Protein AF-A0A962M7A3-F1 (afdb_monomer_lite)

Radius of gyration: 34.53 Å; chains: 1; bounding box: 80×74×97 Å

Foldseek 3Di:
DFQAEEEQEDDAQLQVQQLVACVQCLVRHQAYEHEFAAAPPADDPARGHDNCNVVSQVVVCVVSVRTHYDTGRGHHNDLQRSVLVSLQPDDQRHKYFYDYSQKHWPCNVQFDSVCVVQWQWEWEFEDEPVDPDTAIATGIGRSNQASWTDFLDSFFIDGLQLDTCDGSPDHDQLTGYDYTPIYMYRYDDPVCVVVVVVCVVVPPVSNVVDPDSVCRCVVCVVPNPVRPNCPPPVAFPDWLFAADQAQEEEEEEAQDLLLQVVLLVQLLLADDQQLRYEYEYEYEALDPVSVVSNSVSCCVSRVVRHRTYGYHYSNGHRDDPPPDPPVVLVVVLVRLVSCLSPTRHQKYKFAYSQKRWDSHQCLVQLVVCVVVVAQKEFEWEFDPDPARATPQWAFDADPVLFTFKIKGDDDDPDQKDWGQFFDRHTMMHGSCLCVVQRFDDDDDPVDGGDPAGSRRSSSNVCVVVVGTYMYGLLIWMWGDDSVDIGILCVDQKHKMWMWGQDPVRDIDIDIDIDGRRNSCPVVCCVVVPQDWDADPVRDTDGDDDDDDDDDDDDDDDDFDDDPDPVVVVVCVVVVNFDDDDPNGGDDDDDDDDDDDDDDDDDDDDDDDDDDDDDPPDVSSVVVVVVSPVPPDDDDDDDDDDDDDDDDDDDDDDDDDDDDDDPDDPPPPPFDWDDPDVQWTATPVGWIWGQDPVRAIDIPDDDDVVPPVVSVVVVVVVVVVD

pLDDT: mean 77.89, std 23.46, range [25.84, 98.69]

Structure (mmCIF, N/CA/C/O backbone):
data_AF-A0A962M7A3-F1
#
_entry.id   AF-A0A962M7A3-F1
#
loop_
_atom_site.group_PDB
_atom_site.id
_atom_site.type_symbol
_atom_site.label_atom_id
_atom_site.label_alt_id
_atom_site.label_comp_id
_atom_site.label_asym_id
_atom_site.label_entity_id
_atom_site.label_seq_id
_atom_site.pdbx_PDB_ins_code
_atom_site.Cartn_x
_atom_site.Cartn_y
_atom_site.Cartn_z
_atom_site.occupancy
_atom_site.B_iso_or_equiv
_atom_site.auth_seq_id
_atom_site.auth_comp_id
_atom_site.auth_asym_id
_atom_site.auth_atom_id
_atom_site.pdbx_PDB_model_num
ATOM 1 N N . MET A 1 1 ? -24.447 15.340 10.483 1.00 64.06 1 MET A N 1
ATOM 2 C CA . MET A 1 1 ? -24.362 15.048 11.929 1.00 64.06 1 MET A CA 1
ATOM 3 C C . MET A 1 1 ? -22.938 14.608 12.193 1.00 64.06 1 MET A C 1
ATOM 5 O O . MET A 1 1 ? -22.433 13.845 11.380 1.00 64.06 1 MET A O 1
ATOM 9 N N . SER A 1 2 ? -22.285 15.127 13.231 1.00 83.88 2 SER A N 1
ATOM 10 C CA . SER A 1 2 ? -20.946 14.668 13.613 1.00 83.88 2 SER A CA 1
ATOM 11 C C . SER A 1 2 ? -20.991 13.189 14.010 1.00 83.88 2 SER A C 1
ATOM 13 O O . SER A 1 2 ? -21.990 12.725 14.565 1.00 83.88 2 SER A O 1
ATOM 15 N N . SER A 1 3 ? -19.932 12.439 13.697 1.00 90.75 3 SER A N 1
ATOM 16 C CA . SER A 1 3 ? -19.790 11.051 14.150 1.00 90.75 3 SER A CA 1
ATOM 17 C C . SER A 1 3 ? -19.895 10.958 15.680 1.00 90.75 3 SER A C 1
ATOM 19 O O . SER A 1 3 ? -19.242 11.745 16.371 1.00 90.75 3 SER A O 1
ATOM 21 N N . PRO A 1 4 ? -20.675 10.008 16.235 1.00 96.44 4 PRO A N 1
ATOM 22 C CA . PRO A 1 4 ? -20.762 9.820 17.678 1.00 96.44 4 PRO A CA 1
ATOM 23 C C . PRO A 1 4 ? -19.406 9.416 18.263 1.00 96.44 4 PRO A C 1
ATOM 25 O O . PRO A 1 4 ? -18.677 8.614 17.676 1.00 96.44 4 PRO A O 1
ATOM 28 N N . ILE A 1 5 ? -19.078 9.957 19.435 1.00 97.62 5 ILE A N 1
ATOM 29 C CA . ILE A 1 5 ? -17.821 9.677 20.136 1.00 97.62 5 ILE A CA 1
ATOM 30 C C . ILE A 1 5 ? -18.099 8.717 21.275 1.00 97.62 5 ILE A C 1
ATOM 32 O O . ILE A 1 5 ? -18.902 9.012 22.160 1.00 97.62 5 ILE A O 1
ATOM 36 N N . ILE A 1 6 ? -17.394 7.593 21.275 1.00 98.38 6 ILE A N 1
ATOM 37 C CA . ILE A 1 6 ? -17.513 6.571 22.307 1.00 98.38 6 ILE A CA 1
ATOM 38 C C . ILE A 1 6 ? -16.210 6.542 23.096 1.00 98.38 6 ILE A C 1
ATOM 40 O O . ILE A 1 6 ? -15.166 6.163 22.563 1.00 98.38 6 ILE A O 1
ATOM 44 N N . ALA A 1 7 ? -16.252 6.935 24.368 1.00 98.50 7 ALA A N 1
ATOM 45 C CA . ALA A 1 7 ? -15.107 6.762 25.252 1.00 98.50 7 ALA A CA 1
ATOM 46 C C . ALA A 1 7 ? -14.978 5.283 25.627 1.00 98.50 7 ALA A C 1
ATOM 48 O O . ALA A 1 7 ? -15.935 4.654 26.071 1.00 98.50 7 ALA A O 1
ATOM 49 N N . LEU A 1 8 ? -13.792 4.720 25.437 1.00 98.50 8 LEU A N 1
ATOM 50 C CA . LEU A 1 8 ? -13.480 3.321 25.684 1.00 98.50 8 LEU A CA 1
ATOM 51 C C . LEU A 1 8 ? -12.422 3.249 26.786 1.00 98.50 8 LEU A C 1
ATOM 53 O O . LEU A 1 8 ? -11.248 3.563 26.568 1.00 98.50 8 LEU A O 1
ATOM 57 N N . TYR A 1 9 ? -12.846 2.799 27.958 1.00 98.50 9 TYR A N 1
ATOM 58 C CA . TYR A 1 9 ? -12.037 2.746 29.165 1.00 98.50 9 TYR A CA 1
ATOM 59 C C . TYR A 1 9 ? -11.430 1.367 29.396 1.00 98.50 9 TYR A C 1
ATOM 61 O O . TYR A 1 9 ? -12.142 0.365 29.420 1.00 98.50 9 TYR A O 1
ATOM 69 N N . CYS A 1 10 ? -10.117 1.320 29.623 1.00 97.62 10 CYS A N 1
ATOM 70 C CA . CYS A 1 10 ? -9.405 0.121 30.061 1.00 97.62 10 CYS A CA 1
ATOM 71 C C . CYS A 1 10 ? -9.103 0.221 31.566 1.00 97.62 10 CYS A C 1
ATOM 73 O O . CYS A 1 10 ? -8.159 0.915 31.948 1.00 97.62 10 CYS A O 1
ATOM 75 N N . VAL A 1 11 ? -9.872 -0.474 32.417 1.00 97.44 11 VAL A N 1
ATOM 76 C CA . VAL A 1 11 ? -9.785 -0.326 33.890 1.00 97.44 11 VAL A CA 1
ATOM 77 C C . VAL A 1 11 ? -9.537 -1.644 34.621 1.00 97.44 11 VAL A C 1
ATOM 79 O O . VAL A 1 11 ? -9.950 -2.700 34.150 1.00 97.44 11 VAL A O 1
ATOM 82 N N . TYR A 1 12 ? -8.848 -1.583 35.758 1.00 96.88 12 TYR A N 1
ATOM 83 C CA . TYR A 1 12 ? -8.786 -2.647 36.764 1.00 96.88 12 TYR A CA 1
ATOM 84 C C . TYR A 1 12 ? -8.345 -2.022 38.090 1.00 96.88 12 TYR A C 1
ATOM 86 O O . TYR A 1 12 ? -7.228 -1.507 38.159 1.00 96.88 12 TYR A O 1
ATOM 94 N N . ASN A 1 13 ? -9.197 -2.073 39.111 1.00 96.12 13 ASN A N 1
ATOM 95 C CA . ASN A 1 13 ? -8.981 -1.441 40.415 1.00 96.12 13 ASN A CA 1
ATOM 96 C C . ASN A 1 13 ? -8.547 0.039 40.315 1.00 96.12 13 ASN A C 1
ATOM 98 O O . ASN A 1 13 ? -7.415 0.409 40.647 1.00 96.12 13 ASN A O 1
ATOM 102 N N . GLU A 1 14 ? -9.447 0.877 39.798 1.00 96.19 14 GLU A N 1
ATOM 103 C CA . GLU A 1 14 ? -9.239 2.312 39.571 1.00 96.19 14 GLU A CA 1
ATOM 104 C C . GLU A 1 14 ? -10.211 3.195 40.375 1.00 96.19 14 GLU A C 1
ATOM 106 O O . GLU A 1 14 ? -10.475 4.334 39.977 1.00 96.19 14 GLU A O 1
ATOM 111 N N . ALA A 1 15 ? -10.723 2.719 41.517 1.00 96.69 15 ALA A N 1
ATOM 112 C CA . ALA A 1 15 ? -11.738 3.427 42.305 1.00 96.69 15 ALA A CA 1
ATOM 113 C C . ALA A 1 15 ? -11.318 4.862 42.682 1.00 96.69 15 ALA A C 1
ATOM 115 O O . ALA A 1 15 ? -12.140 5.773 42.701 1.00 96.69 15 ALA A O 1
ATOM 116 N N . GLU A 1 16 ? -10.021 5.094 42.901 1.00 94.88 16 GLU A N 1
ATOM 117 C CA . GLU A 1 16 ? -9.470 6.412 43.246 1.00 94.88 16 GLU A CA 1
ATOM 118 C C . GLU A 1 16 ? -9.596 7.465 42.128 1.00 94.88 16 GLU A C 1
ATOM 120 O O . GLU A 1 16 ? -9.634 8.662 42.415 1.00 94.88 16 GLU A O 1
ATOM 12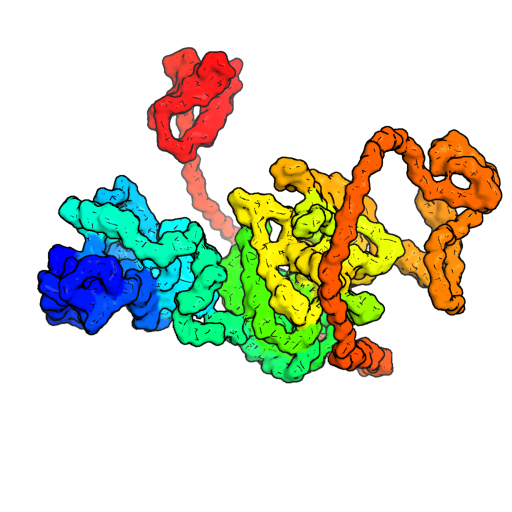5 N N . ASN A 1 17 ? -9.598 7.050 40.855 1.00 95.62 17 ASN A N 1
ATOM 126 C CA . ASN A 1 17 ? -9.466 7.966 39.711 1.00 95.62 17 ASN A CA 1
ATOM 127 C C . ASN A 1 17 ? -10.645 7.907 38.737 1.00 95.62 17 ASN A C 1
ATOM 129 O O . ASN A 1 17 ? -10.890 8.887 38.023 1.00 95.62 17 ASN A O 1
ATOM 133 N N . ILE A 1 18 ? -11.369 6.784 38.700 1.00 97.69 18 ILE A N 1
ATOM 134 C CA . ILE A 1 18 ? -12.321 6.494 37.628 1.00 97.69 18 ILE A CA 1
ATOM 135 C C . ILE A 1 18 ? -13.459 7.515 37.556 1.00 97.69 18 ILE A C 1
ATOM 137 O O . ILE A 1 18 ? -13.841 7.918 36.458 1.00 97.69 18 ILE A O 1
ATOM 141 N N . GLU A 1 19 ? -13.937 8.019 38.698 1.00 98.06 19 GLU A N 1
ATOM 142 C CA . GLU A 1 19 ? -14.997 9.029 38.721 1.00 98.06 19 GLU A CA 1
ATOM 143 C C . GLU A 1 19 ? -14.571 10.320 38.022 1.00 98.06 19 GLU A C 1
ATOM 145 O O . GLU A 1 19 ? -15.222 10.779 37.079 1.00 98.06 19 GLU A O 1
ATOM 150 N N . ARG A 1 20 ? -13.442 10.894 38.454 1.00 97.19 20 ARG A N 1
ATOM 151 C CA . ARG A 1 20 ? -12.887 12.109 37.849 1.00 97.19 20 ARG A CA 1
ATOM 152 C C . ARG A 1 20 ? -12.666 11.914 36.354 1.00 97.19 20 ARG A C 1
ATOM 154 O O . ARG A 1 20 ? -12.916 12.828 35.568 1.00 97.19 20 ARG A O 1
ATOM 161 N N . SER A 1 21 ? -12.168 10.741 35.980 1.00 98.00 21 SER A N 1
ATOM 162 C CA . SER A 1 21 ? -11.903 10.414 34.594 1.00 98.00 21 SER A CA 1
ATOM 163 C C . SER A 1 21 ? -13.176 10.424 33.748 1.00 98.00 21 SER A C 1
ATOM 165 O O . SER A 1 21 ? -13.252 11.193 32.789 1.00 98.00 21 SER A O 1
ATOM 167 N N . ILE A 1 22 ? -14.199 9.655 34.127 1.00 98.50 22 ILE A N 1
ATOM 168 C CA . ILE A 1 22 ? -15.458 9.546 33.373 1.00 98.50 22 ILE A CA 1
ATOM 169 C C . ILE A 1 22 ? -16.141 10.909 33.253 1.00 98.50 22 ILE A C 1
ATOM 171 O O . ILE A 1 22 ? -16.540 11.312 32.157 1.00 98.50 22 ILE A O 1
ATOM 175 N N . ARG A 1 23 ? -16.204 11.675 34.349 1.00 98.19 23 ARG A N 1
ATOM 176 C CA . ARG A 1 23 ? -16.789 13.025 34.346 1.00 98.19 23 ARG A CA 1
ATOM 177 C C . ARG A 1 23 ? -16.097 13.969 33.363 1.00 98.19 23 ARG A C 1
ATOM 179 O O . ARG A 1 23 ? -16.746 14.854 32.818 1.00 98.19 23 ARG A O 1
ATOM 186 N N . SER A 1 24 ? -14.802 13.775 33.103 1.00 98.00 24 SER A N 1
ATOM 187 C CA . SER A 1 24 ? -14.057 14.612 32.158 1.00 98.00 24 SER A CA 1
ATOM 188 C C . SER A 1 24 ? -14.447 14.407 30.692 1.00 98.00 24 SER A C 1
ATOM 190 O O . SER A 1 24 ? -14.103 15.254 29.872 1.00 98.00 24 SER A O 1
ATOM 192 N N . VAL A 1 25 ? -15.148 13.317 30.352 1.00 98.06 25 VAL A N 1
ATOM 193 C CA . VAL A 1 25 ? -15.529 12.993 28.964 1.00 98.06 25 VAL A CA 1
ATOM 194 C C . VAL A 1 25 ? -17.025 12.853 28.722 1.00 98.06 25 VAL A C 1
ATOM 196 O O . VAL A 1 25 ? -17.472 13.004 27.585 1.00 98.06 25 VAL A O 1
ATOM 199 N N . ALA A 1 26 ? -17.808 12.606 29.773 1.00 97.44 26 ALA A N 1
ATOM 200 C CA . ALA A 1 26 ? -19.233 12.306 29.662 1.00 97.44 26 ALA A CA 1
ATOM 201 C C . ALA A 1 26 ? -20.061 13.409 28.982 1.00 97.44 26 ALA A C 1
ATOM 203 O O . ALA A 1 26 ? -21.069 13.097 28.359 1.00 97.44 26 ALA A O 1
ATOM 204 N N . SER A 1 27 ? -19.639 14.676 29.062 1.00 95.44 27 SER A N 1
ATOM 205 C CA . SER A 1 27 ? -20.370 15.808 28.477 1.00 95.44 27 SER A CA 1
ATOM 206 C C . SER A 1 27 ? -20.263 15.917 26.953 1.00 95.44 27 SER A C 1
ATOM 208 O O . SER A 1 27 ? -21.111 16.564 26.343 1.00 95.44 27 SER A O 1
ATOM 210 N N . PHE A 1 28 ? -19.240 15.315 26.334 1.00 96.06 28 PHE A N 1
ATOM 211 C CA . PHE A 1 28 ? -19.021 15.392 24.882 1.00 96.06 28 PHE A CA 1
ATOM 212 C C . PHE A 1 28 ? -18.962 14.023 24.188 1.00 96.06 28 PHE A C 1
ATOM 214 O O . PHE A 1 28 ? -18.920 13.962 22.960 1.00 96.06 28 PHE A O 1
ATOM 221 N N . CYS A 1 29 ? -18.971 12.925 24.948 1.00 97.31 29 CYS A N 1
ATOM 222 C CA . CYS A 1 29 ? -19.112 11.577 24.405 1.00 97.31 29 CYS A CA 1
ATOM 223 C C . CYS A 1 29 ? -20.584 11.156 24.391 1.00 97.31 29 CYS A C 1
ATOM 225 O O . CYS A 1 29 ? -21.307 11.341 25.368 1.00 97.31 29 CYS A O 1
ATOM 227 N N . SER A 1 30 ? -21.026 10.538 23.297 1.00 97.62 30 SER A N 1
ATOM 228 C CA . SER A 1 30 ? -22.377 9.975 23.202 1.00 97.62 30 SER A CA 1
ATOM 229 C C . SER A 1 30 ? -22.546 8.741 24.088 1.00 97.62 30 SER A C 1
ATOM 231 O O . SER A 1 30 ? -23.651 8.447 24.526 1.00 97.62 30 SER A O 1
ATOM 233 N N . GLU A 1 31 ? -21.456 8.016 24.343 1.00 98.44 31 GLU A N 1
ATOM 234 C CA . GLU A 1 31 ? -21.425 6.836 25.206 1.00 98.44 31 GLU A CA 1
ATOM 235 C C . GLU A 1 31 ? -20.046 6.716 25.875 1.00 98.44 31 GLU A C 1
ATOM 237 O O . GLU A 1 31 ? -19.016 7.042 25.278 1.00 98.44 31 GLU A O 1
ATOM 242 N N . VAL A 1 32 ? -20.013 6.211 27.106 1.00 98.69 32 VAL A N 1
ATOM 243 C CA . VAL A 1 32 ? -18.797 5.848 27.839 1.00 98.69 32 VAL A CA 1
ATOM 244 C C . VAL A 1 32 ? -18.863 4.362 28.174 1.00 98.69 32 VAL A C 1
ATOM 246 O O . VAL A 1 32 ? -19.709 3.944 28.954 1.00 98.69 32 VAL A O 1
ATOM 249 N N . ARG A 1 33 ? -17.967 3.546 27.618 1.00 98.56 33 ARG A N 1
ATOM 250 C CA . ARG A 1 33 ? -17.882 2.102 27.885 1.00 98.56 33 ARG A CA 1
ATOM 251 C C . ARG A 1 33 ? -16.670 1.791 28.745 1.00 98.56 33 ARG A C 1
ATOM 253 O O . ARG A 1 33 ? -15.538 2.054 28.341 1.00 98.56 33 ARG A O 1
ATOM 260 N N . VAL A 1 34 ? -16.902 1.187 29.901 1.00 98.62 34 VAL A N 1
ATOM 261 C CA . VAL A 1 34 ? -15.885 0.883 30.908 1.00 98.62 34 VAL A CA 1
ATOM 262 C C . VAL A 1 34 ? -15.623 -0.612 30.949 1.00 98.62 34 VAL A C 1
ATOM 264 O O . VAL A 1 34 ? -16.411 -1.366 31.507 1.00 98.62 34 VAL A O 1
ATOM 267 N N . TYR A 1 35 ? -14.519 -1.038 30.333 1.00 98.44 35 TYR A N 1
ATOM 268 C CA . TYR A 1 35 ? -14.120 -2.440 30.267 1.00 98.44 35 TYR A CA 1
ATOM 269 C C . TYR A 1 35 ? -13.304 -2.803 31.496 1.00 98.44 35 TYR A C 1
ATOM 271 O O . TYR A 1 35 ? -12.135 -2.414 31.623 1.00 98.44 35 TYR A O 1
ATOM 279 N N . ASP A 1 36 ? -13.918 -3.580 32.379 1.00 98.38 36 ASP A N 1
ATOM 280 C CA . ASP A 1 36 ? -13.275 -4.121 33.564 1.00 98.38 36 ASP A CA 1
ATOM 281 C C . ASP A 1 36 ? -12.265 -5.212 33.214 1.00 98.38 36 ASP A C 1
ATOM 283 O O . ASP A 1 36 ? -12.254 -5.736 32.100 1.00 98.38 36 ASP A O 1
ATOM 287 N N . GLY A 1 37 ? -11.377 -5.527 34.150 1.00 97.19 37 GLY A N 1
ATOM 288 C CA . GLY A 1 37 ? -10.681 -6.800 34.202 1.00 97.19 37 GLY A CA 1
ATOM 289 C C . GLY A 1 37 ? -9.164 -6.715 34.254 1.00 97.19 37 GLY A C 1
ATOM 290 O O . GLY A 1 37 ? -8.545 -5.929 33.528 1.00 97.19 37 GLY A O 1
ATOM 291 N N . ALA A 1 38 ? -8.578 -7.582 35.074 1.00 96.31 38 ALA A N 1
ATOM 292 C CA . ALA A 1 38 ? -7.146 -7.771 35.235 1.00 96.31 38 ALA A CA 1
ATOM 293 C C . ALA A 1 38 ? -6.485 -8.348 33.976 1.00 96.31 38 ALA A C 1
ATOM 295 O O . ALA A 1 38 ? -7.132 -8.904 33.086 1.00 96.31 38 ALA A O 1
ATOM 296 N N . PHE A 1 39 ? -5.153 -8.285 33.943 1.00 93.94 39 PHE A N 1
ATOM 297 C CA . PHE A 1 39 ? -4.346 -9.012 32.966 1.00 93.94 39 PHE A CA 1
ATOM 298 C C . PHE A 1 39 ? -3.756 -10.265 33.618 1.00 93.94 39 PHE A C 1
ATOM 300 O O . PHE A 1 39 ? -3.201 -10.179 34.708 1.00 93.94 39 PHE A O 1
ATOM 307 N N . ALA A 1 40 ? -3.786 -11.407 32.933 1.00 91.94 40 ALA A N 1
ATOM 308 C CA . ALA A 1 40 ? -3.394 -12.717 33.455 1.00 91.94 40 ALA A CA 1
ATOM 309 C C . ALA A 1 40 ? -1.977 -12.743 34.058 1.00 91.94 40 ALA A C 1
ATOM 311 O O . ALA A 1 40 ? -1.726 -13.442 35.033 1.00 91.94 40 ALA A O 1
ATOM 312 N N . LYS A 1 41 ? -1.045 -11.957 33.497 1.00 85.50 41 LYS A N 1
ATOM 313 C CA . LYS A 1 41 ? 0.345 -11.839 33.984 1.00 85.50 41 LYS A CA 1
ATOM 314 C C . LYS A 1 41 ? 0.577 -10.679 34.963 1.00 85.50 41 LYS A C 1
ATOM 316 O O . LYS A 1 41 ? 1.700 -10.492 35.426 1.00 85.50 41 LYS A O 1
ATOM 321 N N . TYR A 1 42 ? -0.432 -9.855 35.225 1.00 83.31 42 TYR A N 1
ATOM 322 C CA . TYR A 1 42 ? -0.363 -8.782 36.214 1.00 83.31 42 TYR A CA 1
ATOM 323 C C . TYR A 1 42 ? -0.796 -9.332 37.579 1.00 83.31 42 TYR A C 1
ATOM 325 O O . TYR A 1 42 ? -1.758 -10.087 37.608 1.00 83.31 42 TYR A O 1
ATOM 333 N N . PRO A 1 43 ? -0.140 -8.997 38.702 1.00 85.88 43 PRO A N 1
ATOM 334 C CA . PRO A 1 43 ? -0.593 -9.450 40.017 1.00 85.88 43 PRO A CA 1
ATOM 335 C C . PRO A 1 43 ? -2.024 -8.978 40.314 1.00 85.88 43 PRO A C 1
ATOM 337 O O . PRO A 1 43 ? -2.284 -7.777 40.342 1.00 85.88 43 PRO A O 1
ATOM 340 N N . HIS A 1 44 ? -2.945 -9.916 40.529 1.00 89.50 44 HIS A N 1
ATOM 341 C CA . HIS A 1 44 ? -4.346 -9.633 40.836 1.00 89.50 44 HIS A CA 1
ATOM 342 C C . HIS A 1 44 ? -4.907 -10.669 41.812 1.00 89.50 44 HIS A C 1
ATOM 344 O O . HIS A 1 44 ? -4.495 -11.828 41.795 1.00 89.50 44 HIS A O 1
ATOM 350 N N . ALA A 1 45 ? -5.838 -10.241 42.666 1.00 93.62 45 ALA A N 1
ATOM 351 C CA . ALA A 1 45 ? -6.578 -11.138 43.555 1.00 93.62 45 ALA A CA 1
ATOM 352 C C . ALA A 1 45 ? -7.819 -11.729 42.862 1.00 93.62 45 ALA A C 1
ATOM 354 O O . ALA A 1 45 ? -8.242 -12.835 43.187 1.00 93.62 45 ALA A O 1
ATOM 355 N N . SER A 1 46 ? -8.379 -11.003 41.892 1.00 96.12 46 SER A N 1
ATOM 356 C CA . SER A 1 46 ? -9.573 -11.367 41.131 1.00 96.12 46 SER A CA 1
ATOM 357 C C . SER A 1 46 ? -9.435 -10.956 39.668 1.00 96.12 46 SER A C 1
ATOM 359 O O . SER A 1 46 ? -8.671 -10.054 39.327 1.00 96.12 46 SER A O 1
ATOM 361 N N . ALA A 1 47 ? -10.165 -11.646 38.790 1.00 96.62 47 ALA A N 1
ATOM 362 C CA . ALA A 1 47 ? -10.228 -11.297 37.374 1.00 96.62 47 ALA A CA 1
ATOM 363 C C . ALA A 1 47 ? -10.930 -9.953 37.140 1.00 96.62 47 ALA A C 1
ATOM 365 O O . ALA A 1 47 ? -10.530 -9.228 36.236 1.00 96.62 47 ALA A O 1
ATOM 366 N N . SER A 1 48 ? -11.946 -9.638 37.942 1.00 97.69 48 SER A N 1
ATOM 367 C CA . SER A 1 48 ? -12.700 -8.383 37.945 1.00 97.69 48 SER A CA 1
ATOM 368 C C . SER A 1 48 ? -12.164 -7.401 38.986 1.00 97.69 48 SER A C 1
ATOM 370 O O . SER A 1 48 ? -11.459 -7.810 39.918 1.00 97.69 48 SER A O 1
ATOM 372 N N . SER A 1 49 ? -12.507 -6.120 38.846 1.00 97.69 49 SER A N 1
ATOM 373 C CA . SER A 1 49 ? -12.225 -5.119 39.879 1.00 97.69 49 SER A CA 1
ATOM 374 C C . SER A 1 49 ? -12.945 -5.454 41.189 1.00 97.69 49 SER A C 1
ATOM 376 O O . SER A 1 49 ? -14.046 -5.999 41.181 1.00 97.69 49 SER A O 1
ATOM 378 N N . ASN A 1 50 ? -12.315 -5.149 42.323 1.00 96.88 50 ASN A N 1
ATOM 379 C CA . ASN A 1 50 ? -12.825 -5.465 43.663 1.00 96.88 50 ASN A CA 1
ATOM 380 C C . ASN A 1 50 ? -12.546 -4.368 44.707 1.00 96.88 50 ASN A C 1
ATOM 382 O O . ASN A 1 50 ? -12.563 -4.630 45.908 1.00 96.88 50 ASN A O 1
ATOM 386 N N . ASP A 1 51 ? -12.258 -3.151 44.252 1.00 96.88 51 ASP A N 1
ATOM 387 C CA . ASP A 1 51 ? -11.873 -1.997 45.072 1.00 96.88 51 ASP A CA 1
ATOM 388 C C . ASP A 1 51 ? -12.954 -0.900 45.147 1.00 96.88 51 ASP A C 1
ATOM 390 O O . ASP A 1 51 ? -12.674 0.195 45.628 1.00 96.88 51 ASP A O 1
ATOM 394 N N . GLY A 1 52 ? -14.165 -1.165 44.648 1.00 98.06 52 GLY A N 1
ATOM 395 C CA . GLY A 1 52 ? -15.237 -0.171 44.527 1.00 98.06 52 GLY A CA 1
ATOM 396 C C . GLY A 1 52 ? -15.392 0.442 43.127 1.00 98.06 52 GLY A C 1
ATOM 397 O O . GLY A 1 52 ? -16.270 1.281 42.919 1.00 98.06 52 GLY A O 1
ATOM 398 N N . THR A 1 53 ? -14.535 0.080 42.158 1.00 98.19 53 THR A N 1
ATOM 399 C CA . THR A 1 53 ? -14.586 0.644 40.792 1.00 98.19 53 THR A CA 1
ATOM 400 C C . THR A 1 53 ? -15.947 0.422 40.122 1.00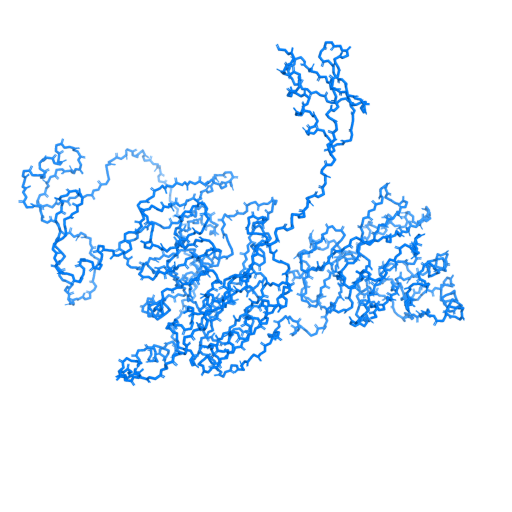 98.19 53 THR A C 1
ATOM 402 O O . THR A 1 53 ? -16.466 1.346 39.497 1.00 98.19 53 THR A O 1
ATOM 405 N N . GLU A 1 54 ? -16.529 -0.776 40.236 1.00 98.31 54 GLU A N 1
ATOM 406 C CA . GLU A 1 54 ? -17.809 -1.119 39.599 1.00 98.31 54 GLU A CA 1
ATOM 407 C C . GLU A 1 54 ? -18.952 -0.265 40.156 1.00 98.31 54 GLU A C 1
ATOM 409 O O . GLU A 1 54 ? -19.692 0.361 39.399 1.00 98.31 54 GLU A O 1
ATOM 414 N N . GLU A 1 55 ? -19.053 -0.173 41.480 1.00 98.50 55 GLU A N 1
ATOM 415 C CA . GLU A 1 55 ? -20.082 0.582 42.187 1.00 98.50 55 GLU A CA 1
ATOM 416 C C . GLU A 1 55 ? -20.044 2.066 41.808 1.00 98.50 55 GLU A C 1
ATOM 418 O O . GLU A 1 55 ? -21.086 2.671 41.553 1.00 98.50 55 GLU A O 1
ATOM 423 N N . ILE A 1 56 ? -18.844 2.646 41.695 1.00 98.62 56 ILE A N 1
ATOM 424 C CA . ILE A 1 56 ? -18.660 4.032 41.244 1.00 98.62 56 ILE A CA 1
ATOM 425 C C . ILE A 1 56 ? -19.181 4.211 39.812 1.00 98.62 56 ILE A C 1
ATOM 427 O O . ILE A 1 56 ? -19.909 5.166 39.536 1.00 98.62 56 ILE A O 1
ATOM 431 N N . VAL A 1 57 ? -18.847 3.300 38.894 1.00 98.38 57 VAL A N 1
ATOM 432 C CA . VAL A 1 57 ? -19.284 3.387 37.490 1.00 98.38 57 VAL A CA 1
ATOM 433 C C . VAL A 1 57 ? -20.799 3.216 37.363 1.00 98.38 57 VAL A C 1
ATOM 435 O O . VAL A 1 57 ? -21.430 3.934 36.586 1.00 98.38 57 VAL A O 1
ATOM 438 N N . LEU A 1 58 ? -21.402 2.310 38.135 1.00 98.31 58 LEU A N 1
ATOM 439 C CA . LEU A 1 58 ? -22.852 2.108 38.155 1.00 98.31 58 LEU A CA 1
ATOM 440 C C . LEU A 1 58 ? -23.593 3.335 38.703 1.00 98.31 58 LEU A C 1
ATOM 442 O O . LEU A 1 58 ? -24.602 3.741 38.123 1.00 98.31 58 LEU A O 1
ATOM 446 N N . ASN A 1 59 ? -23.066 3.975 39.751 1.00 98.44 59 ASN A N 1
ATOM 447 C CA . ASN A 1 59 ? -23.608 5.234 40.268 1.00 98.44 59 ASN A CA 1
ATOM 448 C C . ASN A 1 59 ? -23.518 6.358 39.224 1.00 98.44 59 ASN A C 1
ATOM 450 O O . ASN A 1 59 ? -24.486 7.088 39.018 1.00 98.44 59 ASN A O 1
ATOM 454 N N . LEU A 1 60 ? -22.394 6.458 38.507 1.00 98.44 60 LEU A N 1
ATOM 455 C CA . LEU A 1 60 ? -22.229 7.428 37.419 1.00 98.44 60 LEU A CA 1
ATOM 456 C C . LEU A 1 60 ? -23.167 7.164 36.246 1.00 98.44 60 LEU A C 1
ATOM 458 O O . LEU A 1 60 ? -23.623 8.114 35.622 1.00 98.44 60 LEU A O 1
ATOM 462 N N . ASN A 1 61 ? -23.489 5.906 35.944 1.00 98.06 61 ASN A N 1
ATOM 463 C CA . ASN A 1 61 ? -24.516 5.602 34.951 1.00 98.06 61 ASN A CA 1
ATOM 464 C C . ASN A 1 61 ? -25.898 6.091 35.399 1.00 98.06 61 ASN A C 1
ATOM 466 O O . ASN A 1 61 ? -26.608 6.706 34.608 1.00 98.06 61 ASN A O 1
ATOM 470 N N . ALA A 1 62 ? -26.269 5.867 36.662 1.00 97.75 62 ALA A N 1
ATOM 471 C CA . ALA A 1 62 ? -27.536 6.362 37.197 1.00 97.75 62 ALA A CA 1
ATOM 472 C C . ALA A 1 62 ? -27.630 7.900 37.155 1.00 97.75 62 ALA A C 1
ATOM 474 O O . ALA A 1 62 ? -28.712 8.439 36.936 1.00 97.75 62 ALA A O 1
ATOM 475 N N . GLU A 1 63 ? -26.505 8.598 37.335 1.00 98.25 63 GLU A N 1
ATOM 476 C CA . GLU A 1 63 ? -26.428 10.061 37.280 1.00 98.25 63 GLU A CA 1
ATOM 477 C C . GLU A 1 63 ? -26.392 10.620 35.845 1.00 98.25 63 GLU A C 1
ATOM 479 O O . GLU A 1 63 ? -27.107 11.570 35.533 1.00 98.25 63 GLU A O 1
ATOM 484 N N . LEU A 1 64 ? -25.544 10.063 34.974 1.00 97.81 64 LEU A N 1
ATOM 485 C CA . LEU A 1 64 ? -25.200 10.639 33.666 1.00 97.81 64 LEU A CA 1
ATOM 486 C C . LEU A 1 64 ? -25.969 10.003 32.497 1.00 97.81 64 LEU A C 1
ATOM 488 O O . LEU A 1 64 ? -26.076 10.603 31.430 1.00 97.81 64 LEU A O 1
ATOM 492 N N . GLY A 1 65 ? -26.487 8.785 32.667 1.00 98.00 65 GLY A N 1
ATOM 493 C CA . GLY A 1 65 ? -27.314 8.069 31.689 1.00 98.00 65 GLY A CA 1
ATOM 494 C C . GLY A 1 65 ? -26.594 7.539 30.441 1.00 98.00 65 GLY A C 1
ATOM 495 O O . GLY A 1 65 ? -27.205 6.813 29.660 1.00 98.00 65 GLY A O 1
ATOM 496 N N . ASN A 1 66 ? -25.316 7.873 30.229 1.00 98.12 66 ASN A N 1
ATOM 497 C CA . ASN A 1 66 ? -24.528 7.459 29.060 1.00 98.12 66 ASN A CA 1
ATOM 498 C C . ASN A 1 66 ? -23.295 6.606 29.410 1.00 98.12 66 ASN A C 1
ATOM 500 O O . ASN A 1 66 ? -22.395 6.464 28.579 1.00 98.12 66 ASN A O 1
ATOM 504 N N . VAL A 1 67 ? -23.230 6.037 30.618 1.00 98.62 67 VAL A N 1
ATOM 505 C CA . VAL A 1 67 ? -22.079 5.255 31.098 1.00 98.62 67 VAL A CA 1
ATOM 506 C C . VAL A 1 67 ? -22.438 3.775 31.178 1.00 98.62 67 VAL A C 1
ATOM 508 O O . VAL A 1 67 ? -23.440 3.389 31.759 1.00 98.62 67 VAL A O 1
ATOM 511 N N . ARG A 1 68 ? -21.600 2.900 30.633 1.00 98.31 68 ARG A N 1
ATOM 512 C CA . ARG A 1 68 ? -21.845 1.460 30.585 1.00 98.31 68 ARG A CA 1
ATOM 513 C C . ARG A 1 68 ? -20.673 0.687 31.166 1.00 98.31 68 ARG A C 1
ATOM 515 O O . ARG A 1 68 ? -19.565 0.746 30.638 1.00 98.31 68 ARG A O 1
ATOM 522 N N . TRP A 1 69 ? -20.941 -0.095 32.205 1.00 98.50 69 TRP A N 1
ATOM 523 C CA . TRP A 1 69 ? -20.006 -1.088 32.727 1.00 98.50 69 TRP A CA 1
ATOM 524 C C . TRP A 1 69 ? -19.997 -2.338 31.840 1.00 98.50 69 TRP A C 1
ATOM 526 O O . TRP A 1 69 ? -21.054 -2.854 31.468 1.00 98.50 69 TRP A O 1
ATOM 536 N N . ILE A 1 70 ? -18.806 -2.812 31.484 1.00 98.25 70 ILE A N 1
ATOM 537 C CA . ILE A 1 70 ? -18.587 -4.048 30.734 1.00 98.25 70 ILE A CA 1
ATOM 538 C C . ILE A 1 70 ? -17.800 -4.995 31.655 1.00 98.25 70 ILE A C 1
ATOM 540 O O . ILE A 1 70 ? -16.588 -4.809 31.816 1.00 98.25 70 ILE A O 1
ATOM 544 N N . PRO A 1 71 ? -18.473 -5.977 32.284 1.00 97.56 71 PRO A N 1
ATOM 545 C CA . PRO A 1 71 ? -17.865 -6.825 33.301 1.00 97.56 71 PRO A CA 1
ATOM 546 C C . PRO A 1 71 ? -16.843 -7.795 32.704 1.00 97.56 71 PRO A C 1
ATOM 548 O O . PRO A 1 71 ? -16.844 -8.090 31.506 1.00 97.56 71 PRO A O 1
ATOM 551 N N . CYS A 1 72 ? -15.980 -8.326 33.568 1.00 96.31 72 CYS A N 1
ATOM 552 C CA . CYS A 1 72 ? -14.936 -9.272 33.204 1.00 96.31 72 CYS A CA 1
ATOM 553 C C . CYS A 1 72 ? -15.020 -10.542 34.057 1.00 96.31 72 CYS A C 1
ATOM 555 O O . CYS A 1 72 ? -14.713 -10.523 35.244 1.00 96.31 72 CYS A O 1
ATOM 557 N N . GLU A 1 73 ? -15.371 -11.670 33.439 1.00 94.81 73 GLU A N 1
ATOM 558 C CA . GLU A 1 73 ? -15.424 -12.966 34.134 1.00 94.81 73 GLU A CA 1
ATOM 559 C C . GLU A 1 73 ? -14.038 -13.604 34.314 1.00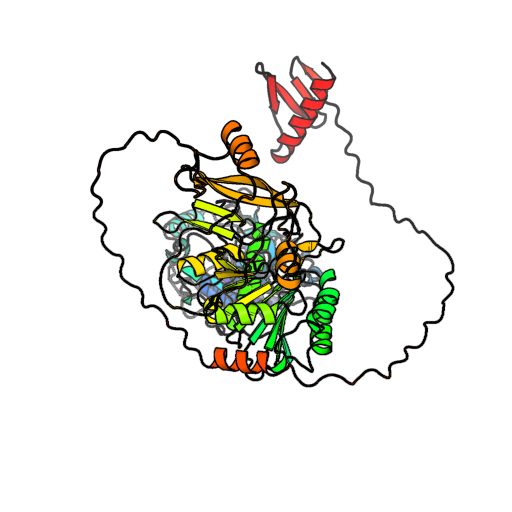 94.81 73 GLU A C 1
ATOM 561 O O . GLU A 1 73 ? -13.800 -14.348 35.265 1.00 94.81 73 GLU A O 1
ATOM 566 N N . LYS A 1 74 ? -13.111 -13.344 33.384 1.00 97.00 74 LYS A N 1
ATOM 567 C CA . LYS A 1 74 ? -11.774 -13.950 33.345 1.00 97.00 74 LYS A CA 1
ATOM 568 C C . LYS A 1 74 ? -10.732 -12.916 32.969 1.00 97.00 74 LYS A C 1
ATOM 570 O O . LYS A 1 74 ? -10.939 -12.155 32.032 1.00 97.00 74 LYS A O 1
ATOM 575 N N . ALA A 1 75 ? -9.590 -12.949 33.653 1.00 96.44 75 ALA A N 1
ATOM 576 C CA . ALA A 1 75 ? -8.490 -12.044 33.362 1.00 96.44 75 ALA A CA 1
ATOM 577 C C . ALA A 1 75 ? -8.080 -12.153 31.885 1.00 96.44 75 ALA A C 1
ATOM 579 O O . ALA A 1 75 ? -7.930 -13.252 31.346 1.00 96.44 75 ALA A O 1
ATOM 580 N N . TYR A 1 76 ? -7.863 -11.009 31.243 1.00 95.62 76 TYR A N 1
ATOM 581 C CA . TYR A 1 76 ? -7.420 -10.948 29.855 1.00 95.62 76 TYR A CA 1
ATOM 582 C C . TYR A 1 76 ? -5.983 -11.446 29.749 1.00 95.62 76 TYR A C 1
ATOM 584 O O . TYR A 1 76 ? -5.135 -11.105 30.570 1.00 95.62 76 TYR A O 1
ATOM 592 N N . GLU A 1 77 ? -5.644 -12.174 28.694 1.00 93.44 77 GLU A N 1
ATOM 593 C CA . GLU A 1 77 ? -4.285 -12.663 28.456 1.00 93.44 77 GLU A CA 1
ATOM 594 C C . GLU A 1 77 ? -3.259 -11.522 28.399 1.00 93.44 77 GLU A C 1
ATOM 596 O O . GLU A 1 77 ? -2.113 -11.658 28.841 1.00 93.44 77 GLU A O 1
ATOM 601 N N . SER A 1 78 ? -3.662 -10.374 27.845 1.00 92.62 78 SER A N 1
ATOM 602 C CA . SER A 1 78 ? -2.810 -9.198 27.710 1.00 92.62 78 SER A CA 1
ATOM 603 C C . SER A 1 78 ? -3.604 -7.899 27.579 1.00 92.62 78 SER A C 1
ATOM 605 O O . SER A 1 78 ? -4.789 -7.897 27.247 1.00 92.62 78 SER A O 1
ATOM 607 N N . GLN A 1 79 ? -2.907 -6.770 27.744 1.00 92.94 79 GLN A N 1
ATOM 608 C CA . GLN A 1 79 ? -3.464 -5.448 27.440 1.00 92.94 79 GLN A CA 1
ATOM 609 C C . GLN A 1 79 ? -3.916 -5.332 25.980 1.00 92.94 79 GLN A C 1
ATOM 611 O O . GLN A 1 79 ? -4.916 -4.680 25.698 1.00 92.94 79 GLN A O 1
ATOM 616 N N . MET A 1 80 ? -3.198 -5.973 25.051 1.00 94.19 80 MET A N 1
ATOM 617 C CA . MET A 1 80 ? -3.536 -5.941 23.626 1.00 94.19 80 MET A CA 1
ATOM 618 C C . MET A 1 80 ? -4.870 -6.632 23.360 1.00 94.19 80 MET A C 1
ATOM 620 O O . MET A 1 80 ? -5.674 -6.095 22.609 1.00 94.19 80 MET A O 1
ATOM 624 N N . GLN A 1 81 ? -5.136 -7.773 24.005 1.00 94.38 81 GLN A N 1
ATOM 625 C CA . GLN A 1 81 ? -6.405 -8.489 23.854 1.00 94.38 81 GLN A CA 1
ATOM 626 C C . GLN A 1 81 ? -7.579 -7.625 24.325 1.00 94.38 81 GLN A C 1
ATOM 628 O O . GLN A 1 81 ? -8.532 -7.422 23.577 1.00 94.38 81 GLN A O 1
ATOM 633 N N . LYS A 1 82 ? -7.473 -7.054 25.531 1.00 96.75 82 LYS A N 1
ATOM 634 C CA . LYS A 1 82 ? -8.514 -6.186 26.091 1.00 96.75 82 LYS A CA 1
ATOM 635 C C . LYS A 1 82 ? -8.773 -4.962 25.212 1.00 96.75 82 LYS A C 1
ATOM 637 O O . LYS A 1 82 ? -9.910 -4.694 24.847 1.00 96.75 82 LYS A O 1
ATOM 642 N N . ARG A 1 83 ? -7.718 -4.251 24.801 1.00 96.81 83 ARG A N 1
ATOM 643 C CA . ARG A 1 83 ? -7.864 -3.068 23.940 1.00 96.81 83 ARG A CA 1
ATOM 644 C C . ARG A 1 83 ? -8.332 -3.403 22.522 1.00 96.81 83 ARG A C 1
ATOM 646 O O . ARG A 1 83 ? -9.031 -2.605 21.909 1.00 96.81 83 ARG A O 1
ATOM 653 N N . THR A 1 84 ? -7.982 -4.578 22.004 1.00 96.25 84 THR A N 1
ATOM 654 C CA . THR A 1 84 ? -8.514 -5.077 20.727 1.00 96.25 84 THR A CA 1
ATOM 655 C C . THR A 1 84 ? -10.016 -5.298 20.820 1.00 96.25 84 THR A C 1
ATOM 657 O O . THR A 1 84 ? -10.739 -4.821 19.954 1.00 96.25 84 THR A O 1
ATOM 660 N N . LEU A 1 85 ? -10.497 -5.925 21.898 1.00 96.12 85 LEU A N 1
ATOM 661 C CA . LEU A 1 85 ? -11.932 -6.086 22.142 1.00 96.12 85 LEU A CA 1
ATOM 662 C C . LEU A 1 85 ? -12.651 -4.728 22.176 1.00 96.12 85 LEU A C 1
ATOM 664 O O . LEU A 1 85 ? -13.706 -4.583 21.568 1.00 96.12 85 LEU A O 1
ATOM 668 N N . MET A 1 86 ? -12.055 -3.725 22.830 1.00 97.44 86 MET A N 1
ATOM 669 C CA . MET A 1 86 ? -12.604 -2.364 22.881 1.00 97.44 86 MET A CA 1
ATOM 670 C C . MET A 1 86 ? -12.776 -1.758 21.479 1.00 97.44 86 MET A C 1
ATOM 672 O O . MET A 1 86 ? -13.836 -1.214 21.178 1.00 97.44 86 MET A O 1
ATOM 676 N N . LEU A 1 87 ? -11.750 -1.864 20.623 1.00 96.69 87 LEU A N 1
ATOM 677 C CA . LEU A 1 87 ? -11.786 -1.340 19.252 1.00 96.69 87 LEU A CA 1
ATOM 678 C C . LEU A 1 87 ? -12.768 -2.107 18.358 1.00 96.69 87 LEU A C 1
ATOM 680 O O . LEU A 1 87 ? -13.488 -1.493 17.579 1.00 96.69 87 LEU A O 1
ATOM 684 N N . GLN A 1 88 ? -12.845 -3.430 18.496 1.00 93.81 88 GLN A N 1
ATOM 685 C CA . GLN A 1 88 ? -13.732 -4.277 17.692 1.00 93.81 88 GLN A CA 1
ATOM 686 C C . GLN A 1 88 ? -15.223 -4.061 17.979 1.00 93.81 88 GLN A C 1
ATOM 688 O O . GLN A 1 88 ? -16.059 -4.432 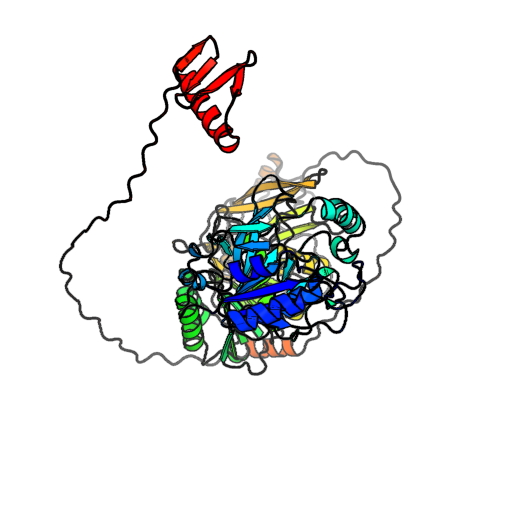17.161 1.00 93.81 88 GLN A O 1
ATOM 693 N N . GLN A 1 89 ? -15.567 -3.464 19.121 1.00 95.12 89 GLN A N 1
ATOM 694 C CA . GLN A 1 89 ? -16.948 -3.124 19.469 1.00 95.12 89 GLN A CA 1
ATOM 695 C C . GLN A 1 89 ? -17.365 -1.716 19.012 1.00 95.12 89 GLN A C 1
ATOM 697 O O . GLN A 1 89 ? -18.489 -1.295 19.304 1.00 95.12 89 GLN A O 1
ATOM 702 N N . LEU A 1 90 ? -16.492 -0.964 18.332 1.00 96.00 90 LEU A N 1
ATOM 703 C CA . LEU A 1 90 ? -16.838 0.354 17.799 1.00 96.00 90 LEU A CA 1
ATOM 704 C C . LEU A 1 90 ? -17.780 0.232 16.591 1.00 96.00 90 LEU A C 1
ATOM 706 O O . LEU A 1 90 ? -17.438 -0.450 15.625 1.00 96.00 90 LEU A O 1
ATOM 710 N N . PRO A 1 91 ? -18.930 0.928 16.594 1.00 95.25 91 PRO A N 1
ATOM 711 C CA . PRO A 1 91 ? -19.751 1.071 15.399 1.00 95.25 91 PRO A CA 1
ATOM 712 C C . PRO A 1 91 ? -18.984 1.772 14.259 1.00 95.25 91 PRO A C 1
ATOM 714 O O . PRO A 1 91 ? -18.244 2.725 14.540 1.00 95.25 91 PRO A O 1
ATOM 717 N N . PRO A 1 92 ? -19.163 1.371 12.984 1.00 91.81 92 PRO A N 1
ATOM 718 C CA . PRO A 1 92 ? -18.443 1.950 11.844 1.00 91.81 92 PRO A CA 1
ATOM 719 C C . PRO A 1 92 ? -18.560 3.477 11.709 1.00 91.81 92 PRO A C 1
ATOM 721 O O . PRO A 1 92 ? -17.627 4.149 11.277 1.00 91.81 92 PRO A O 1
ATOM 724 N N . GLU A 1 93 ? -19.695 4.049 12.083 1.00 92.75 93 GLU A N 1
ATOM 725 C CA . GLU A 1 93 ? -19.991 5.480 12.002 1.00 92.75 93 GLU A CA 1
ATOM 726 C C . GLU A 1 93 ? -19.418 6.309 13.162 1.00 92.75 93 GLU A C 1
ATOM 728 O O . GLU A 1 93 ? -19.467 7.540 1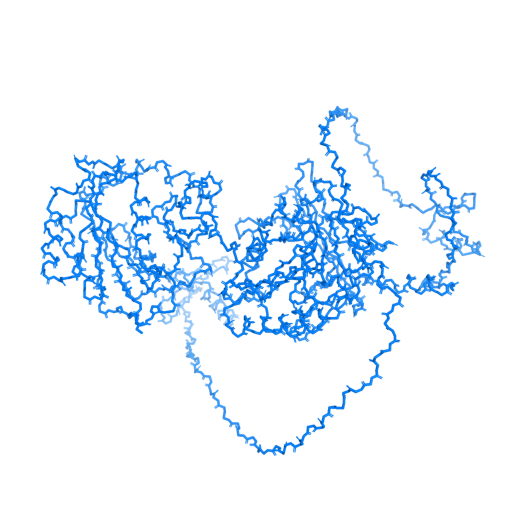3.118 1.00 92.75 93 GLU A O 1
ATOM 733 N N . SER A 1 94 ? -18.874 5.650 14.188 1.00 96.38 94 SER A N 1
ATOM 734 C CA . SER A 1 94 ? -18.395 6.278 15.421 1.00 96.38 94 SER A CA 1
ATOM 735 C C . SER A 1 94 ? -16.898 6.607 15.409 1.00 96.38 94 SER A C 1
ATOM 737 O O . SER A 1 94 ? -16.136 6.182 14.535 1.00 96.38 94 SER A O 1
ATOM 739 N N . VAL A 1 95 ? -16.456 7.351 16.423 1.00 97.56 95 VAL A N 1
ATOM 740 C CA . VAL A 1 95 ? -15.045 7.534 16.773 1.00 97.56 95 VAL A CA 1
ATOM 741 C C . VAL A 1 95 ? -14.817 7.044 18.202 1.00 97.56 95 VAL A C 1
ATOM 743 O O . VAL A 1 95 ? -15.440 7.528 19.144 1.00 97.56 95 VAL A O 1
ATOM 746 N N . GLY A 1 96 ? -13.900 6.098 18.378 1.00 98.00 96 GLY A N 1
ATOM 747 C CA . GLY A 1 96 ? -13.497 5.604 19.690 1.00 98.00 96 GLY A CA 1
ATOM 748 C C . GLY A 1 96 ? -12.411 6.466 20.321 1.00 98.00 96 GLY A C 1
ATOM 749 O O . GLY A 1 96 ? -11.352 6.634 19.721 1.00 98.00 96 GLY A O 1
ATOM 750 N N . LEU A 1 97 ? -12.643 6.967 21.535 1.00 98.25 97 LEU A N 1
ATOM 751 C CA . LEU A 1 97 ? -11.655 7.657 22.370 1.00 98.25 97 LEU A CA 1
ATOM 752 C C . LEU A 1 97 ? -11.098 6.686 23.426 1.00 98.25 97 LEU A C 1
ATOM 754 O O . LEU A 1 97 ? -11.787 6.353 24.383 1.00 98.25 97 LEU A O 1
ATOM 758 N N . ILE A 1 98 ? -9.856 6.226 23.272 1.00 97.94 98 ILE A N 1
ATOM 759 C CA . ILE A 1 98 ? -9.219 5.259 24.183 1.00 97.94 98 ILE A CA 1
ATOM 760 C C . ILE A 1 98 ? -8.640 5.968 25.415 1.00 97.94 98 ILE A C 1
ATOM 762 O O . ILE A 1 98 ? -7.754 6.815 25.278 1.00 97.94 98 ILE A O 1
ATOM 766 N N . ILE A 1 99 ? -9.056 5.573 26.619 1.00 97.56 99 ILE A N 1
ATOM 767 C CA . ILE A 1 99 ? -8.617 6.186 27.885 1.00 97.56 99 ILE A CA 1
ATOM 768 C C . ILE A 1 99 ? -8.289 5.094 28.914 1.00 97.56 99 ILE A C 1
ATOM 770 O O . ILE A 1 99 ? -8.991 4.086 29.013 1.00 97.56 99 ILE A O 1
ATOM 774 N N . ASP A 1 100 ? -7.213 5.274 29.679 1.00 96.56 100 ASP A N 1
ATOM 775 C CA . ASP A 1 100 ? -6.916 4.418 30.834 1.00 96.56 100 ASP A CA 1
ATOM 776 C C . ASP A 1 100 ? -7.603 4.983 32.093 1.00 96.56 100 ASP A C 1
ATOM 778 O O . ASP A 1 100 ? -7.803 6.189 32.205 1.00 96.56 100 ASP A O 1
ATOM 782 N N . GLY A 1 101 ? -7.965 4.142 33.069 1.00 95.69 101 GLY A N 1
ATOM 783 C CA . GLY A 1 101 ? -8.682 4.613 34.271 1.00 95.69 101 GLY A CA 1
ATOM 784 C C . GLY A 1 101 ? -7.934 5.664 35.111 1.00 95.69 101 GLY A C 1
ATOM 785 O O . GLY A 1 101 ? -8.570 6.421 35.841 1.00 95.69 101 GLY A O 1
ATOM 786 N N . ASP A 1 102 ? -6.605 5.758 34.960 1.00 94.69 102 ASP A N 1
ATOM 787 C CA . ASP A 1 102 ? -5.735 6.754 35.607 1.00 94.69 102 ASP A CA 1
ATOM 788 C C . ASP A 1 102 ? -5.517 8.043 34.776 1.00 94.69 102 ASP A C 1
ATOM 790 O O . ASP A 1 102 ? -4.676 8.884 35.120 1.00 94.69 102 ASP A O 1
ATOM 794 N N . GLU A 1 103 ? -6.271 8.222 33.685 1.00 97.06 103 GLU A N 1
ATOM 795 C CA . GLU A 1 103 ? -6.174 9.356 32.758 1.00 97.06 103 GLU A CA 1
ATOM 796 C C . GLU A 1 103 ? -7.448 10.204 32.760 1.00 97.06 103 GLU A C 1
ATOM 798 O O . GLU A 1 103 ? -8.526 9.668 32.947 1.00 97.06 103 GLU A O 1
ATOM 803 N N . TRP A 1 104 ? -7.382 11.516 32.521 1.00 97.75 104 TRP A N 1
ATOM 804 C CA . TRP A 1 104 ? -8.581 12.354 32.318 1.00 97.75 104 TRP A CA 1
ATOM 805 C C . TRP A 1 104 ? -8.322 13.483 31.318 1.00 97.75 104 TRP A C 1
ATOM 807 O O . TRP A 1 104 ? -7.177 13.894 31.115 1.00 97.75 104 TRP A O 1
ATOM 817 N N . ILE A 1 105 ? -9.382 14.013 30.708 1.00 98.12 105 ILE A N 1
ATOM 818 C CA . ILE A 1 105 ? -9.310 15.153 29.788 1.00 98.12 105 ILE A CA 1
ATOM 819 C C . ILE A 1 105 ? -9.322 16.466 30.578 1.00 98.12 105 ILE A C 1
ATOM 821 O O . ILE A 1 105 ? -10.176 16.703 31.427 1.00 98.12 105 ILE A O 1
ATOM 825 N N . ALA A 1 106 ? -8.343 17.331 30.322 1.00 97.12 106 ALA A N 1
ATOM 826 C CA . ALA A 1 106 ? -8.172 18.596 31.036 1.00 97.12 106 ALA A CA 1
ATOM 827 C C . ALA A 1 106 ? -9.080 19.711 30.518 1.00 97.12 106 ALA A C 1
ATOM 829 O O . ALA A 1 106 ? -9.417 20.630 31.256 1.00 97.12 106 ALA A O 1
ATOM 830 N N . ASN A 1 107 ? -9.386 19.657 29.225 1.00 96.94 107 ASN A N 1
ATOM 831 C CA . ASN A 1 107 ? -10.005 20.735 28.470 1.00 96.94 107 ASN A CA 1
ATOM 832 C C . ASN A 1 107 ? -11.093 20.193 27.525 1.00 96.94 107 ASN A C 1
ATOM 834 O O . ASN A 1 107 ? -10.994 20.347 26.308 1.00 96.94 107 ASN A O 1
ATOM 838 N N . PRO A 1 108 ? -12.131 19.528 28.061 1.00 95.81 108 PRO A N 1
ATOM 839 C CA . PRO A 1 108 ? -13.176 18.923 27.236 1.00 95.81 108 PRO A CA 1
ATOM 840 C C . PRO A 1 108 ? -13.938 19.949 26.386 1.00 95.81 108 PRO A C 1
ATOM 842 O O . PRO A 1 108 ? -14.358 19.633 25.279 1.00 95.81 108 PRO A O 1
ATOM 845 N N . SER A 1 109 ? -14.062 21.190 26.870 1.00 94.88 109 SER A N 1
ATOM 846 C CA . SER A 1 109 ? -14.700 22.309 26.165 1.00 94.88 109 SER A CA 1
ATOM 847 C C . SER A 1 109 ? -13.988 22.727 24.881 1.00 94.88 109 SER A C 1
ATOM 849 O O . SER A 1 109 ? -14.616 23.303 24.001 1.00 94.88 109 SER A O 1
ATOM 851 N N . ASP A 1 110 ? -12.687 22.452 24.770 1.00 92.62 110 ASP A N 1
ATOM 852 C CA . ASP A 1 110 ? -11.883 22.874 23.620 1.00 92.62 110 ASP A CA 1
ATOM 853 C C . ASP A 1 110 ? -12.037 21.907 22.441 1.00 92.62 110 ASP A C 1
ATOM 855 O O . ASP A 1 110 ? -11.454 22.123 21.374 1.00 92.62 110 ASP A O 1
ATOM 859 N N . PHE A 1 111 ? -12.748 20.794 22.635 1.00 92.50 111 PHE A N 1
ATOM 860 C CA . PHE A 1 111 ? -12.858 19.756 21.633 1.00 92.50 111 PHE A CA 1
ATOM 861 C C . PHE A 1 111 ? -13.920 20.075 20.586 1.00 92.50 111 PHE A C 1
ATOM 863 O O . PHE A 1 111 ? -15.121 19.928 20.810 1.00 92.50 111 PHE A O 1
ATOM 870 N N . ASP A 1 112 ? -13.458 20.450 19.397 1.00 89.56 112 ASP A N 1
ATOM 871 C CA . ASP A 1 112 ? -14.324 20.648 18.245 1.00 89.56 112 ASP A CA 1
ATOM 872 C C . ASP A 1 112 ? -14.643 19.311 17.556 1.00 89.56 112 ASP A C 1
ATOM 874 O O . ASP A 1 112 ? -13.902 18.828 16.691 1.00 89.56 112 ASP A O 1
ATOM 878 N N . SER A 1 113 ? -15.778 18.715 17.927 1.00 86.88 113 SER A N 1
ATOM 879 C CA . SER A 1 113 ? -16.277 17.486 17.297 1.00 86.88 113 SER A CA 1
ATOM 880 C C . SER A 1 113 ? -16.648 17.658 15.817 1.00 86.88 113 SER A C 1
ATOM 882 O O . SER A 1 113 ? -16.700 16.665 15.091 1.00 86.88 113 SER A O 1
ATOM 884 N N . SER A 1 114 ? -16.849 18.887 15.322 1.00 85.06 114 SER A N 1
ATOM 885 C CA . SER A 1 114 ? -17.153 19.120 13.903 1.00 85.06 114 SER A CA 1
ATOM 886 C C . SER A 1 114 ? -15.950 18.839 12.995 1.00 85.06 114 SER A C 1
ATOM 888 O O . SER A 1 114 ? -16.113 18.439 11.843 1.00 85.06 114 SER A O 1
ATOM 890 N N . SER A 1 115 ? -14.732 18.922 13.540 1.00 83.75 115 SER A N 1
ATOM 891 C CA . SER A 1 115 ? -13.491 18.589 12.832 1.00 83.75 115 SER A CA 1
ATOM 892 C C . SER A 1 115 ? -13.300 17.086 12.569 1.00 83.75 115 SER A C 1
ATOM 894 O O . SER A 1 115 ? -12.397 16.700 11.818 1.00 83.75 115 SER A O 1
ATOM 896 N N . MET A 1 116 ? -14.136 16.221 13.161 1.00 84.25 116 MET A N 1
ATOM 897 C CA . MET A 1 116 ? -13.961 14.766 13.119 1.00 84.25 116 MET A CA 1
ATOM 898 C C . MET A 1 116 ? -13.987 14.184 11.711 1.00 84.25 116 MET A C 1
ATOM 900 O O . MET A 1 116 ? -13.244 13.244 11.444 1.00 84.25 116 MET A O 1
ATOM 904 N N . ASP A 1 117 ? -14.748 14.754 10.776 1.00 82.62 117 ASP A N 1
ATOM 905 C CA . ASP A 1 117 ? -14.816 14.274 9.388 1.00 82.62 117 ASP A CA 1
ATOM 906 C C . ASP A 1 117 ? -13.482 14.407 8.630 1.00 82.62 117 ASP A C 1
ATOM 908 O O . ASP A 1 117 ? -13.233 13.704 7.640 1.00 82.62 117 ASP A O 1
ATOM 912 N N . GLY A 1 118 ? -12.575 15.249 9.134 1.00 83.88 118 GLY A N 1
ATOM 913 C CA . GLY A 1 118 ? -11.269 15.521 8.546 1.00 83.88 118 GLY A CA 1
ATOM 914 C C . GLY A 1 118 ? -10.244 14.397 8.706 1.00 83.88 118 GLY A C 1
ATOM 915 O O . GLY A 1 118 ? -9.363 14.282 7.848 1.00 83.88 118 GLY A O 1
ATOM 916 N N . TYR A 1 119 ? -10.370 13.539 9.725 1.00 89.88 119 TYR A N 1
ATOM 917 C CA . TYR A 1 119 ? -9.318 12.591 10.109 1.00 89.88 119 TYR A CA 1
ATOM 918 C C . TYR A 1 119 ? -9.815 11.177 10.425 1.00 89.88 119 TYR A C 1
ATOM 920 O O . TYR A 1 119 ? -10.973 10.946 10.757 1.00 89.88 119 TYR A O 1
ATOM 928 N N . ASP A 1 120 ? -8.914 10.208 10.322 1.00 93.38 120 ASP A N 1
ATOM 929 C CA . ASP A 1 120 ? -9.138 8.810 10.693 1.00 93.38 120 ASP A CA 1
ATOM 930 C C . ASP A 1 120 ? -8.560 8.523 12.087 1.00 93.38 120 ASP A C 1
ATOM 932 O O . ASP A 1 120 ? -9.110 7.709 12.828 1.00 93.38 120 ASP A O 1
ATOM 936 N N . ILE A 1 121 ? -7.487 9.239 12.458 1.00 96.75 121 ILE A N 1
ATOM 937 C CA . ILE A 1 121 ? -6.763 9.083 13.723 1.00 96.75 121 ILE A CA 1
ATOM 938 C C . ILE A 1 121 ? -6.486 10.452 14.357 1.00 96.75 121 ILE A C 1
ATOM 940 O O . ILE A 1 121 ? -5.771 11.280 13.784 1.00 96.75 121 ILE A O 1
ATOM 944 N N . GLY A 1 122 ? -7.008 10.674 15.562 1.00 96.19 122 GLY A N 1
ATOM 945 C CA . GLY A 1 122 ? -6.789 11.900 16.330 1.00 96.19 122 GLY A CA 1
ATOM 946 C C . GLY A 1 122 ? -5.738 11.717 17.426 1.00 96.19 122 GLY A C 1
ATOM 947 O O . GLY A 1 122 ? -5.789 10.774 18.225 1.00 96.19 122 GLY A O 1
ATOM 948 N N . TRP A 1 123 ? -4.785 12.641 17.465 1.00 96.56 123 TRP A N 1
ATOM 949 C CA . TRP A 1 123 ? -3.673 12.664 18.405 1.00 96.56 123 TRP A CA 1
ATOM 950 C C . TRP A 1 123 ? -3.908 13.696 19.497 1.00 96.56 123 TRP A C 1
ATOM 952 O O . TRP A 1 123 ? -4.151 14.864 19.203 1.00 96.56 123 TRP A O 1
ATOM 962 N N . VAL A 1 124 ? -3.813 13.265 20.750 1.00 96.69 124 VAL A N 1
ATOM 963 C CA . VAL A 1 124 ? -4.013 14.123 21.922 1.00 96.69 124 VAL A CA 1
ATOM 964 C C . VAL A 1 124 ? -2.671 14.441 22.564 1.00 96.69 124 VAL A C 1
ATOM 966 O O . VAL A 1 124 ? -1.740 13.631 22.528 1.00 96.69 124 VAL A O 1
ATOM 969 N N . THR A 1 125 ? -2.579 15.599 23.209 1.00 97.00 125 THR A N 1
ATOM 970 C CA . THR A 1 125 ? -1.406 15.939 24.019 1.00 97.00 125 THR A CA 1
ATOM 971 C C . THR A 1 125 ? -1.544 15.301 25.396 1.00 97.00 125 THR A C 1
ATOM 973 O O . THR A 1 125 ? -2.447 15.649 26.149 1.00 97.00 125 THR A O 1
ATOM 976 N N . LEU A 1 126 ? -0.649 14.381 25.748 1.00 96.25 126 LEU A N 1
ATOM 977 C CA . LEU A 1 126 ? -0.616 13.719 27.046 1.00 96.25 126 LEU A CA 1
ATOM 978 C C . LEU A 1 126 ? 0.423 14.371 27.964 1.00 96.25 126 LEU A C 1
ATOM 980 O O . LEU A 1 126 ? 1.623 14.380 27.683 1.00 96.25 126 LEU A O 1
ATOM 984 N N . CYS A 1 127 ? -0.054 14.876 29.094 1.00 95.88 127 CYS A N 1
ATOM 985 C CA . CYS A 1 127 ? 0.727 15.400 30.202 1.00 95.88 127 CYS A CA 1
ATOM 986 C C . CYS A 1 127 ? 0.800 14.333 31.297 1.00 95.88 127 CYS A C 1
ATOM 988 O O . CYS A 1 127 ? -0.218 13.907 31.837 1.00 95.88 127 CYS A O 1
ATOM 990 N N . SER A 1 128 ? 1.995 13.886 31.661 1.00 90.69 128 SER A N 1
ATOM 991 C CA . SER A 1 128 ? 2.157 12.881 32.712 1.00 90.69 128 SER A CA 1
ATOM 992 C C . SER A 1 128 ? 3.324 13.249 33.602 1.00 90.69 128 SER A C 1
ATOM 994 O O . SER A 1 128 ? 4.374 13.631 33.101 1.00 90.69 128 SER A O 1
ATOM 996 N N . ASN A 1 129 ? 3.173 13.065 34.912 1.00 86.12 129 ASN A N 1
ATOM 997 C CA . ASN A 1 129 ? 4.256 13.294 35.871 1.00 86.12 129 ASN A CA 1
ATOM 998 C C . ASN A 1 129 ? 5.460 12.354 35.675 1.00 86.12 129 ASN A C 1
ATOM 1000 O O . ASN A 1 129 ? 6.527 12.608 36.219 1.00 86.12 129 ASN A O 1
ATOM 1004 N N . LEU A 1 130 ? 5.312 11.287 34.881 1.00 79.44 130 LEU A N 1
ATOM 1005 C CA . LEU A 1 130 ? 6.419 10.404 34.510 1.00 79.44 130 LEU A CA 1
ATOM 1006 C C . LEU A 1 130 ? 7.325 10.962 33.408 1.00 79.44 130 LEU A C 1
ATOM 1008 O O . LEU A 1 130 ? 8.415 10.429 33.196 1.00 79.44 130 LEU A O 1
ATOM 1012 N N . TYR A 1 131 ? 6.860 11.959 32.658 1.00 81.62 131 TYR A N 1
ATOM 1013 C CA . TYR A 1 131 ? 7.567 12.501 31.507 1.00 81.62 131 TYR A CA 1
ATOM 1014 C C . TYR A 1 131 ? 7.745 14.002 31.692 1.00 81.62 131 TYR A C 1
ATOM 1016 O O . TYR A 1 131 ? 6.785 14.730 31.906 1.00 81.62 131 TYR A O 1
ATOM 1024 N N . VAL A 1 132 ? 8.987 14.472 31.569 1.00 83.50 132 VAL A N 1
ATOM 1025 C CA . VAL A 1 132 ? 9.332 15.891 31.770 1.00 83.50 132 VAL A CA 1
ATOM 1026 C C . VAL A 1 132 ? 8.566 16.806 30.811 1.00 83.50 132 VAL A C 1
ATOM 1028 O O . VAL A 1 132 ? 8.242 17.937 31.155 1.00 83.50 132 VAL A O 1
ATOM 1031 N N . LYS A 1 133 ? 8.281 16.323 29.598 1.00 91.50 133 LYS A N 1
ATOM 1032 C CA . LYS A 1 133 ? 7.591 17.084 28.559 1.00 91.50 133 LYS A CA 1
ATOM 1033 C C . LYS A 1 133 ? 6.279 16.396 28.179 1.00 91.50 133 LYS A C 1
ATOM 1035 O O . LYS A 1 133 ? 6.269 15.165 28.064 1.00 91.50 133 LYS A O 1
ATOM 1040 N N . PRO A 1 134 ? 5.205 17.167 27.930 1.00 93.56 134 PRO A N 1
ATOM 1041 C CA . PRO A 1 134 ? 4.027 16.654 27.249 1.00 93.56 134 PRO A CA 1
ATOM 1042 C C . PRO A 1 134 ? 4.411 16.006 25.917 1.00 93.56 134 PRO A C 1
ATOM 1044 O O . PRO A 1 134 ? 5.350 16.449 25.249 1.00 93.56 134 PRO A O 1
ATOM 1047 N N . TYR A 1 135 ? 3.689 14.964 25.523 1.00 93.00 135 TYR A N 1
ATOM 1048 C CA . TYR A 1 135 ? 3.924 14.271 24.258 1.00 93.00 135 TYR A CA 1
ATOM 1049 C C . TYR A 1 135 ? 2.611 13.925 23.564 1.00 93.00 135 TYR A C 1
ATOM 1051 O O . TYR A 1 135 ? 1.577 13.777 24.208 1.00 93.00 135 TYR A O 1
ATOM 1059 N N . SER A 1 136 ? 2.652 13.807 22.240 1.00 94.38 136 SER A N 1
ATOM 1060 C CA . SER A 1 136 ? 1.476 13.466 21.441 1.00 94.38 136 SER A CA 1
ATOM 1061 C C . SER A 1 136 ? 1.273 11.949 21.395 1.00 94.38 136 SER A C 1
ATOM 1063 O O . SER A 1 136 ? 2.243 11.197 21.275 1.00 94.38 136 SER A O 1
ATOM 1065 N N . THR A 1 137 ? 0.029 11.486 21.504 1.00 95.88 137 THR A N 1
ATOM 1066 C CA . THR A 1 137 ? -0.323 10.057 21.452 1.00 95.88 137 THR A CA 1
ATOM 1067 C C . THR A 1 137 ? -1.670 9.847 20.747 1.00 95.88 137 THR A C 1
ATOM 1069 O O . THR A 1 137 ? -2.585 10.653 20.951 1.00 95.88 137 THR A O 1
ATOM 1072 N N . PRO A 1 138 ? -1.831 8.809 19.903 1.00 96.62 138 PRO A N 1
ATOM 1073 C CA . PRO A 1 138 ? -3.083 8.577 19.191 1.00 96.62 138 PRO A CA 1
ATOM 1074 C C . PRO A 1 138 ? -4.125 8.022 20.165 1.00 96.62 138 PRO A C 1
ATOM 1076 O O . PRO A 1 138 ? -3.889 6.993 20.798 1.00 96.62 138 PRO A O 1
ATOM 1079 N N . ARG A 1 139 ? -5.271 8.699 20.303 1.00 97.12 139 ARG A N 1
ATOM 1080 C CA . ARG A 1 139 ? -6.357 8.269 21.208 1.00 97.12 139 ARG A CA 1
ATOM 1081 C C . ARG A 1 139 ? -7.727 8.217 20.558 1.00 97.12 139 ARG A C 1
ATOM 1083 O O . ARG A 1 139 ? -8.596 7.565 21.119 1.00 97.12 139 ARG A O 1
ATOM 1090 N N . LEU A 1 140 ? -7.917 8.867 19.415 1.00 97.56 140 LEU A N 1
ATOM 1091 C CA . LEU A 1 140 ? -9.177 8.855 18.676 1.00 97.56 140 LEU A CA 1
ATOM 1092 C C . LEU A 1 140 ? -9.029 7.979 17.433 1.00 97.56 140 LEU A C 1
ATOM 1094 O O . LEU A 1 140 ? -8.119 8.213 16.637 1.00 97.56 140 LEU A O 1
ATOM 1098 N N . PHE A 1 141 ? -9.924 7.010 17.262 1.00 97.44 141 PHE A N 1
ATOM 1099 C CA . PHE A 1 141 ? -9.892 6.031 16.174 1.00 97.44 141 PHE A CA 1
ATOM 1100 C C . PHE A 1 141 ? -11.247 5.949 15.491 1.00 97.44 141 PHE A C 1
ATOM 1102 O O . PHE A 1 141 ? -12.257 5.687 16.143 1.00 97.44 141 PHE A O 1
ATOM 1109 N N . ARG A 1 142 ? -11.283 6.156 14.176 1.00 96.75 142 ARG A N 1
ATOM 1110 C CA . ARG A 1 142 ? -12.517 6.031 13.401 1.00 96.75 142 ARG A CA 1
ATOM 1111 C C . ARG A 1 142 ? -12.960 4.564 13.335 1.00 96.75 142 ARG A C 1
ATOM 1113 O O . ARG A 1 142 ? -12.202 3.715 12.871 1.00 96.75 142 ARG A O 1
ATOM 1120 N N . GLY A 1 143 ? -14.196 4.284 13.747 1.00 94.50 143 GLY A N 1
ATOM 1121 C CA . GLY A 1 143 ? -14.776 2.937 13.753 1.00 94.50 143 GLY A CA 1
ATOM 1122 C C . GLY A 1 143 ? -14.914 2.325 12.358 1.00 94.50 143 GLY A C 1
ATOM 1123 O O . GLY A 1 143 ? -14.929 1.109 12.215 1.00 94.50 143 GLY A O 1
ATOM 1124 N N . SER A 1 144 ? -14.938 3.151 11.306 1.00 90.00 144 SER A N 1
ATOM 1125 C CA . SER A 1 144 ? -14.982 2.685 9.915 1.00 90.00 144 SER A CA 1
ATOM 1126 C C . SER A 1 144 ? -13.683 2.019 9.451 1.00 90.00 144 SER A C 1
ATOM 1128 O O . SER A 1 144 ? -13.633 1.521 8.327 1.00 90.00 144 SER A O 1
ATOM 1130 N N . ILE A 1 145 ? -12.608 2.071 10.246 1.00 91.56 145 ILE A N 1
ATOM 1131 C CA . ILE A 1 145 ? -11.380 1.334 9.953 1.00 91.56 145 ILE A CA 1
ATOM 1132 C C . ILE A 1 145 ? -11.620 -0.124 10.341 1.00 91.56 145 ILE A C 1
ATOM 1134 O O . ILE A 1 145 ? -11.716 -0.482 11.514 1.00 91.56 145 ILE A O 1
ATOM 1138 N N . GLU A 1 146 ? -11.727 -0.971 9.327 1.00 86.94 146 GLU A N 1
ATOM 1139 C CA . GLU A 1 146 ? -12.047 -2.379 9.503 1.00 86.94 146 GLU A CA 1
ATOM 1140 C C . GLU A 1 146 ? -10.963 -3.120 10.298 1.00 86.94 146 GLU A C 1
ATOM 1142 O O . GLU A 1 146 ? -9.766 -2.967 10.046 1.00 86.94 146 GLU A O 1
ATOM 1147 N N . GLY A 1 147 ? -11.400 -3.943 11.257 1.00 89.62 147 GLY A N 1
ATOM 1148 C CA . GLY A 1 147 ? -10.550 -4.833 12.052 1.00 89.62 147 GLY A CA 1
ATOM 1149 C C . GLY A 1 147 ? -9.449 -4.130 12.836 1.00 89.62 147 GLY A C 1
ATOM 1150 O O . GLY A 1 147 ? -8.378 -4.707 13.009 1.00 89.62 147 GLY A O 1
ATOM 1151 N N . LEU A 1 148 ? -9.696 -2.908 13.313 1.00 95.38 148 LEU A N 1
ATOM 1152 C CA . LEU A 1 148 ? -8.806 -2.225 14.249 1.00 95.38 148 LEU A CA 1
ATOM 1153 C C . LEU A 1 148 ? -8.452 -3.120 15.445 1.00 95.38 148 LEU A C 1
ATOM 1155 O O . LEU A 1 148 ? -9.330 -3.621 16.149 1.00 95.38 148 LEU A O 1
ATOM 1159 N N . HIS A 1 149 ? -7.158 -3.301 15.695 1.00 96.19 149 HIS A N 1
ATOM 1160 C CA . HIS A 1 149 ? -6.673 -4.119 16.801 1.00 96.19 149 HIS A CA 1
ATOM 1161 C C . HIS A 1 149 ? -5.263 -3.729 17.240 1.00 96.19 149 HIS A C 1
ATOM 1163 O O . HIS A 1 149 ? -4.503 -3.097 16.508 1.00 96.19 149 HIS A O 1
ATOM 1169 N N . TYR A 1 150 ? -4.900 -4.145 18.451 1.00 95.62 150 TYR A N 1
ATOM 1170 C CA . TYR A 1 150 ? -3.554 -3.992 18.986 1.00 95.62 150 TYR A CA 1
ATOM 1171 C C . TYR A 1 150 ? -2.752 -5.271 18.771 1.00 95.62 150 TYR A C 1
ATOM 1173 O O . TYR A 1 150 ? -3.223 -6.357 19.103 1.00 95.62 150 TYR A O 1
ATOM 1181 N N . ALA A 1 151 ? -1.513 -5.146 18.299 1.00 93.44 151 ALA A N 1
ATOM 1182 C CA . ALA A 1 151 ? -0.619 -6.289 18.141 1.00 93.44 151 ALA A CA 1
ATOM 1183 C C . ALA A 1 151 ? 0.840 -5.912 18.400 1.00 93.44 151 ALA A C 1
ATOM 1185 O O . ALA A 1 151 ? 1.262 -4.778 18.203 1.00 93.44 151 ALA A O 1
ATOM 1186 N N . GLY A 1 152 ? 1.630 -6.864 18.885 1.00 91.81 152 GLY A N 1
ATOM 1187 C CA . GLY A 1 152 ? 3.016 -6.634 19.285 1.00 91.81 152 GLY A CA 1
ATOM 1188 C C . GLY A 1 152 ? 3.169 -5.834 20.579 1.00 91.81 152 GLY A C 1
ATOM 1189 O O . GLY A 1 152 ? 3.706 -6.355 21.552 1.00 91.81 152 GLY A O 1
ATOM 1190 N N . ARG A 1 153 ? 2.672 -4.592 20.630 1.00 91.38 153 ARG A N 1
ATOM 1191 C CA . ARG A 1 153 ? 2.671 -3.737 21.829 1.00 91.38 153 ARG A CA 1
ATOM 1192 C C . ARG A 1 153 ? 1.314 -3.070 22.033 1.00 91.38 153 ARG A C 1
ATOM 1194 O O . ARG A 1 153 ? 0.613 -2.766 21.077 1.00 91.38 153 ARG A O 1
ATOM 1201 N N . HIS A 1 154 ? 0.981 -2.729 23.279 1.00 90.31 154 HIS A N 1
ATOM 1202 C CA . HIS A 1 154 ? -0.282 -2.057 23.645 1.00 90.31 154 HIS A CA 1
ATOM 1203 C C . HIS A 1 154 ? -0.461 -0.631 23.078 1.00 90.31 154 HIS A C 1
ATOM 1205 O O . HIS A 1 154 ? -1.429 0.041 23.415 1.00 90.31 154 HIS A O 1
ATOM 1211 N N . HIS A 1 155 ? 0.473 -0.145 22.261 1.00 91.81 155 HIS A N 1
ATOM 1212 C CA . HIS A 1 155 ? 0.422 1.149 21.576 1.00 91.81 155 HIS A CA 1
ATOM 1213 C C . HIS A 1 155 ? 0.691 1.018 20.071 1.00 91.81 155 HIS A C 1
ATOM 1215 O O . HIS A 1 155 ? 0.940 2.023 19.412 1.00 91.81 155 HIS A O 1
ATOM 1221 N N . TRP A 1 156 ? 0.710 -0.204 19.532 1.00 95.00 156 TRP A N 1
ATOM 1222 C CA . TRP A 1 156 ? 0.792 -0.467 18.098 1.00 95.00 156 TRP A CA 1
ATOM 1223 C C . TRP A 1 156 ? -0.563 -0.959 17.630 1.00 95.00 156 TRP A C 1
ATOM 1225 O O . TRP A 1 156 ? -1.059 -1.970 18.128 1.00 95.00 156 TRP A O 1
ATOM 1235 N N . ILE A 1 157 ? -1.156 -0.212 16.710 1.00 96.06 157 ILE A N 1
ATOM 1236 C CA . ILE A 1 157 ? -2.504 -0.463 16.223 1.00 96.06 157 ILE A CA 1
ATOM 1237 C C . ILE A 1 157 ? -2.415 -0.777 14.745 1.00 96.06 157 ILE A C 1
ATOM 1239 O O . ILE A 1 157 ? -1.730 -0.077 13.998 1.00 96.06 157 ILE A O 1
ATOM 1243 N N . TYR A 1 158 ? -3.121 -1.822 14.349 1.00 94.38 158 TYR A N 1
ATOM 1244 C CA . TYR A 1 158 ? -3.199 -2.314 12.989 1.00 94.38 158 TYR A CA 1
ATOM 1245 C C . TYR A 1 158 ? -4.663 -2.413 12.570 1.00 94.38 158 TYR A C 1
ATOM 1247 O O . TYR A 1 158 ? -5.563 -2.424 13.409 1.00 94.38 158 TYR A O 1
ATOM 1255 N N . ASP A 1 159 ? -4.892 -2.461 11.268 1.00 91.19 159 ASP A N 1
ATOM 1256 C CA . ASP A 1 159 ? -6.198 -2.734 10.672 1.00 91.19 159 ASP A CA 1
ATOM 1257 C C . ASP A 1 159 ? -6.370 -4.238 10.392 1.00 91.19 159 ASP A C 1
ATOM 1259 O O . ASP A 1 159 ? -5.438 -5.017 10.585 1.00 91.19 159 ASP A O 1
ATOM 1263 N N . ALA A 1 160 ? -7.525 -4.660 9.871 1.00 84.50 160 ALA A N 1
ATOM 1264 C CA . ALA A 1 160 ? -7.807 -6.054 9.487 1.00 84.50 160 ALA A CA 1
ATOM 1265 C C . ALA A 1 160 ? -6.757 -6.675 8.543 1.00 84.50 160 ALA A C 1
ATOM 1267 O O . ALA A 1 160 ? -6.655 -7.894 8.416 1.00 84.50 160 ALA A O 1
ATOM 1268 N N . TYR A 1 161 ? -5.971 -5.830 7.882 1.00 75.25 161 TYR A N 1
ATOM 1269 C CA . TYR A 1 161 ? -5.035 -6.152 6.819 1.00 75.25 161 TYR A CA 1
ATOM 1270 C C . TYR A 1 161 ? -3.610 -6.333 7.365 1.00 75.25 161 TYR A C 1
ATOM 1272 O O . TYR A 1 161 ? -2.684 -6.618 6.604 1.00 75.25 161 TYR A O 1
ATOM 1280 N N . GLY A 1 162 ? -3.407 -6.137 8.672 1.00 83.56 162 GLY A N 1
ATOM 1281 C CA . GLY A 1 162 ? -2.090 -6.142 9.302 1.00 83.56 162 GLY A CA 1
ATOM 1282 C C . GLY A 1 162 ? -1.231 -4.936 8.927 1.00 83.56 162 GLY A C 1
ATOM 1283 O O . GLY A 1 162 ? -0.021 -4.946 9.166 1.00 83.56 162 GLY A O 1
ATOM 1284 N N . ARG A 1 163 ? -1.818 -3.887 8.338 1.00 83.31 163 ARG A N 1
ATOM 1285 C CA . ARG A 1 163 ? -1.112 -2.633 8.074 1.00 83.31 163 ARG A CA 1
ATOM 1286 C C . ARG A 1 163 ? -1.094 -1.821 9.351 1.00 83.31 163 ARG A C 1
ATOM 1288 O O . ARG A 1 163 ? -2.089 -1.738 10.069 1.00 83.31 163 ARG A O 1
ATOM 1295 N N . LEU A 1 164 ? 0.051 -1.214 9.636 1.00 90.12 164 LEU A N 1
ATOM 1296 C CA . LEU A 1 164 ? 0.169 -0.315 10.771 1.00 90.12 164 LEU A CA 1
ATOM 1297 C C . LEU A 1 164 ? -0.766 0.880 10.548 1.00 90.12 164 LEU A C 1
ATOM 1299 O O . LEU A 1 164 ? -0.656 1.575 9.543 1.00 90.12 164 LEU A O 1
ATOM 1303 N N . VAL A 1 165 ? -1.663 1.125 11.494 1.00 92.19 165 VAL A N 1
ATOM 1304 C CA . VAL A 1 165 ? -2.513 2.318 11.533 1.00 92.19 165 VAL A CA 1
ATOM 1305 C C . VAL A 1 165 ? -1.742 3.439 12.217 1.00 92.19 165 VAL A C 1
ATOM 1307 O O . VAL A 1 165 ? -1.545 4.515 11.655 1.00 92.19 165 VAL A O 1
ATOM 1310 N N . CYS A 1 166 ? -1.225 3.169 13.414 1.00 94.62 166 CYS A N 1
ATOM 1311 C CA . CYS A 1 166 ? -0.332 4.076 14.125 1.00 94.62 166 CYS A CA 1
ATOM 1312 C C . CYS A 1 166 ? 0.486 3.351 15.194 1.00 94.62 166 CYS A C 1
ATOM 1314 O O . CYS A 1 166 ? 0.116 2.283 15.688 1.00 94.62 166 CYS A O 1
ATOM 1316 N N . SER A 1 167 ? 1.567 4.001 15.617 1.00 92.62 167 SER A N 1
ATOM 1317 C CA . SER A 1 167 ? 2.244 3.711 16.880 1.00 92.62 167 SER A CA 1
ATOM 1318 C C . SER A 1 167 ? 2.420 4.992 17.696 1.00 92.62 167 SER A C 1
ATOM 1320 O O . SER A 1 167 ? 2.067 6.072 17.241 1.00 92.62 167 SER A O 1
ATOM 1322 N N . HIS A 1 168 ? 3.035 4.921 18.877 1.00 83.81 168 HIS A N 1
ATOM 1323 C CA . HIS A 1 168 ? 3.462 6.120 19.619 1.00 83.81 168 HIS A CA 1
ATOM 1324 C C . HIS A 1 168 ? 4.583 6.913 18.925 1.00 83.81 168 HIS A C 1
ATOM 1326 O O . HIS A 1 168 ? 4.923 8.003 19.376 1.00 83.81 168 HIS A O 1
ATOM 1332 N N . ARG A 1 169 ? 5.213 6.348 17.886 1.00 76.44 169 ARG A N 1
ATOM 1333 C CA . ARG A 1 169 ? 6.356 6.945 17.173 1.00 76.44 169 ARG A CA 1
ATOM 1334 C C . ARG A 1 169 ? 6.064 7.276 15.720 1.00 76.44 169 ARG A C 1
ATOM 1336 O O . ARG A 1 169 ? 6.698 8.179 15.186 1.00 76.44 169 ARG A O 1
ATOM 1343 N N . ASN A 1 170 ? 5.144 6.550 15.093 1.00 75.38 170 ASN A N 1
ATOM 1344 C CA . ASN A 1 170 ? 4.924 6.638 13.662 1.00 75.38 170 ASN A CA 1
ATOM 1345 C C . ASN A 1 170 ? 3.487 7.020 13.348 1.00 75.38 170 ASN A C 1
ATOM 1347 O O . ASN A 1 170 ? 2.531 6.341 13.733 1.00 75.38 170 ASN A O 1
ATOM 1351 N N . LEU A 1 171 ? 3.395 8.084 12.562 1.00 83.44 171 LEU A N 1
ATOM 1352 C CA . LEU A 1 171 ? 2.253 8.419 11.734 1.00 83.44 171 LEU A CA 1
ATOM 1353 C C . LEU A 1 171 ? 2.380 7.596 10.455 1.00 83.44 171 LEU A C 1
ATOM 1355 O O . LEU A 1 171 ? 3.459 7.562 9.854 1.00 83.44 171 LEU A O 1
ATOM 1359 N N . THR A 1 172 ? 1.313 6.930 10.041 1.00 74.38 172 THR A N 1
ATOM 1360 C CA . THR A 1 172 ? 1.299 6.269 8.737 1.00 74.38 172 THR A CA 1
ATOM 1361 C C . THR A 1 172 ? 0.664 7.200 7.712 1.00 74.38 172 THR A C 1
ATOM 1363 O O . THR A 1 172 ? -0.019 8.158 8.051 1.00 74.38 172 THR A O 1
ATOM 1366 N N . HIS A 1 173 ? 0.966 7.002 6.434 1.00 72.75 173 HIS A N 1
ATOM 1367 C CA . HIS A 1 173 ? 0.438 7.862 5.369 1.00 72.75 173 HIS A CA 1
ATOM 1368 C C . HIS A 1 173 ? -0.878 7.328 4.789 1.00 72.75 173 HIS A C 1
ATOM 1370 O O . HIS A 1 173 ? -1.553 8.042 4.050 1.00 72.75 173 HIS A O 1
ATOM 1376 N N . THR A 1 174 ? -1.228 6.086 5.127 1.00 73.69 174 THR A N 1
ATOM 1377 C CA . THR A 1 174 ? -2.470 5.416 4.732 1.00 73.69 174 THR A CA 1
ATOM 1378 C C . THR A 1 174 ? -3.690 6.043 5.410 1.00 73.69 174 THR A C 1
ATOM 1380 O O . THR A 1 174 ? -4.779 6.031 4.847 1.00 73.69 174 THR A O 1
ATOM 1383 N N . TYR A 1 175 ? -3.506 6.628 6.596 1.00 85.62 175 TYR A N 1
ATOM 1384 C CA . TYR A 1 175 ? -4.579 7.191 7.409 1.00 85.62 175 TYR A CA 1
ATOM 1385 C C . TYR A 1 175 ? -4.416 8.700 7.578 1.00 85.62 175 TYR A C 1
ATOM 1387 O O . TYR A 1 175 ? -3.308 9.232 7.681 1.00 85.62 175 TYR A O 1
ATOM 1395 N N . ARG A 1 176 ? -5.535 9.425 7.627 1.00 84.56 176 ARG A N 1
ATOM 1396 C CA . ARG A 1 176 ? -5.536 10.862 7.906 1.00 84.56 176 ARG A CA 1
ATOM 1397 C C . ARG A 1 176 ? -5.314 11.069 9.397 1.00 84.56 176 ARG A C 1
ATOM 1399 O O . ARG A 1 176 ? -6.219 10.863 10.201 1.00 84.56 176 ARG A O 1
ATOM 1406 N N . HIS A 1 177 ? -4.110 11.476 9.768 1.00 92.12 177 HIS A N 1
ATOM 1407 C CA . HIS A 1 177 ? -3.791 11.829 11.146 1.00 92.12 177 HIS A CA 1
ATOM 1408 C C . HIS A 1 177 ? -4.003 13.322 11.391 1.00 92.12 177 HIS A C 1
ATOM 1410 O O . HIS A 1 177 ? -3.719 14.153 10.529 1.00 92.12 177 HIS A O 1
ATOM 1416 N N . THR A 1 178 ? -4.468 13.687 12.580 1.00 93.19 178 THR A N 1
ATOM 1417 C CA . THR A 1 178 ? -4.600 15.091 12.992 1.00 93.19 178 THR A CA 1
ATOM 1418 C C . THR A 1 178 ? -4.311 15.227 14.480 1.00 93.19 178 THR A C 1
ATOM 1420 O O . THR A 1 178 ? -4.735 14.388 15.269 1.00 93.19 178 THR A O 1
ATOM 1423 N N . ASN A 1 179 ? -3.575 16.270 14.870 1.00 93.62 179 ASN A N 1
ATOM 1424 C CA . ASN A 1 179 ? -3.483 16.655 16.278 1.00 93.62 179 ASN A CA 1
ATOM 1425 C C . ASN A 1 179 ? -4.779 17.367 16.656 1.00 93.62 179 ASN A C 1
ATOM 1427 O O . ASN A 1 179 ? -5.126 18.371 16.039 1.00 93.62 179 ASN A O 1
ATOM 1431 N N . VAL A 1 180 ? -5.484 16.843 17.650 1.00 95.56 180 VAL A N 1
ATOM 1432 C CA . VAL A 1 180 ? -6.702 17.459 18.174 1.00 95.56 180 VAL A CA 1
ATOM 1433 C C . VAL A 1 180 ? -6.367 18.349 19.371 1.00 95.56 180 VAL A C 1
ATOM 1435 O O . VAL A 1 180 ? -5.324 18.195 20.009 1.00 95.56 180 VAL A O 1
ATOM 1438 N N . SER A 1 181 ? -7.264 19.273 19.704 1.00 94.94 181 SER A N 1
ATOM 1439 C CA . SER A 1 181 ? -7.107 20.226 20.813 1.00 94.94 181 SER A CA 1
ATOM 1440 C C . SER A 1 181 ? -7.138 19.587 22.209 1.00 94.94 181 SER A C 1
ATOM 1442 O O . SER A 1 181 ? -6.825 20.256 23.195 1.00 94.94 181 SER A O 1
ATOM 1444 N N . LEU A 1 182 ? -7.470 18.296 22.317 1.00 96.69 182 LEU A N 1
ATOM 1445 C CA . LEU A 1 182 ? -7.539 17.588 23.594 1.00 96.69 182 LEU A CA 1
ATOM 1446 C C . LEU A 1 182 ? -6.175 17.478 24.279 1.00 96.69 182 LEU A C 1
ATOM 1448 O O . LEU A 1 182 ? -5.176 17.023 23.708 1.00 96.69 182 LEU A O 1
ATOM 1452 N N . ARG A 1 183 ? -6.181 17.806 25.569 1.00 97.50 183 ARG A N 1
ATOM 1453 C CA . ARG A 1 183 ? -5.101 17.576 26.519 1.00 97.50 183 ARG A CA 1
ATOM 1454 C C . ARG A 1 183 ? -5.565 16.560 27.547 1.00 97.50 183 ARG A C 1
ATOM 1456 O O . ARG A 1 183 ? -6.594 16.731 28.195 1.00 97.50 183 ARG A O 1
ATOM 1463 N N . MET A 1 184 ? -4.783 15.510 27.709 1.00 97.62 184 MET A N 1
ATOM 1464 C CA . MET A 1 184 ? -5.031 14.429 28.647 1.00 97.62 184 MET A CA 1
ATOM 1465 C C . MET A 1 184 ? -3.982 14.487 29.755 1.00 97.62 184 MET A C 1
ATOM 1467 O O . MET A 1 184 ? -2.808 14.726 29.477 1.00 97.62 184 MET A O 1
ATOM 1471 N N . PHE A 1 185 ? -4.378 14.270 31.004 1.00 96.81 185 PHE A N 1
ATOM 1472 C CA . PHE A 1 185 ? -3.455 14.106 32.124 1.00 96.81 185 PHE A CA 1
ATOM 1473 C C . PHE A 1 185 ? -3.435 12.655 32.582 1.00 96.81 185 PHE A C 1
ATOM 1475 O O . PHE A 1 185 ? -4.486 12.042 32.696 1.00 96.81 185 PHE A O 1
ATOM 1482 N N . ASN A 1 186 ? -2.247 12.138 32.891 1.00 93.44 186 ASN A N 1
ATOM 1483 C CA . ASN A 1 186 ? -2.054 10.869 33.590 1.00 93.44 186 ASN A CA 1
ATOM 1484 C C . ASN A 1 186 ? -1.319 11.171 34.904 1.00 93.44 186 ASN A C 1
ATOM 1486 O O . ASN A 1 186 ? -0.124 11.500 34.882 1.00 93.44 186 ASN A O 1
ATOM 1490 N N . ARG A 1 187 ? -2.027 11.117 36.039 1.00 80.56 187 ARG A N 1
ATOM 1491 C CA . ARG A 1 187 ? -1.433 11.347 37.367 1.00 80.56 187 ARG A CA 1
ATOM 1492 C C . ARG A 1 187 ? -1.221 10.019 38.054 1.00 80.56 187 ARG A C 1
ATOM 1494 O O . ARG A 1 187 ? -2.164 9.354 38.460 1.00 80.56 187 ARG A O 1
ATOM 1501 N N . ARG A 1 188 ? 0.047 9.678 38.250 1.00 73.06 188 ARG A N 1
ATOM 1502 C CA . ARG A 1 188 ? 0.426 8.482 38.999 1.00 73.06 188 ARG A CA 1
ATOM 1503 C C . ARG A 1 188 ? 0.861 8.870 40.396 1.00 73.06 188 ARG A C 1
ATOM 1505 O O . ARG A 1 188 ? 1.725 9.729 40.543 1.00 73.06 188 ARG A O 1
ATOM 1512 N N . LEU A 1 189 ? 0.272 8.226 41.398 1.00 72.19 189 LEU A N 1
ATOM 1513 C CA . LEU A 1 189 ? 0.759 8.293 42.772 1.00 72.19 189 LEU A CA 1
ATOM 1514 C C . LEU A 1 189 ? 2.151 7.644 42.850 1.00 72.19 189 LEU A C 1
ATOM 1516 O O . LEU A 1 189 ? 2.385 6.606 42.225 1.00 72.19 189 LEU A O 1
ATOM 1520 N N . GLU A 1 190 ? 3.065 8.246 43.614 1.00 68.06 190 GLU A N 1
ATOM 1521 C CA . GLU A 1 190 ? 4.463 7.796 43.762 1.00 68.06 190 GLU A CA 1
ATOM 1522 C C . GLU A 1 190 ? 4.567 6.330 44.225 1.00 68.06 190 GLU A C 1
ATOM 1524 O O . GLU A 1 190 ? 5.440 5.586 43.776 1.00 68.06 190 GLU A O 1
ATOM 1529 N N . SER A 1 191 ? 3.611 5.859 45.033 1.00 63.06 191 SER A N 1
ATOM 1530 C CA . SER A 1 191 ? 3.537 4.470 45.509 1.00 63.06 191 SER A CA 1
ATOM 1531 C C . SER A 1 191 ? 3.396 3.433 44.382 1.00 63.06 191 SER A C 1
ATOM 1533 O O . SER A 1 191 ? 3.883 2.308 44.514 1.00 63.06 191 SER A O 1
ATOM 1535 N N . LYS A 1 192 ? 2.810 3.800 43.231 1.00 60.09 192 LYS A N 1
ATOM 1536 C CA . LYS A 1 192 ? 2.673 2.917 42.055 1.00 60.09 192 LYS A CA 1
ATOM 1537 C C . LYS A 1 192 ? 3.964 2.840 41.216 1.00 60.09 192 LYS A C 1
ATOM 1539 O O . LYS A 1 192 ? 4.059 2.009 40.304 1.00 60.09 192 LYS A O 1
ATOM 1544 N N . GLU A 1 193 ? 4.980 3.664 41.491 1.00 61.25 193 GLU A N 1
ATOM 1545 C CA . GLU A 1 193 ? 6.198 3.742 40.675 1.00 61.25 193 GLU A CA 1
ATOM 1546 C C . GLU A 1 193 ? 7.134 2.538 40.882 1.00 61.25 193 GLU A C 1
ATOM 1548 O O . GLU A 1 193 ? 7.679 2.003 39.910 1.00 61.25 193 GLU A O 1
ATOM 1553 N N . SER A 1 194 ? 7.266 2.042 42.120 1.00 67.12 194 SER A N 1
ATOM 1554 C CA . SER A 1 194 ? 8.079 0.853 42.429 1.00 67.12 194 SER A CA 1
ATOM 1555 C C . SER A 1 194 ? 7.482 -0.419 41.806 1.00 67.12 194 SER A C 1
ATOM 1557 O O . SER A 1 194 ? 8.193 -1.203 41.164 1.00 67.12 194 SER A O 1
ATOM 1559 N N . PHE A 1 195 ? 6.154 -0.569 41.874 1.00 64.25 195 PHE A N 1
ATOM 1560 C CA . PHE A 1 195 ? 5.415 -1.650 41.224 1.00 64.25 195 PHE A CA 1
ATOM 1561 C C . PHE A 1 195 ? 5.549 -1.591 39.704 1.00 64.25 195 PHE A C 1
ATOM 1563 O O . PHE A 1 195 ? 5.817 -2.614 39.076 1.00 64.25 195 PHE A O 1
ATOM 1570 N N . LYS A 1 196 ? 5.455 -0.404 39.087 1.00 60.22 196 LYS A N 1
ATOM 1571 C CA . LYS A 1 196 ? 5.656 -0.268 37.636 1.00 60.22 196 LYS A CA 1
ATOM 1572 C C . LYS A 1 196 ? 7.111 -0.465 37.212 1.00 60.22 196 LYS A C 1
ATOM 1574 O O . LYS A 1 196 ? 7.316 -0.983 36.120 1.00 60.22 196 LYS A O 1
ATOM 1579 N N . ARG A 1 197 ? 8.128 -0.131 38.019 1.00 66.56 197 ARG A N 1
ATOM 1580 C CA . ARG A 1 197 ? 9.526 -0.523 37.720 1.00 66.56 197 ARG A CA 1
ATOM 1581 C C . ARG A 1 197 ? 9.675 -2.040 37.704 1.00 66.56 197 ARG A C 1
ATOM 1583 O O . ARG A 1 197 ? 10.284 -2.571 36.779 1.00 66.56 197 ARG A O 1
ATOM 1590 N N . THR A 1 198 ? 9.057 -2.726 38.660 1.00 67.50 198 THR A N 1
ATOM 1591 C CA . THR A 1 198 ? 9.024 -4.195 38.708 1.00 67.50 198 THR A CA 1
ATOM 1592 C C . THR A 1 198 ? 8.262 -4.772 37.514 1.00 67.50 198 THR A C 1
ATOM 1594 O O . THR A 1 198 ? 8.772 -5.642 36.819 1.00 67.50 198 THR A O 1
ATOM 1597 N N . PHE A 1 199 ? 7.104 -4.207 37.171 1.00 63.09 199 PHE A N 1
ATOM 1598 C CA . PHE A 1 199 ? 6.340 -4.589 35.983 1.00 63.09 199 PHE A CA 1
ATOM 1599 C C . PHE A 1 199 ? 7.083 -4.296 34.670 1.00 63.09 199 PHE A C 1
ATOM 1601 O O . PHE A 1 199 ? 7.007 -5.084 33.739 1.00 63.09 199 PHE A O 1
ATOM 1608 N N . ARG A 1 200 ? 7.837 -3.191 34.574 1.00 66.75 200 ARG A N 1
ATOM 1609 C CA . ARG A 1 200 ? 8.681 -2.866 33.410 1.00 66.75 200 ARG A CA 1
ATOM 1610 C C . ARG A 1 200 ? 9.831 -3.857 33.258 1.00 66.75 200 ARG A C 1
ATOM 1612 O O . ARG A 1 200 ? 10.141 -4.222 32.129 1.00 66.75 200 ARG A O 1
ATOM 1619 N N . ARG A 1 201 ? 10.437 -4.295 34.369 1.00 68.88 201 ARG A N 1
ATOM 1620 C CA . ARG A 1 201 ? 11.436 -5.380 34.382 1.00 68.88 201 ARG A CA 1
ATOM 1621 C C . ARG A 1 201 ? 10.819 -6.710 33.954 1.00 68.88 201 ARG A C 1
ATOM 1623 O O . ARG A 1 201 ? 11.438 -7.444 33.198 1.00 68.88 201 ARG A O 1
ATOM 1630 N N . ASN A 1 202 ? 9.574 -6.947 34.351 1.00 63.19 202 ASN A N 1
ATOM 1631 C CA . ASN A 1 202 ? 8.804 -8.143 34.019 1.00 63.19 202 ASN A CA 1
ATOM 1632 C C . ASN A 1 202 ? 7.870 -7.926 32.820 1.00 63.19 202 ASN A C 1
ATOM 1634 O O . ASN A 1 202 ? 6.827 -8.581 32.732 1.00 63.19 202 ASN A O 1
ATOM 1638 N N . ARG A 1 203 ? 8.194 -6.980 31.921 1.00 65.31 203 ARG A N 1
ATOM 1639 C CA . ARG A 1 203 ? 7.345 -6.683 30.762 1.00 65.31 203 ARG A CA 1
ATOM 1640 C C . ARG A 1 203 ? 7.071 -7.982 30.023 1.00 65.31 203 ARG A C 1
ATOM 1642 O O . ARG A 1 203 ? 7.987 -8.783 29.842 1.00 65.31 203 ARG A O 1
ATOM 1649 N N . ASN A 1 204 ? 5.813 -8.181 29.623 1.00 64.62 204 ASN A N 1
ATOM 1650 C CA . ASN A 1 204 ? 5.389 -9.403 28.950 1.00 64.62 204 ASN A CA 1
ATOM 1651 C C . ASN A 1 204 ? 6.394 -9.711 27.825 1.00 64.62 204 ASN A C 1
ATOM 1653 O O . ASN A 1 204 ? 6.577 -8.844 26.969 1.00 64.62 204 ASN A O 1
ATOM 1657 N N . PRO A 1 205 ? 7.042 -10.892 27.810 1.00 69.19 205 PRO A N 1
ATOM 1658 C CA . PRO A 1 205 ? 8.004 -11.259 26.771 1.00 69.19 205 PRO A CA 1
ATOM 1659 C C . PRO A 1 205 ? 7.477 -11.018 25.351 1.00 69.19 205 PRO A C 1
ATOM 1661 O O . PRO A 1 205 ? 8.247 -10.688 24.458 1.00 69.19 205 PRO A O 1
ATOM 1664 N N . LEU A 1 206 ? 6.152 -11.083 25.169 1.00 68.44 206 LEU A N 1
ATOM 1665 C CA . LEU A 1 206 ? 5.474 -10.746 23.919 1.00 68.44 206 LEU A CA 1
ATOM 1666 C C . LEU A 1 206 ? 5.700 -9.294 23.452 1.00 68.44 206 LEU A C 1
ATOM 1668 O O . LEU A 1 206 ? 5.865 -9.085 22.258 1.00 68.44 206 LEU A O 1
ATOM 1672 N N . GLU A 1 207 ? 5.772 -8.299 24.347 1.00 71.00 207 GLU A N 1
ATOM 1673 C CA . GLU A 1 207 ? 6.014 -6.892 23.958 1.00 71.00 207 GLU A CA 1
ATOM 1674 C C . GLU A 1 207 ? 7.445 -6.641 23.463 1.00 71.00 207 GLU A C 1
ATOM 1676 O O . GLU A 1 207 ? 7.692 -5.710 22.688 1.00 71.00 207 GLU A O 1
ATOM 1681 N N . ASN A 1 208 ? 8.385 -7.468 23.921 1.00 79.25 208 ASN A N 1
ATOM 1682 C CA . ASN A 1 208 ? 9.797 -7.399 23.554 1.00 79.25 208 ASN A CA 1
ATOM 1683 C C . ASN A 1 208 ? 10.161 -8.394 22.441 1.00 79.25 208 ASN A C 1
ATOM 1685 O O . ASN A 1 208 ? 11.311 -8.420 22.021 1.00 79.25 208 ASN A O 1
ATOM 1689 N N . ARG A 1 209 ? 9.203 -9.203 21.968 1.00 83.69 209 ARG A N 1
ATOM 1690 C CA . ARG A 1 209 ? 9.423 -10.212 20.922 1.00 83.69 209 ARG A CA 1
ATOM 1691 C C . ARG A 1 209 ? 9.708 -9.596 19.552 1.00 83.69 209 ARG A C 1
ATOM 1693 O O . ARG A 1 209 ? 10.341 -10.240 18.724 1.00 83.69 209 ARG A O 1
ATOM 1700 N N . TYR A 1 210 ? 9.226 -8.377 19.316 1.00 85.75 210 TYR A N 1
ATOM 1701 C CA . TYR A 1 210 ? 9.332 -7.698 18.028 1.00 85.75 210 TYR A CA 1
ATOM 1702 C C . TYR A 1 210 ? 10.262 -6.491 18.133 1.00 85.75 210 TYR A C 1
ATOM 1704 O O . TYR A 1 210 ? 10.069 -5.613 18.987 1.00 85.75 210 TYR A O 1
ATOM 1712 N N . ASP A 1 211 ? 11.231 -6.435 17.222 1.00 83.19 211 ASP A N 1
ATOM 1713 C CA . ASP A 1 211 ? 12.204 -5.345 17.132 1.00 83.19 211 ASP A CA 1
ATOM 1714 C C . ASP A 1 211 ? 11.558 -4.048 16.630 1.00 83.19 211 ASP A C 1
ATOM 1716 O O . ASP A 1 211 ? 11.892 -2.954 17.099 1.00 83.19 211 ASP A O 1
ATOM 1720 N N . SER A 1 212 ? 10.585 -4.164 15.720 1.00 86.25 212 SER A N 1
ATOM 1721 C CA . SER A 1 212 ? 9.840 -3.034 15.171 1.00 86.25 212 SER A CA 1
ATOM 1722 C C . SER A 1 212 ? 8.363 -3.343 14.928 1.00 86.25 212 SER A C 1
ATOM 1724 O O . SER A 1 212 ? 7.956 -4.495 14.760 1.00 86.25 212 SER A O 1
ATOM 1726 N N . GLU A 1 213 ? 7.561 -2.283 14.832 1.00 85.69 213 GLU A N 1
ATOM 1727 C CA . GLU A 1 213 ? 6.161 -2.344 14.405 1.00 85.69 213 GLU A CA 1
ATOM 1728 C C . GLU A 1 213 ? 5.957 -2.973 13.010 1.00 85.69 213 GLU A C 1
ATOM 1730 O O . GLU A 1 213 ? 4.857 -3.419 12.693 1.00 85.69 213 GLU A O 1
ATOM 1735 N N . LEU A 1 214 ? 6.996 -3.067 12.174 1.00 79.50 214 LEU A N 1
ATOM 1736 C CA . LEU A 1 214 ? 6.913 -3.710 10.858 1.00 79.50 214 LEU A CA 1
ATOM 1737 C C . LEU A 1 214 ? 7.116 -5.230 10.915 1.00 79.50 214 LEU A C 1
ATOM 1739 O O . LEU A 1 214 ? 6.904 -5.909 9.910 1.00 79.50 214 LEU A O 1
ATOM 1743 N N . ASP A 1 215 ? 7.553 -5.772 12.053 1.00 85.25 215 ASP A N 1
ATOM 1744 C CA . ASP A 1 215 ? 7.934 -7.183 12.166 1.00 85.25 215 ASP A CA 1
ATOM 1745 C C . ASP A 1 215 ? 6.836 -8.062 12.763 1.00 85.25 215 ASP A C 1
ATOM 1747 O O . ASP A 1 215 ? 6.886 -9.279 12.593 1.00 85.25 215 ASP A O 1
ATOM 1751 N N . VAL A 1 216 ? 5.807 -7.467 13.378 1.00 83.94 216 VAL A N 1
ATOM 1752 C CA . VAL A 1 216 ? 4.714 -8.192 14.053 1.00 83.94 216 VAL A CA 1
ATOM 1753 C C . VAL A 1 216 ? 4.119 -9.277 13.157 1.00 83.94 216 VAL A C 1
ATOM 1755 O O . VAL A 1 216 ? 4.165 -10.455 13.502 1.00 83.94 216 VAL A O 1
ATOM 1758 N N . TYR A 1 217 ? 3.668 -8.911 11.957 1.00 79.75 217 TYR A N 1
ATOM 1759 C CA . TYR A 1 217 ? 3.044 -9.857 11.025 1.00 79.75 217 TYR A CA 1
ATOM 1760 C C . TYR A 1 217 ? 4.013 -10.653 10.158 1.00 79.75 217 TYR A C 1
ATOM 1762 O O . TYR A 1 217 ? 3.601 -11.594 9.475 1.00 79.75 217 TYR A O 1
ATOM 1770 N N . LYS A 1 218 ? 5.308 -10.332 10.209 1.00 76.44 218 LYS A N 1
ATOM 1771 C CA . LYS A 1 218 ? 6.340 -11.202 9.637 1.00 76.44 218 LYS A CA 1
ATOM 1772 C C . LYS A 1 218 ? 6.598 -12.398 10.547 1.00 76.44 218 LYS A C 1
ATOM 1774 O O . LYS A 1 218 ? 6.824 -13.494 10.044 1.00 76.44 218 LYS A O 1
ATOM 1779 N N . VAL A 1 219 ? 6.560 -12.173 11.862 1.00 79.56 219 VAL A N 1
ATOM 1780 C CA . VAL A 1 219 ? 6.873 -13.178 12.884 1.00 79.56 219 VAL A CA 1
ATOM 1781 C C . VAL A 1 219 ? 5.628 -13.968 13.297 1.00 79.56 219 VAL A C 1
ATOM 1783 O O . VAL A 1 219 ? 5.690 -15.191 13.357 1.00 79.56 219 VAL A O 1
ATOM 1786 N N . ASP A 1 220 ? 4.490 -13.307 13.530 1.00 81.38 220 ASP A N 1
ATOM 1787 C CA . ASP A 1 220 ? 3.289 -13.933 14.098 1.00 81.38 220 ASP A CA 1
ATOM 1788 C C . ASP A 1 220 ? 2.011 -13.558 13.331 1.00 81.38 220 ASP A C 1
ATOM 1790 O O . ASP A 1 220 ? 1.173 -12.782 13.789 1.00 81.38 220 ASP A O 1
ATOM 1794 N N . LYS A 1 221 ? 1.807 -14.180 12.162 1.00 78.81 221 LYS A N 1
ATOM 1795 C CA . LYS A 1 221 ? 0.589 -14.000 11.341 1.00 78.81 221 LYS A CA 1
ATOM 1796 C C . LYS A 1 221 ? -0.719 -14.318 12.080 1.00 78.81 221 LYS A C 1
ATOM 1798 O O . LYS A 1 221 ? -1.759 -13.780 11.724 1.00 78.81 221 LYS A O 1
ATOM 1803 N N . GLN A 1 222 ? -0.659 -15.163 13.109 1.00 79.50 222 GLN A N 1
ATOM 1804 C CA . GLN A 1 222 ? -1.807 -15.545 13.939 1.00 79.50 222 GLN A CA 1
ATOM 1805 C C . GLN A 1 222 ? -2.357 -14.410 14.818 1.00 79.50 222 GLN A C 1
ATOM 1807 O O . GLN A 1 222 ? -3.427 -14.564 15.391 1.00 79.50 222 GLN A O 1
ATOM 1812 N N . LEU A 1 223 ? -1.629 -13.293 14.959 1.00 78.00 223 LEU A N 1
ATOM 1813 C CA . LEU A 1 223 ? -2.117 -12.124 15.696 1.00 78.00 223 LEU A CA 1
ATOM 1814 C C . LEU A 1 223 ? -3.143 -11.301 14.915 1.00 78.00 223 LEU A C 1
ATOM 1816 O O . LEU A 1 223 ? -3.766 -10.418 15.503 1.00 78.00 223 LEU A O 1
ATOM 1820 N N . LEU A 1 224 ? -3.326 -11.584 13.620 1.00 73.12 224 LEU A N 1
ATOM 1821 C CA . LEU A 1 224 ? -4.414 -10.985 12.866 1.00 73.12 224 LEU A CA 1
ATOM 1822 C C . LEU A 1 224 ? -5.719 -11.449 13.513 1.00 73.12 224 LEU A C 1
ATOM 1824 O O . LEU A 1 224 ? -5.908 -12.660 13.676 1.00 73.12 224 LEU A O 1
ATOM 1828 N N . PRO A 1 225 ? -6.612 -10.528 13.909 1.00 69.12 225 PRO A N 1
ATOM 1829 C CA . PRO A 1 225 ? -7.896 -10.929 14.435 1.00 69.12 225 PRO A CA 1
ATOM 1830 C C . PRO A 1 225 ? -8.584 -11.843 13.425 1.00 69.12 225 PRO A C 1
ATOM 1832 O O . PRO A 1 225 ? -8.466 -11.657 12.215 1.00 69.12 225 PRO A O 1
ATOM 1835 N N . ALA A 1 226 ? -9.335 -12.824 13.928 1.00 51.84 226 ALA A N 1
ATOM 1836 C CA . ALA A 1 226 ? -10.098 -13.760 13.103 1.00 51.84 226 ALA A CA 1
ATOM 1837 C C . ALA A 1 226 ? -11.171 -13.074 12.229 1.00 51.84 226 ALA A C 1
ATOM 1839 O O . ALA A 1 226 ? -11.902 -13.764 11.517 1.00 51.84 226 ALA A O 1
ATOM 1840 N N . SER A 1 227 ? -11.260 -11.733 12.262 1.00 44.97 227 SER A N 1
ATOM 1841 C CA . SER A 1 227 ? -11.876 -10.924 11.215 1.00 44.97 227 SER A CA 1
ATOM 1842 C C . SER A 1 227 ? -11.366 -11.423 9.875 1.00 44.97 227 SER A C 1
ATOM 1844 O O . SER A 1 227 ? -10.191 -11.273 9.550 1.00 44.97 227 SER A O 1
ATOM 1846 N N . ASN A 1 228 ? -12.275 -12.109 9.191 1.00 39.12 228 ASN A N 1
ATOM 1847 C CA . ASN A 1 228 ? -12.136 -12.768 7.912 1.00 39.12 228 ASN A CA 1
ATOM 1848 C C . ASN A 1 228 ? -10.835 -12.374 7.187 1.00 39.12 228 ASN A C 1
ATOM 1850 O O . ASN A 1 228 ? -10.803 -11.312 6.571 1.00 39.12 228 ASN A O 1
ATOM 1854 N N . PRO A 1 229 ? -9.768 -13.197 7.190 1.00 37.78 229 PRO A N 1
ATOM 1855 C CA . PRO A 1 229 ? -8.568 -12.927 6.398 1.00 37.78 229 PRO A CA 1
ATOM 1856 C C . PRO A 1 229 ? -8.862 -12.836 4.888 1.00 37.78 229 PRO A C 1
ATOM 1858 O O . PRO A 1 229 ? -7.936 -12.666 4.097 1.00 37.78 229 PRO A O 1
ATOM 1861 N N . ALA A 1 230 ? -10.132 -12.958 4.465 1.00 38.34 230 ALA A N 1
ATOM 1862 C CA . ALA A 1 230 ? -10.668 -12.551 3.173 1.00 38.34 230 ALA A CA 1
ATOM 1863 C C . ALA A 1 230 ? -10.901 -11.036 2.980 1.00 38.34 230 ALA A C 1
ATOM 1865 O O . ALA A 1 230 ? -11.050 -10.626 1.839 1.00 38.34 230 ALA A O 1
ATOM 1866 N N . ALA A 1 231 ? -10.856 -10.208 4.023 1.00 34.91 231 ALA A N 1
ATOM 1867 C CA . ALA A 1 231 ? -10.971 -8.750 3.956 1.00 34.91 231 ALA A CA 1
ATOM 1868 C C . ALA A 1 231 ? -9.591 -8.069 3.949 1.00 34.91 231 ALA A C 1
ATOM 1870 O O . ALA A 1 231 ? -9.382 -7.043 4.575 1.00 34.91 231 ALA A O 1
ATOM 1871 N N . VAL A 1 232 ? -8.638 -8.638 3.194 1.00 44.88 232 VAL A N 1
ATOM 1872 C CA . VAL A 1 232 ? -7.695 -7.782 2.449 1.00 44.88 232 VAL A CA 1
ATOM 1873 C C . VAL A 1 232 ? -8.559 -7.007 1.426 1.00 44.88 232 VAL A C 1
ATOM 1875 O O . VAL A 1 232 ? -9.742 -7.315 1.304 1.00 44.88 232 VAL A O 1
ATOM 1878 N N . LEU A 1 233 ? -8.092 -6.019 0.659 1.00 48.00 233 LEU A N 1
ATOM 1879 C CA . LEU A 1 233 ? -8.860 -5.571 -0.516 1.00 48.00 233 LEU A CA 1
ATOM 1880 C C . LEU A 1 233 ? -8.852 -6.740 -1.528 1.00 48.00 233 LEU A C 1
ATOM 1882 O O . LEU A 1 233 ? -8.210 -6.654 -2.558 1.00 48.00 233 LEU A O 1
ATOM 1886 N N . LYS A 1 234 ? -9.463 -7.886 -1.197 1.00 50.38 234 LYS A N 1
ATOM 1887 C CA . LYS A 1 234 ? -9.578 -9.089 -2.026 1.00 50.38 234 LYS A CA 1
ATOM 1888 C C . LYS A 1 234 ? -10.708 -8.959 -3.017 1.00 50.38 234 LYS A C 1
ATOM 1890 O O . LYS A 1 234 ? -10.950 -9.858 -3.812 1.00 50.38 234 LYS A O 1
ATOM 1895 N N . HIS A 1 235 ? -11.469 -7.882 -2.894 1.00 56.56 235 HIS A N 1
ATOM 1896 C CA . HIS A 1 235 ? -12.497 -7.561 -3.836 1.00 56.56 235 HIS A CA 1
ATOM 1897 C C . HIS A 1 235 ? -12.191 -6.185 -4.397 1.00 56.56 235 HIS A C 1
ATOM 1899 O O . HIS A 1 235 ? -11.868 -5.259 -3.642 1.00 56.56 235 HIS A O 1
ATOM 1905 N N . PRO A 1 236 ? -12.271 -6.043 -5.725 1.00 70.00 236 PRO A N 1
ATOM 1906 C CA . PRO A 1 236 ? -12.191 -4.733 -6.330 1.00 70.00 236 PRO A CA 1
ATOM 1907 C C . PRO A 1 236 ? -13.244 -3.840 -5.691 1.00 70.00 236 PRO A C 1
ATOM 1909 O O . PRO A 1 236 ? -14.378 -4.260 -5.457 1.00 70.00 236 PRO A O 1
ATOM 1912 N N . THR A 1 237 ? -12.883 -2.582 -5.454 1.00 81.94 237 THR A N 1
ATOM 1913 C CA . THR A 1 237 ? -13.839 -1.582 -4.971 1.00 81.94 237 THR A CA 1
ATOM 1914 C C . THR A 1 237 ? -15.047 -1.493 -5.911 1.00 81.94 237 THR A C 1
ATOM 1916 O O . THR A 1 237 ? -16.159 -1.219 -5.470 1.00 81.94 237 THR A O 1
ATOM 1919 N N . PHE A 1 238 ? -14.838 -1.750 -7.209 1.00 91.69 238 PHE A N 1
ATOM 1920 C CA . PHE A 1 238 ? -15.894 -1.817 -8.212 1.00 91.69 238 PHE A CA 1
ATOM 1921 C C . PHE A 1 238 ? -15.632 -2.923 -9.239 1.00 91.69 238 PHE A C 1
ATOM 1923 O O . PHE A 1 238 ? -14.582 -2.952 -9.882 1.00 91.69 238 PHE A O 1
ATOM 1930 N N . VAL A 1 239 ? -16.632 -3.771 -9.478 1.00 96.12 239 VAL A N 1
ATOM 1931 C CA . VAL A 1 239 ? -16.690 -4.650 -10.654 1.00 96.12 239 VAL A CA 1
ATOM 1932 C C . VAL A 1 239 ? -17.533 -3.945 -11.712 1.00 96.12 239 VAL A C 1
ATOM 1934 O O . VAL A 1 239 ? -18.749 -3.862 -11.573 1.00 96.12 239 VAL A O 1
ATOM 1937 N N . LEU A 1 240 ? -16.899 -3.395 -12.750 1.00 96.81 240 LEU A N 1
ATOM 1938 C CA . LEU A 1 240 ? -17.614 -2.719 -13.844 1.00 96.81 240 LEU A CA 1
ATOM 1939 C C . LEU A 1 240 ? -18.118 -3.721 -14.884 1.00 96.81 240 LEU A C 1
ATOM 1941 O O . LEU A 1 240 ? -19.188 -3.541 -15.457 1.00 96.81 240 LEU A O 1
ATOM 1945 N N . LYS A 1 241 ? -17.340 -4.782 -15.108 1.00 97.56 241 LYS A N 1
ATOM 1946 C CA . LYS A 1 241 ? -17.701 -5.935 -15.931 1.00 97.56 241 LYS A CA 1
ATOM 1947 C C . LYS A 1 241 ? -17.096 -7.184 -15.284 1.00 97.56 241 LYS A C 1
ATOM 1949 O O . LYS A 1 241 ? -15.874 -7.226 -15.134 1.00 97.56 241 LYS A O 1
ATOM 1954 N N . PRO A 1 242 ? -17.892 -8.179 -14.869 1.00 96.50 242 PRO A N 1
ATOM 1955 C CA . PRO A 1 242 ? -17.342 -9.391 -14.277 1.00 96.50 242 PRO A CA 1
ATOM 1956 C C . PRO A 1 242 ? -16.515 -10.159 -15.325 1.00 96.50 242 PRO A C 1
ATOM 1958 O O . PRO A 1 242 ? -16.990 -10.314 -16.454 1.00 96.50 242 PRO A O 1
ATOM 1961 N N . PRO A 1 243 ? -15.298 -10.620 -14.985 1.00 96.12 243 PRO A N 1
ATOM 1962 C CA . PRO A 1 243 ? -14.472 -11.404 -15.899 1.00 96.12 243 PRO A CA 1
ATOM 1963 C C . PRO A 1 243 ? -15.095 -12.780 -16.177 1.00 96.12 243 PRO A C 1
ATOM 1965 O O . PRO A 1 243 ? -15.728 -13.384 -15.309 1.00 96.12 243 PRO A O 1
ATOM 1968 N N . LYS A 1 244 ? -14.903 -13.288 -17.396 1.00 96.44 244 LYS A N 1
ATOM 1969 C CA . LYS A 1 244 ? -15.376 -14.592 -17.878 1.00 96.44 244 LYS A CA 1
ATOM 1970 C C . LYS A 1 244 ? -14.179 -15.457 -18.284 1.00 96.44 244 LYS A C 1
ATOM 1972 O O . LYS A 1 244 ? -13.936 -15.645 -19.471 1.00 96.44 244 LYS A O 1
ATOM 1977 N N . LYS A 1 245 ? -13.454 -15.988 -17.290 1.00 95.44 245 LYS A N 1
ATOM 1978 C CA . LYS A 1 245 ? -12.250 -16.830 -17.475 1.00 95.44 245 LYS A CA 1
ATOM 1979 C C . LYS A 1 245 ? -11.202 -16.184 -18.409 1.00 95.44 245 LYS A C 1
ATOM 1981 O O . LYS A 1 245 ? -10.895 -16.751 -19.454 1.00 95.44 245 LYS A O 1
ATOM 1986 N N . PRO A 1 246 ? -10.686 -14.993 -18.068 1.00 97.44 246 PRO A N 1
ATOM 1987 C CA . PRO A 1 246 ? -9.684 -14.323 -18.887 1.00 97.44 246 PRO A CA 1
ATOM 1988 C C . PRO A 1 246 ? -8.398 -15.157 -18.948 1.00 97.44 246 PRO A C 1
ATOM 1990 O O . PRO A 1 246 ? -7.980 -15.717 -17.935 1.00 97.44 246 PRO A O 1
ATOM 1993 N N . LYS A 1 247 ? -7.751 -15.202 -20.116 1.00 98.06 247 LYS A N 1
ATOM 1994 C CA . LYS A 1 247 ? -6.411 -15.794 -20.289 1.00 98.06 247 LYS A CA 1
ATOM 1995 C C . LYS A 1 247 ? -5.309 -14.790 -19.958 1.00 98.06 247 LYS A C 1
ATOM 1997 O O . LYS A 1 247 ? -4.201 -15.172 -19.585 1.00 98.06 247 LYS A O 1
ATOM 2002 N N . CYS A 1 248 ? -5.610 -13.498 -20.073 1.00 98.50 248 CYS A N 1
ATOM 2003 C CA . CYS A 1 248 ? -4.670 -12.417 -19.811 1.00 98.50 248 CYS A CA 1
ATOM 2004 C C . CYS A 1 248 ? -5.252 -11.377 -18.847 1.00 98.50 248 CYS A C 1
ATOM 2006 O O . CYS A 1 248 ? -6.458 -11.137 -18.812 1.00 98.50 248 CYS A O 1
ATOM 2008 N N . THR A 1 249 ? -4.384 -10.705 -18.099 1.00 98.56 249 THR A N 1
ATOM 2009 C CA . THR A 1 249 ? -4.751 -9.584 -17.228 1.00 98.56 249 THR A CA 1
ATOM 2010 C C . THR A 1 249 ? -3.903 -8.363 -17.572 1.00 98.56 249 THR A C 1
ATOM 2012 O O . THR A 1 249 ? -2.684 -8.394 -17.427 1.00 98.56 249 THR A O 1
ATOM 2015 N N . LEU A 1 250 ? -4.534 -7.260 -17.974 1.00 98.50 250 LEU A N 1
ATOM 2016 C CA . LEU A 1 250 ? -3.899 -5.946 -18.063 1.00 98.50 250 LEU A CA 1
ATOM 2017 C C . LEU A 1 250 ? -3.977 -5.240 -16.706 1.00 98.50 250 LEU A C 1
ATOM 2019 O O . LEU A 1 250 ? -5.062 -4.896 -16.238 1.00 98.50 250 LEU A O 1
ATOM 2023 N N . MET A 1 251 ? -2.825 -4.985 -16.096 1.00 97.88 251 MET A N 1
ATOM 2024 C CA . MET A 1 251 ? -2.688 -4.197 -14.875 1.00 97.88 251 MET A CA 1
ATOM 2025 C C . MET A 1 251 ? -2.361 -2.742 -15.217 1.00 97.88 251 MET A C 1
ATOM 2027 O O . MET A 1 251 ? -1.342 -2.464 -15.852 1.00 97.88 251 MET A O 1
ATOM 2031 N N . ALA A 1 252 ? -3.213 -1.818 -14.767 1.00 97.19 252 ALA A N 1
ATOM 2032 C CA . ALA A 1 252 ? -3.066 -0.383 -15.005 1.00 97.19 252 ALA A CA 1
ATOM 2033 C C . ALA A 1 252 ? -3.144 0.411 -13.691 1.00 97.19 252 ALA A C 1
ATOM 2035 O O . ALA A 1 252 ? -4.141 0.354 -12.965 1.00 97.19 252 ALA A O 1
ATOM 2036 N N . LEU A 1 253 ? -2.097 1.176 -13.383 1.00 96.38 253 LEU A N 1
ATOM 2037 C CA . LEU A 1 253 ? -1.996 1.956 -12.146 1.00 96.38 253 LEU A CA 1
ATOM 2038 C C . LEU A 1 253 ? -2.145 3.451 -12.433 1.00 96.38 253 LEU A C 1
ATOM 2040 O O . LEU A 1 253 ? -1.253 4.065 -13.011 1.00 96.38 253 LEU A O 1
ATOM 2044 N N . PHE A 1 254 ? -3.244 4.048 -11.976 1.00 97.12 254 PHE A N 1
ATOM 2045 C CA . PHE A 1 254 ? -3.552 5.463 -12.161 1.00 97.12 254 PHE A CA 1
ATOM 2046 C C . PHE A 1 254 ? -3.295 6.252 -10.879 1.00 97.12 254 PHE A C 1
ATOM 2048 O O . PHE A 1 254 ? -4.054 6.154 -9.922 1.00 97.12 254 PHE A O 1
ATOM 2055 N N . SER A 1 255 ? -2.278 7.106 -10.878 1.00 95.69 255 SER A N 1
ATOM 2056 C CA . SER A 1 255 ? -1.976 8.054 -9.792 1.00 95.69 255 SER A CA 1
ATOM 2057 C C . SER A 1 255 ? -2.094 9.524 -10.225 1.00 95.69 255 SER A C 1
ATOM 2059 O O . SER A 1 255 ? -2.249 10.412 -9.380 1.00 95.69 255 SER A O 1
ATOM 2061 N N . ARG A 1 256 ? -2.088 9.795 -11.541 1.00 94.56 256 ARG A N 1
ATOM 2062 C CA . ARG A 1 256 ? -2.053 11.135 -12.144 1.00 94.56 256 ARG A CA 1
ATOM 2063 C C . ARG A 1 256 ? -3.364 11.481 -12.861 1.00 94.56 256 ARG A C 1
ATOM 2065 O O . ARG A 1 256 ? -3.634 10.938 -13.933 1.00 94.56 256 ARG A O 1
ATOM 2072 N N . PRO A 1 257 ? -4.151 12.456 -12.365 1.00 94.94 257 PRO A N 1
ATOM 2073 C CA . PRO A 1 257 ? -5.400 12.861 -13.018 1.00 94.94 257 PRO A CA 1
ATOM 2074 C C . PRO A 1 257 ? -5.226 13.332 -14.470 1.00 94.94 257 PRO A C 1
ATOM 2076 O O . PRO A 1 257 ? -6.083 13.073 -15.314 1.00 94.94 257 PRO A O 1
ATOM 2079 N N . TRP A 1 258 ? -4.115 14.011 -14.774 1.00 95.38 258 TRP A N 1
ATOM 2080 C CA . TRP A 1 258 ? -3.832 14.552 -16.108 1.00 95.38 258 TRP A CA 1
ATOM 2081 C C . TRP A 1 258 ? -3.513 13.470 -17.147 1.00 95.38 258 TRP A C 1
ATOM 2083 O O . TRP A 1 258 ? -3.685 13.707 -18.339 1.00 95.38 258 TRP A O 1
ATOM 2093 N N . ALA A 1 259 ? -3.092 12.279 -16.717 1.00 96.38 259 ALA A N 1
ATOM 2094 C CA . ALA A 1 259 ? -2.669 11.217 -17.623 1.00 96.38 259 ALA A CA 1
ATOM 2095 C C . ALA A 1 259 ? -3.845 10.372 -18.143 1.00 96.38 259 ALA A C 1
ATOM 2097 O O . ALA A 1 259 ? -3.786 9.830 -19.245 1.00 96.38 259 ALA A O 1
ATOM 2098 N N . VAL A 1 260 ? -4.950 10.326 -17.385 1.00 97.31 260 VAL A N 1
ATOM 2099 C CA . VAL A 1 260 ? -6.073 9.397 -17.595 1.00 97.31 260 VAL A CA 1
ATOM 2100 C C . VAL A 1 260 ? -6.631 9.445 -19.016 1.00 97.31 260 VAL A C 1
ATOM 2102 O O . VAL A 1 260 ? -6.659 8.418 -19.682 1.00 97.31 260 VAL A O 1
ATOM 2105 N N . SER A 1 261 ? -7.075 10.603 -19.518 1.00 97.50 261 SER A N 1
ATOM 2106 C CA . SER A 1 261 ? -7.706 10.641 -20.853 1.00 97.50 261 SER A CA 1
ATOM 2107 C C . SER A 1 261 ? -6.744 10.267 -21.969 1.00 97.50 261 SER A C 1
ATOM 2109 O O . SER A 1 261 ? -7.142 9.580 -22.905 1.00 97.50 261 SER A O 1
ATOM 2111 N N . ARG A 1 262 ? -5.483 10.693 -21.866 1.00 97.81 262 ARG A N 1
ATOM 2112 C CA . ARG A 1 262 ? -4.481 10.380 -22.879 1.00 97.81 262 ARG A CA 1
ATOM 2113 C C . ARG A 1 262 ? -4.184 8.883 -22.905 1.00 97.81 262 ARG A C 1
ATOM 2115 O O . ARG A 1 262 ? -4.194 8.289 -23.979 1.00 97.81 262 ARG A O 1
ATOM 2122 N N . TRP A 1 263 ? -4.013 8.281 -21.729 1.00 98.06 263 TRP A N 1
ATOM 2123 C CA . TRP A 1 263 ? -3.843 6.840 -21.578 1.00 98.06 263 TRP A CA 1
ATOM 2124 C C . TRP A 1 263 ? -5.037 6.071 -22.153 1.00 98.06 263 TRP A C 1
ATOM 2126 O O . TRP A 1 263 ? -4.846 5.198 -22.990 1.00 98.06 263 TRP A O 1
ATOM 2136 N N . MET A 1 264 ? -6.271 6.446 -21.793 1.00 98.00 264 MET A N 1
ATOM 2137 C CA . MET A 1 264 ? -7.493 5.766 -22.255 1.00 98.00 264 MET A CA 1
ATOM 2138 C C . MET A 1 264 ? -7.657 5.837 -23.775 1.00 98.00 264 MET A C 1
ATOM 2140 O O . MET A 1 264 ? -7.912 4.818 -24.417 1.00 98.00 264 MET A O 1
ATOM 2144 N N . ASN A 1 265 ? -7.470 7.024 -24.359 1.00 98.00 265 ASN A N 1
ATOM 2145 C CA . ASN A 1 265 ? -7.562 7.220 -25.805 1.00 98.00 265 ASN A CA 1
ATOM 2146 C C . ASN A 1 265 ? -6.510 6.391 -26.547 1.00 98.00 265 ASN A C 1
ATOM 2148 O O . ASN A 1 265 ? -6.809 5.807 -27.586 1.00 98.00 265 ASN A O 1
ATOM 2152 N N . HIS A 1 266 ? -5.292 6.316 -26.012 1.00 98.25 266 HIS A N 1
ATOM 2153 C CA . HIS A 1 266 ? -4.210 5.547 -26.613 1.00 98.25 266 HIS A CA 1
ATOM 2154 C C . HIS A 1 266 ? -4.423 4.037 -26.483 1.00 98.25 266 HIS A C 1
ATOM 2156 O O . HIS A 1 266 ? -4.441 3.335 -27.488 1.00 98.25 266 HIS A O 1
ATOM 2162 N N . PHE A 1 267 ? -4.667 3.533 -25.270 1.00 97.88 267 PHE A N 1
ATOM 2163 C CA . PHE A 1 267 ? -4.873 2.103 -25.017 1.00 97.88 267 PHE A CA 1
ATOM 2164 C C . PHE A 1 267 ? -6.113 1.543 -25.711 1.00 97.88 267 PHE A C 1
ATOM 2166 O O . PHE A 1 267 ? -6.152 0.355 -26.019 1.00 97.88 267 PHE A O 1
ATOM 2173 N N . SER A 1 268 ? -7.103 2.378 -26.046 1.00 97.44 268 SER A N 1
ATOM 2174 C CA . SER A 1 268 ? -8.224 1.944 -26.886 1.00 97.44 268 SER A CA 1
ATOM 2175 C C . SER A 1 268 ? -7.780 1.430 -28.268 1.00 97.44 268 SER A C 1
ATOM 2177 O O . SER A 1 268 ? -8.488 0.605 -28.844 1.00 97.44 268 SER A O 1
ATOM 2179 N N . LYS A 1 269 ? -6.600 1.853 -28.744 1.00 98.06 269 LYS A N 1
ATOM 2180 C CA . LYS A 1 269 ? -5.995 1.515 -30.044 1.00 98.06 269 LYS A CA 1
ATOM 2181 C C . LYS A 1 269 ? -4.862 0.491 -29.945 1.00 98.06 269 LYS A C 1
ATOM 2183 O O . LYS A 1 269 ? -4.297 0.119 -30.967 1.00 98.06 269 LYS A O 1
ATOM 2188 N N . VAL A 1 270 ? -4.483 0.091 -28.731 1.00 98.06 270 VAL A N 1
ATOM 2189 C CA . VAL A 1 270 ? -3.422 -0.897 -28.524 1.00 98.06 270 VAL A CA 1
ATOM 2190 C C . VAL A 1 270 ? -3.956 -2.286 -28.877 1.00 98.06 270 VAL A C 1
ATOM 2192 O O . VAL A 1 270 ? -5.043 -2.685 -28.445 1.00 98.06 270 VAL A O 1
ATOM 2195 N N . ASP A 1 271 ? -3.165 -2.991 -29.674 1.00 97.69 271 ASP A N 1
ATOM 2196 C CA . ASP A 1 271 ? -3.367 -4.343 -30.172 1.00 97.69 271 ASP A CA 1
ATOM 2197 C C . ASP A 1 271 ? -3.100 -5.351 -29.046 1.00 97.69 271 ASP A C 1
ATOM 2199 O O . ASP A 1 271 ? -1.958 -5.661 -28.688 1.00 97.69 271 ASP A O 1
ATOM 2203 N N . LEU A 1 272 ? -4.199 -5.781 -28.435 1.00 96.94 272 LEU A N 1
ATOM 2204 C CA . LEU A 1 272 ? -4.282 -6.740 -27.344 1.00 96.94 272 LEU A CA 1
ATOM 2205 C C . LEU A 1 272 ? -5.451 -7.690 -27.640 1.00 96.94 272 LEU A C 1
ATOM 2207 O O . LEU A 1 272 ? -6.451 -7.238 -28.207 1.00 96.94 272 LEU A O 1
ATOM 2211 N N . PRO A 1 273 ? -5.379 -8.961 -27.207 1.00 96.56 273 PRO A N 1
ATOM 2212 C CA . PRO A 1 273 ? -6.490 -9.905 -27.317 1.00 96.56 273 PRO A CA 1
ATOM 2213 C C . PRO A 1 273 ? -7.564 -9.554 -26.275 1.00 96.56 273 PRO A C 1
ATOM 2215 O O . PRO A 1 273 ? -7.642 -10.152 -25.199 1.00 96.56 273 PRO A O 1
ATOM 2218 N N . TRP A 1 274 ? -8.324 -8.484 -26.523 1.00 97.81 274 TRP A N 1
ATOM 2219 C CA . TRP A 1 274 ? -9.211 -7.860 -25.536 1.00 97.81 274 TRP A CA 1
ATOM 2220 C C . TRP A 1 274 ? -10.285 -8.825 -25.024 1.00 97.81 274 TRP A C 1
ATOM 2222 O O . TRP A 1 274 ? -10.567 -8.841 -23.827 1.00 97.81 274 TRP A O 1
ATOM 2232 N N . GLU A 1 275 ? -10.821 -9.676 -25.889 1.00 97.81 275 GLU A N 1
ATOM 2233 C CA . GLU A 1 275 ? -11.809 -10.709 -25.574 1.00 97.81 275 GLU A CA 1
ATOM 2234 C C . GLU A 1 275 ? -11.324 -11.732 -24.536 1.00 97.81 275 GLU A C 1
ATOM 2236 O O . GLU A 1 275 ? -12.131 -12.240 -23.752 1.00 97.81 275 GLU A O 1
ATOM 2241 N N . ASP A 1 276 ? -10.011 -11.953 -24.463 1.00 98.19 276 ASP A N 1
ATOM 2242 C CA . ASP A 1 276 ? -9.341 -12.831 -23.501 1.00 98.19 276 ASP A CA 1
ATOM 2243 C C . ASP A 1 276 ? -8.672 -12.057 -22.354 1.00 98.19 276 ASP A C 1
ATOM 2245 O O . ASP A 1 276 ? -8.174 -12.658 -21.397 1.00 98.19 276 ASP A O 1
ATOM 2249 N N . THR A 1 277 ? -8.663 -10.724 -22.426 1.00 98.50 277 THR A N 1
ATOM 2250 C CA . THR A 1 277 ? -7.962 -9.854 -21.480 1.00 98.50 277 THR A CA 1
ATOM 2251 C C . THR A 1 277 ? -8.936 -9.173 -20.530 1.00 98.50 277 THR A C 1
ATOM 2253 O O . THR A 1 277 ? -9.788 -8.380 -20.935 1.00 98.50 277 THR A O 1
ATOM 2256 N N . GLU A 1 278 ? -8.787 -9.417 -19.232 1.00 98.38 278 GLU A N 1
ATOM 2257 C CA . GLU A 1 278 ? -9.406 -8.560 -18.222 1.00 98.38 278 GLU A CA 1
ATOM 2258 C C . GLU A 1 278 ? -8.541 -7.337 -17.900 1.00 98.38 278 GLU A C 1
ATOM 2260 O O . GLU A 1 278 ? -7.322 -7.358 -18.053 1.00 98.38 278 GLU A O 1
ATOM 2265 N N . ILE A 1 279 ? -9.166 -6.276 -17.396 1.00 98.56 279 ILE A N 1
ATOM 2266 C CA . ILE A 1 279 ? -8.485 -5.076 -16.910 1.00 98.56 279 ILE A CA 1
ATOM 2267 C C . ILE A 1 279 ? -8.594 -5.022 -15.386 1.00 98.56 279 ILE A C 1
ATOM 2269 O O . ILE A 1 279 ? -9.697 -4.946 -14.836 1.00 98.56 279 ILE A O 1
ATOM 2273 N N . LEU A 1 280 ? -7.440 -4.990 -14.720 1.00 97.88 280 LEU A N 1
ATOM 2274 C CA . LEU A 1 280 ? -7.288 -4.649 -13.310 1.00 97.88 280 LEU A CA 1
ATOM 2275 C C . LEU A 1 280 ? -6.715 -3.239 -13.186 1.00 97.88 280 LEU A C 1
ATOM 2277 O O . LEU A 1 280 ? -5.513 -3.020 -13.345 1.00 97.88 280 LEU A O 1
ATOM 2281 N N . ALA A 1 281 ? -7.581 -2.276 -12.887 1.00 98.06 281 ALA A N 1
ATOM 2282 C CA . ALA A 1 281 ? -7.175 -0.894 -12.680 1.00 98.06 281 ALA A CA 1
ATOM 2283 C C . ALA A 1 281 ? -7.095 -0.560 -11.187 1.00 98.06 281 ALA A C 1
ATOM 2285 O O . ALA A 1 281 ? -8.008 -0.881 -10.430 1.00 98.06 281 ALA A O 1
ATOM 2286 N N . LEU A 1 282 ? -6.058 0.159 -10.764 1.00 97.19 282 LEU A N 1
ATOM 2287 C CA . LEU A 1 282 ? -5.981 0.751 -9.427 1.00 97.19 282 LEU A CA 1
ATOM 2288 C C . LEU A 1 282 ? -5.899 2.269 -9.538 1.00 97.19 282 LEU A C 1
ATOM 2290 O O . LEU A 1 282 ? -5.042 2.802 -10.237 1.00 97.19 282 LEU A O 1
ATOM 2294 N N . VAL A 1 283 ? -6.786 2.963 -8.828 1.00 97.12 283 VAL A N 1
ATOM 2295 C CA . VAL A 1 283 ? -6.813 4.423 -8.727 1.00 97.12 283 VAL A CA 1
ATOM 2296 C C . VAL A 1 283 ? -6.221 4.848 -7.391 1.00 97.12 283 VAL A C 1
ATOM 2298 O O . VAL A 1 283 ? -6.848 4.735 -6.334 1.00 97.12 283 VAL A O 1
ATOM 2301 N N . ASP A 1 284 ? -5.005 5.365 -7.461 1.00 95.25 284 ASP A N 1
ATOM 2302 C CA . ASP A 1 284 ? -4.197 5.796 -6.335 1.00 95.25 284 ASP A CA 1
ATOM 2303 C C . ASP A 1 284 ? -4.302 7.308 -6.098 1.00 95.25 284 ASP A C 1
ATOM 2305 O O . ASP A 1 284 ? -3.333 8.064 -6.213 1.00 95.25 284 ASP A O 1
ATOM 2309 N N . ASN A 1 285 ? -5.523 7.769 -5.835 1.00 91.88 285 ASN A N 1
ATOM 2310 C CA . ASN A 1 285 ? -5.816 9.186 -5.681 1.00 91.88 285 ASN A CA 1
ATOM 2311 C C . ASN A 1 285 ? -6.997 9.414 -4.732 1.00 91.88 285 ASN A C 1
ATOM 2313 O O . ASN A 1 285 ? -7.978 8.671 -4.762 1.00 91.88 285 ASN A O 1
ATOM 2317 N N . ARG A 1 286 ? -6.917 10.465 -3.910 1.00 86.06 286 ARG A N 1
ATOM 2318 C CA . ARG A 1 286 ? -7.981 10.867 -2.979 1.00 86.06 286 ARG A CA 1
ATOM 2319 C C . ARG A 1 286 ? -9.183 11.509 -3.683 1.00 86.06 286 ARG A C 1
ATOM 2321 O O . ARG A 1 286 ? -10.284 11.478 -3.143 1.00 86.06 286 ARG A O 1
ATOM 2328 N N . SER A 1 287 ? -8.987 12.102 -4.862 1.00 87.69 287 SER A N 1
ATOM 2329 C CA . SER A 1 287 ? -10.049 12.773 -5.616 1.00 87.69 287 SER A CA 1
ATOM 2330 C C . SER A 1 287 ? -11.097 11.774 -6.120 1.00 87.69 287 SER A C 1
ATOM 2332 O O . SER A 1 287 ? -10.793 10.878 -6.915 1.00 87.69 287 SER A O 1
ATOM 2334 N N . GLY A 1 288 ? -12.353 11.968 -5.703 1.00 83.12 288 GLY A N 1
ATOM 2335 C CA . GLY A 1 288 ? -13.499 11.208 -6.214 1.00 83.12 288 GLY A CA 1
ATOM 2336 C C . GLY A 1 288 ? -13.728 11.399 -7.719 1.00 83.12 288 GLY A C 1
ATOM 2337 O O . GLY A 1 288 ? -14.171 10.468 -8.397 1.00 83.12 288 GLY A O 1
ATOM 2338 N N . ASP A 1 289 ? -13.345 12.555 -8.263 1.00 93.81 289 ASP A N 1
ATOM 2339 C CA . ASP A 1 289 ? -13.482 12.868 -9.689 1.00 93.81 289 ASP A CA 1
ATOM 2340 C C . ASP A 1 289 ? -12.558 12.000 -10.540 1.00 93.81 289 ASP A C 1
ATOM 2342 O O . ASP A 1 289 ? -12.969 11.474 -11.577 1.00 93.81 289 ASP A O 1
ATOM 2346 N N . MET A 1 290 ? -11.318 11.779 -10.084 1.00 95.06 290 MET A N 1
ATOM 2347 C CA . MET A 1 290 ? -10.376 10.913 -10.793 1.00 95.06 290 MET A CA 1
ATOM 2348 C C . MET A 1 290 ? -10.893 9.473 -10.862 1.00 95.06 290 MET A C 1
ATOM 2350 O O . MET A 1 290 ? -10.876 8.869 -11.935 1.00 95.06 290 MET A O 1
ATOM 2354 N N . LEU A 1 291 ? -11.400 8.939 -9.747 1.00 95.81 291 LEU A N 1
ATOM 2355 C CA . LEU A 1 291 ? -12.009 7.609 -9.710 1.00 95.81 291 LEU A CA 1
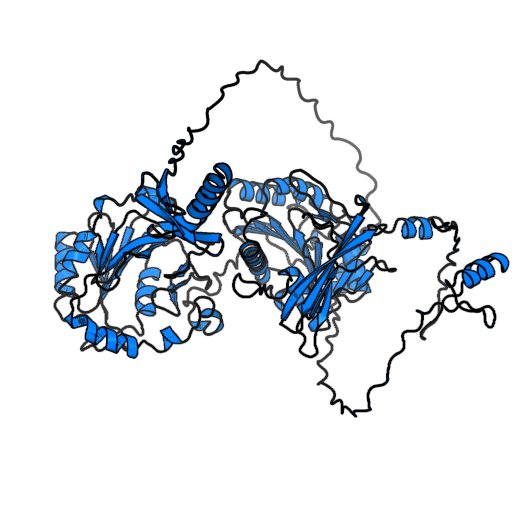ATOM 2356 C C . LEU A 1 291 ? -13.203 7.511 -10.670 1.00 95.81 291 LEU A C 1
ATOM 2358 O O . LEU A 1 291 ? -13.293 6.564 -11.454 1.00 95.81 291 LEU A O 1
ATOM 2362 N N . SER A 1 292 ? -14.097 8.499 -10.641 1.00 95.75 292 SER A N 1
ATOM 2363 C CA . SER A 1 292 ? -15.284 8.540 -11.502 1.00 95.75 292 SER A CA 1
ATOM 2364 C C . SER A 1 292 ? -14.912 8.606 -12.986 1.00 95.75 292 SER A C 1
ATOM 2366 O O . SER A 1 292 ? -15.478 7.870 -13.802 1.00 95.75 292 SER A O 1
ATOM 2368 N N . ARG A 1 293 ? -13.900 9.410 -13.337 1.00 97.31 293 ARG A N 1
ATOM 2369 C CA . ARG A 1 293 ? -13.364 9.525 -14.700 1.00 97.31 293 ARG A CA 1
ATOM 2370 C C . ARG A 1 293 ? -12.738 8.222 -15.183 1.00 97.31 293 ARG A C 1
ATOM 2372 O O . ARG A 1 293 ? -13.034 7.805 -16.302 1.00 97.31 293 ARG A O 1
ATOM 2379 N N . VAL A 1 294 ? -11.912 7.565 -14.362 1.00 98.00 294 VAL A N 1
ATOM 2380 C CA . VAL A 1 294 ? -11.298 6.270 -14.710 1.00 98.00 294 VAL A CA 1
ATOM 2381 C C . VAL A 1 294 ? -12.378 5.215 -14.937 1.00 98.00 294 VAL A C 1
ATOM 2383 O O . VAL A 1 294 ? -12.381 4.583 -15.990 1.00 98.00 294 VAL A O 1
ATOM 2386 N N . LYS A 1 295 ? -13.343 5.069 -14.017 1.00 98.12 295 LYS A N 1
ATOM 2387 C CA . LYS A 1 295 ? -14.434 4.087 -14.149 1.00 98.12 295 LYS A CA 1
ATOM 2388 C C . LYS A 1 295 ? -15.241 4.287 -15.431 1.00 98.12 295 LYS A C 1
ATOM 2390 O O . LYS A 1 295 ? -15.427 3.344 -16.196 1.00 98.12 295 LYS A O 1
ATOM 2395 N N . SER A 1 296 ? -15.689 5.518 -15.669 1.00 97.88 296 SER A N 1
ATOM 2396 C CA . SER A 1 296 ? -16.525 5.848 -16.828 1.00 97.88 296 SER A CA 1
ATOM 2397 C C . SER A 1 296 ? -15.764 5.652 -18.140 1.00 97.88 296 SER A C 1
ATOM 2399 O O . SER A 1 296 ? -16.309 5.098 -19.090 1.00 97.88 296 SER A O 1
ATOM 2401 N N . SER A 1 297 ? -14.483 6.036 -18.178 1.00 98.12 297 SER A N 1
ATOM 2402 C CA . SER A 1 297 ? -13.633 5.854 -19.361 1.00 98.12 297 SER A CA 1
ATOM 2403 C C . SER A 1 297 ? -13.356 4.379 -19.644 1.00 98.12 297 SER A C 1
ATOM 2405 O O . SER A 1 297 ? -13.454 3.963 -20.794 1.00 98.12 297 SER A O 1
ATOM 2407 N N . LEU A 1 298 ? -13.071 3.575 -18.611 1.00 98.38 298 LEU A N 1
ATOM 2408 C CA . LEU A 1 298 ? -12.857 2.136 -18.770 1.00 98.38 298 LEU A CA 1
ATOM 2409 C C . LEU A 1 298 ? -14.100 1.444 -19.330 1.00 98.38 298 LEU A C 1
ATOM 2411 O O . LEU A 1 298 ? -14.009 0.696 -20.300 1.00 98.38 298 LEU A O 1
ATOM 2415 N N . LEU A 1 299 ? -15.270 1.730 -18.754 1.00 98.19 299 LEU A N 1
ATOM 2416 C CA . LEU A 1 299 ? -16.525 1.148 -19.216 1.00 98.19 299 LEU A CA 1
ATOM 2417 C C . LEU A 1 299 ? -16.848 1.576 -20.655 1.00 98.19 299 LEU A C 1
ATOM 2419 O O . LEU A 1 299 ? -17.175 0.724 -21.478 1.00 98.19 299 LEU A O 1
ATOM 2423 N N . LYS A 1 300 ? -16.695 2.867 -20.980 1.00 97.94 300 LYS A N 1
ATOM 2424 C CA . LYS A 1 300 ? -16.947 3.403 -22.326 1.00 97.94 300 LYS A CA 1
ATOM 2425 C C . LYS A 1 300 ? -16.018 2.788 -23.377 1.00 97.94 300 LYS A C 1
ATOM 2427 O O . LYS A 1 300 ? -16.489 2.317 -24.406 1.00 97.94 300 LYS A O 1
ATOM 2432 N N . MET A 1 301 ? -14.710 2.798 -23.125 1.00 97.69 301 MET A N 1
ATOM 2433 C CA . MET A 1 301 ? -13.701 2.426 -24.125 1.00 97.69 301 MET A CA 1
ATOM 2434 C C . MET A 1 301 ? -13.491 0.913 -24.237 1.00 97.69 301 MET A C 1
ATOM 2436 O O . MET A 1 301 ? -13.152 0.422 -25.311 1.00 97.69 301 MET A O 1
ATOM 2440 N N . PHE A 1 302 ? -13.677 0.167 -23.144 1.00 98.06 302 PHE A N 1
ATOM 2441 C CA . PHE A 1 302 ? -13.327 -1.255 -23.081 1.00 98.06 302 PHE A CA 1
ATOM 2442 C C . PHE A 1 302 ? -14.503 -2.165 -22.719 1.00 98.06 302 PHE A C 1
ATOM 2444 O O . PHE A 1 302 ? -14.389 -3.374 -22.891 1.00 98.06 302 PHE A O 1
ATOM 2451 N N . GLY A 1 303 ? -15.645 -1.639 -22.262 1.00 97.50 303 GLY A N 1
ATOM 2452 C CA . GLY A 1 303 ? -16.767 -2.459 -21.785 1.00 97.50 303 GLY A CA 1
ATOM 2453 C C . GLY A 1 303 ? -17.306 -3.450 -22.822 1.00 97.50 303 GLY A C 1
ATOM 2454 O O . GLY A 1 303 ? -17.680 -4.570 -22.468 1.00 97.50 303 GLY A O 1
ATOM 2455 N N . HIS A 1 304 ? -17.280 -3.080 -24.103 1.00 97.38 304 HIS A N 1
ATOM 2456 C CA . HIS A 1 304 ? -17.737 -3.934 -25.201 1.00 97.38 304 HIS A CA 1
ATOM 2457 C C . HIS A 1 304 ? -16.692 -4.966 -25.662 1.00 97.38 304 HIS A C 1
ATOM 2459 O O . HIS A 1 304 ? -17.089 -5.984 -26.215 1.00 97.38 304 HIS A O 1
ATOM 2465 N N . LYS A 1 305 ? -15.392 -4.756 -25.393 1.00 97.31 305 LYS A N 1
ATOM 2466 C CA . LYS A 1 305 ? -14.302 -5.606 -25.915 1.00 97.31 305 LYS A CA 1
ATOM 2467 C C . LYS A 1 305 ? -13.513 -6.389 -24.862 1.00 97.31 305 LYS A C 1
ATOM 2469 O O . LYS A 1 305 ? -13.204 -7.546 -25.093 1.00 97.31 305 LYS A O 1
ATOM 2474 N N . ALA A 1 306 ? -13.224 -5.808 -23.696 1.00 97.94 306 ALA A N 1
ATOM 2475 C CA . ALA A 1 306 ? -12.439 -6.470 -22.651 1.00 97.94 306 ALA A CA 1
ATOM 2476 C C . ALA A 1 306 ? -13.218 -7.625 -22.001 1.00 97.94 306 ALA A C 1
ATOM 2478 O O . ALA A 1 306 ? -14.418 -7.484 -21.754 1.00 97.94 306 ALA A O 1
ATOM 2479 N N . ASN A 1 307 ? -12.556 -8.726 -21.647 1.00 98.31 307 ASN A N 1
ATOM 2480 C CA . ASN A 1 307 ? -13.167 -9.886 -20.986 1.00 98.31 307 ASN A CA 1
ATOM 2481 C C . ASN A 1 307 ? -13.840 -9.516 -19.647 1.00 98.31 307 ASN A C 1
ATOM 2483 O O . ASN A 1 307 ? -14.956 -9.948 -19.353 1.00 98.31 307 ASN A O 1
ATOM 2487 N N . GLY A 1 308 ? -13.186 -8.653 -18.868 1.00 98.25 308 GLY A N 1
ATOM 2488 C CA . GLY A 1 308 ? -13.641 -8.162 -17.568 1.00 98.25 308 GLY A CA 1
ATOM 2489 C C . GLY A 1 308 ? -12.980 -6.835 -17.205 1.00 98.25 308 GLY A C 1
ATOM 2490 O O . GLY A 1 308 ? -11.943 -6.480 -17.757 1.00 98.25 308 GLY A O 1
ATOM 2491 N N . ILE A 1 309 ? -13.589 -6.075 -16.295 1.00 98.56 309 ILE A N 1
ATOM 2492 C CA . ILE A 1 309 ? -13.074 -4.788 -15.818 1.00 98.56 309 ILE A CA 1
ATOM 2493 C C . ILE A 1 309 ? -13.343 -4.670 -14.319 1.00 98.56 309 ILE A C 1
ATOM 2495 O O . ILE A 1 309 ? -14.496 -4.604 -13.875 1.00 98.56 309 ILE A O 1
ATOM 2499 N N . ARG A 1 310 ? -12.265 -4.586 -13.543 1.00 98.06 310 ARG A N 1
ATOM 2500 C CA . ARG A 1 310 ? -12.284 -4.438 -12.088 1.00 98.06 310 ARG A CA 1
ATOM 2501 C C . ARG A 1 310 ? -11.418 -3.252 -11.677 1.00 98.06 310 ARG A C 1
ATOM 2503 O O . ARG A 1 310 ? -10.339 -3.037 -12.225 1.00 98.06 310 ARG A O 1
ATOM 2510 N N . VAL A 1 311 ? -11.919 -2.458 -10.733 1.00 97.75 311 VAL A N 1
ATOM 2511 C CA . VAL A 1 311 ? -11.294 -1.204 -10.303 1.00 97.75 311 VAL A CA 1
ATOM 2512 C C . VAL A 1 311 ? -11.116 -1.183 -8.790 1.00 97.75 311 VAL A C 1
ATOM 2514 O O . VAL A 1 311 ? -12.075 -1.363 -8.040 1.00 97.75 311 VAL A O 1
ATOM 2517 N N . TYR A 1 312 ? -9.896 -0.889 -8.357 1.00 95.31 312 TYR A N 1
ATOM 2518 C CA . TYR A 1 312 ? -9.498 -0.660 -6.972 1.00 95.31 312 TYR A CA 1
ATOM 2519 C C . TYR A 1 312 ? -9.302 0.834 -6.750 1.00 95.31 312 TYR A C 1
ATOM 2521 O O . TYR A 1 312 ? -8.909 1.562 -7.663 1.00 95.31 312 TYR A O 1
ATOM 2529 N N . CYS A 1 313 ? -9.549 1.307 -5.535 1.00 92.69 313 CYS A N 1
ATOM 2530 C CA . CYS A 1 313 ? -9.243 2.677 -5.152 1.00 92.69 313 CYS A CA 1
ATOM 2531 C C . CYS A 1 313 ? -8.595 2.704 -3.772 1.00 92.69 313 CYS A C 1
ATOM 2533 O O . CYS A 1 313 ? -9.190 2.234 -2.805 1.00 92.69 313 CYS A O 1
ATOM 2535 N N . THR A 1 314 ? -7.400 3.284 -3.675 1.00 86.75 314 THR A N 1
ATOM 2536 C CA . THR A 1 314 ? -6.683 3.407 -2.394 1.00 86.75 314 THR A CA 1
ATOM 2537 C C . THR A 1 314 ? -7.137 4.625 -1.594 1.00 86.75 314 THR A C 1
ATOM 2539 O O . THR A 1 314 ? -6.959 4.663 -0.384 1.00 86.75 314 THR A O 1
ATOM 2542 N N . ARG A 1 315 ? -7.709 5.638 -2.268 1.00 84.75 315 ARG A N 1
ATOM 2543 C CA . ARG A 1 315 ? -8.044 6.967 -1.716 1.00 84.75 315 ARG A CA 1
ATOM 2544 C C . ARG A 1 315 ? -6.862 7.707 -1.075 1.00 84.75 315 ARG A C 1
ATOM 2546 O O . ARG A 1 315 ? -7.059 8.684 -0.352 1.00 84.75 315 ARG A O 1
ATOM 2553 N N . ASN A 1 316 ? -5.636 7.295 -1.377 1.00 83.00 316 ASN A N 1
ATOM 2554 C CA . ASN A 1 316 ? -4.445 7.910 -0.817 1.00 83.00 316 ASN A CA 1
ATOM 2555 C C . ASN A 1 316 ? -4.215 9.320 -1.397 1.00 83.00 316 ASN A C 1
ATOM 2557 O O . ASN A 1 316 ? -4.381 9.567 -2.595 1.00 83.00 316 ASN A O 1
ATOM 2561 N N . GLN A 1 317 ? -3.733 10.249 -0.567 1.00 85.25 317 GLN A N 1
ATOM 2562 C CA . GLN A 1 317 ? -3.322 11.594 -1.000 1.00 85.25 317 GLN A CA 1
ATOM 2563 C C . GLN A 1 317 ? -2.205 11.508 -2.044 1.00 85.25 317 GLN A C 1
ATOM 2565 O O . GLN A 1 317 ? -1.242 10.796 -1.805 1.00 85.25 317 GLN A O 1
ATOM 2570 N N . SER A 1 318 ? -2.265 12.218 -3.173 1.00 86.81 318 SER A N 1
ATOM 2571 C CA . SER A 1 318 ? -1.181 12.169 -4.171 1.00 86.81 318 SER A CA 1
ATOM 2572 C C . SER A 1 318 ? 0.177 12.517 -3.552 1.00 86.81 318 SER A C 1
ATOM 2574 O O . SER A 1 318 ? 0.303 13.531 -2.864 1.00 86.81 318 SER A O 1
ATOM 2576 N N . LEU A 1 319 ? 1.195 11.688 -3.802 1.00 84.31 319 LEU A N 1
ATOM 2577 C CA . LEU A 1 319 ? 2.568 12.020 -3.421 1.00 84.31 319 LEU A CA 1
ATOM 2578 C C . LEU A 1 319 ? 3.156 13.000 -4.444 1.00 84.31 319 LEU A C 1
ATOM 2580 O O . LEU A 1 319 ? 2.979 12.779 -5.647 1.00 84.31 319 LEU A O 1
ATOM 2584 N N . PRO A 1 320 ? 3.875 14.050 -4.010 1.00 83.56 320 PRO A N 1
ATOM 2585 C CA . PRO A 1 320 ? 4.596 14.909 -4.937 1.00 83.56 320 PRO A CA 1
ATOM 2586 C C . PRO A 1 320 ? 5.617 14.092 -5.729 1.00 83.56 320 PRO A C 1
ATOM 2588 O O . PRO A 1 320 ? 6.247 13.173 -5.205 1.00 83.56 320 PRO A O 1
ATOM 2591 N N . GLU A 1 321 ? 5.797 14.426 -7.005 1.00 74.62 321 GLU A N 1
ATOM 2592 C CA . GLU A 1 321 ? 6.636 13.624 -7.894 1.00 74.62 321 GLU A CA 1
ATOM 2593 C C . GLU A 1 321 ? 8.103 13.615 -7.413 1.00 74.62 321 GLU A C 1
ATOM 2595 O O . GLU A 1 321 ? 8.739 12.563 -7.369 1.00 74.62 321 GLU A O 1
ATOM 2600 N N . SER A 1 322 ? 8.632 14.751 -6.961 1.00 74.69 322 SER A N 1
ATOM 2601 C CA . SER A 1 322 ? 10.040 14.907 -6.576 1.00 74.69 322 SER A CA 1
ATOM 2602 C C . SER A 1 322 ? 10.354 14.682 -5.092 1.00 74.69 322 SER A C 1
ATOM 2604 O O . SER A 1 322 ? 11.534 14.640 -4.740 1.00 74.69 322 SER A O 1
ATOM 2606 N N . SER A 1 323 ? 9.361 14.527 -4.209 1.00 72.56 323 SER A N 1
ATOM 2607 C CA . SER A 1 323 ? 9.612 14.390 -2.768 1.00 72.56 323 SER A CA 1
ATOM 2608 C C . SER A 1 323 ? 9.496 12.940 -2.292 1.00 72.56 323 SER A C 1
ATOM 2610 O O . SER A 1 323 ? 8.676 12.161 -2.770 1.00 72.56 323 SER A O 1
ATOM 2612 N N . ASN A 1 324 ? 10.358 12.572 -1.339 1.00 79.94 324 ASN A N 1
ATOM 2613 C CA . ASN A 1 324 ? 10.304 11.303 -0.609 1.00 79.94 324 ASN A CA 1
ATOM 2614 C C . ASN A 1 324 ? 10.233 10.040 -1.504 1.00 79.94 324 ASN A C 1
ATOM 2616 O O . ASN A 1 324 ? 9.264 9.278 -1.493 1.00 79.94 324 ASN A O 1
ATOM 2620 N N . VAL A 1 325 ? 11.312 9.795 -2.263 1.00 83.50 325 VAL A N 1
ATOM 2621 C CA . VAL A 1 325 ? 11.468 8.613 -3.139 1.00 83.50 325 VAL A CA 1
ATOM 2622 C C . VAL A 1 325 ? 11.195 7.297 -2.400 1.00 83.50 325 VAL A C 1
ATOM 2624 O O . VAL A 1 325 ? 10.636 6.382 -2.998 1.00 83.50 325 VAL A O 1
ATOM 2627 N N . GLY A 1 326 ? 11.558 7.207 -1.114 1.00 84.19 326 GLY A N 1
ATOM 2628 C CA . GLY A 1 326 ? 11.276 6.044 -0.268 1.00 84.19 326 GLY A CA 1
ATOM 2629 C C . GLY A 1 326 ? 9.778 5.760 -0.179 1.00 84.19 326 GLY A C 1
ATOM 2630 O O . GLY A 1 326 ? 9.333 4.722 -0.656 1.00 84.19 326 GLY A O 1
ATOM 2631 N N . SER A 1 327 ? 8.986 6.724 0.300 1.00 82.94 327 SER A N 1
ATOM 2632 C CA . SER A 1 327 ? 7.532 6.551 0.405 1.00 82.94 327 SER A CA 1
ATOM 2633 C C . SER A 1 327 ? 6.844 6.341 -0.945 1.00 82.94 327 SER A C 1
ATOM 2635 O O . SER A 1 327 ? 5.874 5.593 -1.011 1.00 82.94 327 SER A O 1
ATOM 2637 N N . ARG A 1 328 ? 7.345 6.929 -2.045 1.00 86.62 328 ARG A N 1
ATOM 2638 C CA . ARG A 1 328 ? 6.834 6.592 -3.390 1.00 86.62 328 ARG A CA 1
ATOM 2639 C C . ARG A 1 328 ? 7.083 5.129 -3.742 1.00 86.62 328 ARG A C 1
ATOM 2641 O O . ARG A 1 328 ? 6.189 4.493 -4.287 1.00 86.62 328 ARG A O 1
ATOM 2648 N N . ARG A 1 329 ? 8.273 4.595 -3.457 1.00 88.44 329 ARG A N 1
ATOM 2649 C CA . ARG A 1 329 ? 8.596 3.187 -3.736 1.00 88.44 329 ARG A CA 1
ATOM 2650 C C . ARG A 1 329 ? 7.768 2.242 -2.876 1.00 88.44 329 ARG A C 1
ATOM 2652 O O . ARG A 1 329 ? 7.245 1.278 -3.421 1.00 88.44 329 ARG A O 1
ATOM 2659 N N . ASP A 1 330 ? 7.586 2.558 -1.598 1.00 83.38 330 ASP A N 1
ATOM 2660 C CA . ASP A 1 330 ? 6.723 1.781 -0.703 1.00 83.38 330 ASP A CA 1
ATOM 2661 C C . ASP A 1 330 ? 5.279 1.756 -1.221 1.00 83.38 330 ASP A C 1
ATOM 2663 O O . ASP A 1 330 ? 4.672 0.694 -1.323 1.00 83.38 330 ASP A O 1
ATOM 2667 N N . ARG A 1 331 ? 4.766 2.907 -1.666 1.00 87.81 331 ARG A N 1
ATOM 2668 C CA . ARG A 1 331 ? 3.421 3.018 -2.239 1.00 87.81 331 ARG A CA 1
ATOM 2669 C C . ARG A 1 331 ? 3.255 2.284 -3.566 1.00 87.81 331 ARG A C 1
ATOM 2671 O O . ARG A 1 331 ? 2.218 1.678 -3.803 1.00 87.81 331 ARG A O 1
ATOM 2678 N N . ILE A 1 332 ? 4.272 2.299 -4.428 1.00 90.19 332 ILE A N 1
ATOM 2679 C CA . ILE A 1 332 ? 4.272 1.489 -5.655 1.00 90.19 332 ILE A CA 1
ATOM 2680 C C . ILE A 1 332 ? 4.180 0.003 -5.287 1.00 90.19 332 ILE A C 1
ATOM 2682 O O . ILE A 1 332 ? 3.344 -0.704 -5.842 1.00 90.19 332 ILE A O 1
ATOM 2686 N N . VAL A 1 333 ? 4.993 -0.459 -4.330 1.00 88.31 333 VAL A N 1
ATOM 2687 C CA . VAL A 1 333 ? 4.953 -1.848 -3.843 1.00 88.31 333 VAL A CA 1
ATOM 2688 C C . VAL A 1 333 ? 3.568 -2.199 -3.298 1.00 88.31 333 VAL A C 1
ATOM 2690 O O . VAL A 1 333 ? 3.026 -3.240 -3.663 1.00 88.31 333 VAL A O 1
ATOM 2693 N N . GLU A 1 334 ? 2.976 -1.335 -2.471 1.00 85.31 334 GLU A N 1
ATOM 2694 C CA . GLU A 1 334 ? 1.634 -1.535 -1.913 1.00 85.31 334 GLU A CA 1
ATOM 2695 C C . GLU A 1 334 ? 0.565 -1.640 -3.011 1.00 85.31 334 GLU A C 1
ATOM 2697 O O . GLU A 1 334 ? -0.215 -2.594 -3.020 1.00 85.31 334 GLU A O 1
ATOM 2702 N N . ASN A 1 335 ? 0.558 -0.712 -3.972 1.00 91.06 335 ASN A N 1
ATOM 2703 C CA . ASN A 1 335 ? -0.428 -0.683 -5.053 1.00 91.06 335 ASN A CA 1
ATOM 2704 C C . ASN A 1 335 ? -0.383 -1.956 -5.902 1.00 91.06 335 ASN A C 1
ATOM 2706 O O . ASN A 1 335 ? -1.412 -2.569 -6.172 1.00 91.06 335 ASN A O 1
ATOM 2710 N N . TRP A 1 336 ? 0.807 -2.385 -6.313 1.00 90.75 336 TRP A N 1
ATOM 2711 C CA . TRP A 1 336 ? 0.932 -3.610 -7.093 1.00 90.75 336 TRP A CA 1
ATOM 2712 C C . TRP A 1 336 ? 0.541 -4.845 -6.276 1.00 90.75 336 TRP A C 1
ATOM 2714 O O . TRP A 1 336 ? -0.242 -5.662 -6.758 1.00 90.75 336 TRP A O 1
ATOM 2724 N N . ASN A 1 337 ? 1.025 -4.964 -5.033 1.00 84.75 337 ASN A N 1
ATOM 2725 C CA . ASN A 1 337 ? 0.681 -6.086 -4.155 1.00 84.75 337 ASN A CA 1
ATOM 2726 C C . ASN A 1 337 ? -0.826 -6.153 -3.855 1.00 84.75 337 ASN A C 1
ATOM 2728 O O . ASN A 1 337 ? -1.343 -7.246 -3.648 1.00 84.75 337 ASN A O 1
ATOM 2732 N N . THR A 1 338 ? -1.534 -5.019 -3.885 1.00 84.56 338 THR A N 1
ATOM 2733 C CA . THR A 1 338 ? -3.000 -4.963 -3.753 1.00 84.56 338 THR A CA 1
ATOM 2734 C C . THR A 1 338 ? -3.704 -5.712 -4.885 1.00 84.56 338 THR A C 1
ATOM 2736 O O . THR A 1 338 ? -4.726 -6.344 -4.651 1.00 84.56 338 THR A O 1
ATOM 2739 N N . LEU A 1 339 ? -3.159 -5.677 -6.102 1.00 90.75 339 LEU A N 1
ATOM 2740 C CA . LEU A 1 339 ? -3.777 -6.306 -7.270 1.00 90.75 339 LEU A CA 1
ATOM 2741 C C . LEU A 1 339 ? -3.414 -7.792 -7.433 1.00 90.75 339 LEU A C 1
ATOM 2743 O O . LEU A 1 339 ? -4.174 -8.534 -8.051 1.00 90.75 339 LEU A O 1
ATOM 2747 N N . LEU A 1 340 ? -2.269 -8.238 -6.898 1.00 88.19 340 LEU A N 1
ATOM 2748 C CA . LEU A 1 340 ? -1.742 -9.597 -7.116 1.00 88.19 340 LEU A CA 1
ATOM 2749 C C . LEU A 1 340 ? -2.708 -10.750 -6.776 1.00 88.19 340 LEU A C 1
ATOM 2751 O O . LEU A 1 340 ? -2.740 -11.717 -7.545 1.00 88.19 340 LEU A O 1
ATOM 2755 N N . PRO A 1 341 ? -3.474 -10.710 -5.664 1.00 84.94 341 PRO A N 1
ATOM 2756 C CA . PRO A 1 341 ? -4.382 -11.803 -5.306 1.00 84.94 341 PRO A CA 1
ATOM 2757 C C . PRO A 1 341 ? -5.514 -11.999 -6.311 1.00 84.94 341 PRO A C 1
ATOM 2759 O O . PRO A 1 341 ? -6.108 -13.071 -6.368 1.00 84.94 341 PRO A O 1
ATOM 2762 N N . ASP A 1 342 ? -5.816 -10.957 -7.079 1.00 91.38 342 ASP A N 1
ATOM 2763 C CA . ASP A 1 342 ? -6.992 -10.894 -7.922 1.00 91.38 342 ASP A CA 1
ATOM 2764 C C . ASP A 1 342 ? -6.706 -11.194 -9.388 1.00 91.38 342 ASP A C 1
ATOM 2766 O O . ASP A 1 342 ? -7.654 -11.320 -10.149 1.00 91.38 342 ASP A O 1
ATOM 2770 N N . ILE A 1 343 ? -5.450 -11.353 -9.803 1.00 94.44 343 ILE A N 1
ATOM 2771 C CA . ILE A 1 343 ? -5.081 -11.679 -11.189 1.00 94.44 343 ILE A CA 1
ATOM 2772 C C . ILE A 1 343 ? -5.696 -13.026 -11.604 1.00 94.44 343 ILE A C 1
ATOM 2774 O O . ILE A 1 343 ? -5.364 -14.068 -11.031 1.00 94.44 343 ILE A O 1
ATOM 2778 N N . GLN A 1 344 ? -6.563 -13.025 -12.623 1.00 95.94 344 GLN A N 1
ATOM 2779 C CA . GLN A 1 344 ? -7.181 -14.257 -13.131 1.00 95.94 344 GLN A CA 1
ATOM 2780 C C . GLN A 1 344 ? -6.479 -14.827 -14.364 1.00 95.94 344 GLN A C 1
ATOM 2782 O O . GLN A 1 344 ? -6.427 -16.050 -14.482 1.00 95.94 344 GLN A O 1
ATOM 2787 N N . GLY A 1 345 ? -5.922 -13.978 -15.232 1.00 97.31 345 GLY A N 1
ATOM 2788 C CA . GLY A 1 345 ? -5.183 -14.412 -16.415 1.00 97.31 345 GLY A CA 1
ATOM 2789 C C . GLY A 1 345 ? -3.851 -15.075 -16.073 1.00 97.31 345 GLY A C 1
ATOM 2790 O O . GLY A 1 345 ? -3.213 -14.740 -15.073 1.00 97.31 345 GLY A O 1
ATOM 2791 N N . ASP A 1 346 ? -3.416 -16.006 -16.917 1.00 97.75 346 ASP A N 1
ATOM 2792 C CA . ASP A 1 346 ? -2.131 -16.696 -16.772 1.00 97.75 346 ASP A CA 1
ATOM 2793 C C . ASP A 1 346 ? -0.964 -15.794 -17.192 1.00 97.75 346 ASP A C 1
ATOM 2795 O O . ASP A 1 346 ? 0.115 -15.836 -16.591 1.00 97.75 346 ASP A O 1
ATOM 2799 N N . LEU A 1 347 ? -1.208 -14.916 -18.169 1.00 98.44 347 LEU A N 1
ATOM 2800 C CA . LEU A 1 347 ? -0.292 -13.858 -18.582 1.00 98.44 347 LEU A CA 1
ATOM 2801 C C . LEU A 1 347 ? -0.742 -12.498 -18.053 1.00 98.44 347 LEU A C 1
ATOM 2803 O O . LEU A 1 347 ? -1.928 -12.170 -18.024 1.00 98.44 347 LEU A O 1
ATOM 2807 N N . VAL A 1 348 ? 0.232 -11.679 -17.677 1.00 98.38 348 VAL A N 1
ATOM 2808 C CA . VAL A 1 348 ? 0.015 -10.336 -17.149 1.00 98.38 348 VAL A CA 1
ATOM 2809 C C . VAL A 1 348 ? 0.706 -9.319 -18.037 1.00 98.38 348 VAL A C 1
ATOM 2811 O O . VAL A 1 348 ? 1.918 -9.387 -18.249 1.00 98.38 348 VAL A O 1
ATOM 2814 N N . PHE A 1 349 ? -0.072 -8.351 -18.508 1.00 98.44 349 PHE A N 1
ATOM 2815 C CA . PHE A 1 349 ? 0.393 -7.156 -19.195 1.00 98.44 349 PHE A CA 1
ATOM 2816 C C . PHE A 1 349 ? 0.444 -6.012 -18.188 1.00 98.44 349 PHE A C 1
ATOM 2818 O O . PHE A 1 349 ? -0.557 -5.715 -17.541 1.00 98.44 349 PHE A O 1
ATOM 2825 N N . GLY A 1 350 ? 1.591 -5.363 -18.028 1.00 97.12 350 GLY A N 1
ATOM 2826 C CA . GLY A 1 350 ? 1.714 -4.206 -17.138 1.00 97.12 350 GLY A CA 1
ATOM 2827 C C . GLY A 1 350 ? 1.850 -2.901 -17.905 1.00 97.12 350 GLY A C 1
ATOM 2828 O O . GLY A 1 350 ? 2.539 -2.878 -18.929 1.00 97.12 350 GLY A O 1
ATOM 2829 N N . ALA A 1 351 ? 1.221 -1.837 -17.402 1.00 94.38 351 ALA A N 1
ATOM 2830 C CA . ALA A 1 351 ? 1.356 -0.472 -17.904 1.00 94.38 351 ALA A CA 1
ATOM 2831 C C . ALA A 1 351 ? 1.295 0.576 -16.775 1.00 94.38 351 ALA A C 1
ATOM 2833 O O . ALA A 1 351 ? 0.475 0.474 -15.857 1.00 94.38 351 ALA A O 1
ATOM 2834 N N . GLU A 1 352 ? 2.112 1.626 -16.881 1.00 95.06 352 GLU A N 1
ATOM 2835 C CA . GLU A 1 352 ? 1.989 2.838 -16.053 1.00 95.06 352 GLU A CA 1
ATOM 2836 C C . GLU A 1 352 ? 1.029 3.855 -16.699 1.00 95.06 352 GLU A C 1
ATOM 2838 O O . GLU A 1 352 ? 0.871 3.887 -17.921 1.00 95.06 352 GLU A O 1
ATOM 2843 N N . ASP A 1 353 ? 0.387 4.711 -15.894 1.00 95.88 353 ASP A N 1
ATOM 2844 C CA . ASP A 1 353 ? -0.549 5.735 -16.389 1.00 95.88 353 ASP A CA 1
ATOM 2845 C C . ASP A 1 353 ? 0.100 6.820 -17.257 1.00 95.88 353 ASP A C 1
ATOM 2847 O O . ASP A 1 353 ? -0.595 7.492 -18.015 1.00 95.88 353 ASP A O 1
ATOM 2851 N N . ASP A 1 354 ? 1.416 6.976 -17.181 1.00 96.12 354 ASP A N 1
ATOM 2852 C CA . ASP A 1 354 ? 2.220 7.943 -17.929 1.00 96.12 354 ASP A CA 1
ATOM 2853 C C . ASP A 1 354 ? 3.120 7.305 -19.002 1.00 96.12 354 ASP A C 1
ATOM 2855 O O . ASP A 1 354 ? 4.040 7.945 -19.525 1.00 96.12 354 ASP A O 1
ATOM 2859 N N . THR A 1 355 ? 2.821 6.057 -19.367 1.00 96.56 355 THR A N 1
ATOM 2860 C CA . THR A 1 355 ? 3.478 5.333 -20.456 1.00 96.56 355 THR A CA 1
ATOM 2861 C C . THR A 1 355 ? 2.470 4.965 -21.543 1.00 96.56 355 THR A C 1
ATOM 2863 O O . THR A 1 355 ? 1.442 4.351 -21.265 1.00 96.56 355 THR A O 1
ATOM 2866 N N . LEU A 1 356 ? 2.773 5.309 -22.798 1.00 97.50 356 LEU A N 1
ATOM 2867 C CA . LEU A 1 356 ? 2.003 4.921 -23.983 1.00 97.50 356 LEU A CA 1
ATOM 2868 C C . LEU A 1 356 ? 2.879 4.031 -24.881 1.00 97.50 356 LEU A C 1
ATOM 2870 O O . LEU A 1 356 ? 3.789 4.551 -25.530 1.00 97.50 356 LEU A O 1
ATOM 2874 N N . PRO A 1 357 ? 2.664 2.708 -24.914 1.00 97.25 357 PRO A N 1
ATOM 2875 C CA . PRO A 1 357 ? 3.444 1.818 -25.771 1.00 97.25 357 PRO A CA 1
ATOM 2876 C C . PRO A 1 357 ? 3.080 1.995 -27.249 1.00 97.25 357 PRO A C 1
ATOM 2878 O O . PRO A 1 357 ? 1.989 2.472 -27.549 1.00 97.25 357 PRO A O 1
ATOM 2881 N N . ASP A 1 358 ? 3.932 1.579 -28.185 1.00 96.31 358 ASP A N 1
ATOM 2882 C CA . ASP A 1 358 ? 3.514 1.444 -29.589 1.00 96.31 358 ASP A CA 1
ATOM 2883 C C . ASP A 1 358 ? 2.213 0.622 -29.686 1.00 96.31 358 ASP A C 1
ATOM 2885 O O . ASP A 1 358 ? 1.978 -0.290 -28.887 1.00 96.31 358 ASP A O 1
ATOM 2889 N N . THR A 1 359 ? 1.337 0.930 -30.648 1.00 97.56 359 THR A N 1
ATOM 2890 C CA . THR A 1 359 ? 0.021 0.271 -30.723 1.00 97.56 359 THR A CA 1
ATOM 2891 C C . THR A 1 359 ? 0.131 -1.236 -30.927 1.00 97.56 359 THR A C 1
ATOM 2893 O O . THR A 1 359 ? -0.743 -1.950 -30.466 1.00 97.56 359 THR A O 1
ATOM 2896 N N . ASP A 1 360 ? 1.212 -1.741 -31.524 1.00 97.38 360 ASP A N 1
ATOM 2897 C CA . ASP A 1 360 ? 1.473 -3.173 -31.712 1.00 97.38 360 ASP A CA 1
ATOM 2898 C C . ASP A 1 360 ? 2.485 -3.771 -30.711 1.00 97.38 360 ASP A C 1
ATOM 2900 O O . ASP A 1 360 ? 2.972 -4.892 -30.901 1.00 97.38 360 ASP A O 1
ATOM 2904 N N . ALA A 1 361 ? 2.806 -3.040 -29.638 1.00 97.00 361 ALA A N 1
ATOM 2905 C CA . ALA A 1 361 ? 3.838 -3.408 -28.674 1.00 97.00 361 ALA A CA 1
ATOM 2906 C C . ALA A 1 361 ? 3.592 -4.768 -28.014 1.00 97.00 361 ALA A C 1
ATOM 2908 O O . ALA A 1 361 ? 4.472 -5.630 -28.030 1.00 97.00 361 ALA A O 1
ATOM 2909 N N . TYR A 1 362 ? 2.401 -4.982 -27.445 1.00 98.06 362 TYR A N 1
ATOM 2910 C CA . TYR A 1 362 ? 2.102 -6.222 -26.728 1.00 98.06 362 TYR A CA 1
ATOM 2911 C C . TYR A 1 362 ? 2.046 -7.426 -27.665 1.00 98.06 362 TYR A C 1
ATOM 2913 O O . TYR A 1 362 ? 2.586 -8.465 -27.305 1.00 98.06 362 TYR A O 1
ATOM 2921 N N . ARG A 1 363 ? 1.516 -7.290 -28.888 1.00 97.31 363 ARG A N 1
ATOM 2922 C CA . ARG A 1 363 ? 1.569 -8.363 -29.896 1.00 97.31 363 ARG A CA 1
ATOM 2923 C C . ARG A 1 363 ? 3.011 -8.758 -30.232 1.00 97.31 363 ARG A C 1
ATOM 2925 O O . ARG A 1 363 ? 3.352 -9.942 -30.200 1.00 97.31 363 ARG A O 1
ATOM 2932 N N . LYS A 1 364 ? 3.884 -7.781 -30.514 1.00 97.12 364 LYS A N 1
ATOM 2933 C CA . LYS A 1 364 ? 5.311 -8.028 -30.806 1.00 97.12 364 LYS A CA 1
ATOM 2934 C C . LYS A 1 364 ? 6.039 -8.680 -29.634 1.00 97.12 364 LYS A C 1
ATOM 2936 O O . LYS A 1 364 ? 6.793 -9.631 -29.846 1.00 97.12 364 LYS A O 1
ATOM 2941 N N . MET A 1 365 ? 5.817 -8.173 -28.423 1.00 97.94 365 MET A N 1
ATOM 2942 C CA . MET A 1 365 ? 6.439 -8.705 -27.213 1.00 97.94 365 MET A CA 1
ATOM 2943 C C . MET A 1 365 ? 5.903 -10.086 -26.852 1.00 97.94 365 MET A C 1
ATOM 2945 O O . MET A 1 365 ? 6.692 -10.926 -26.445 1.00 97.94 365 MET A O 1
ATOM 2949 N N . LEU A 1 366 ? 4.607 -10.356 -27.025 1.00 98.00 366 LEU A N 1
ATOM 2950 C CA . LEU A 1 366 ? 4.009 -11.665 -26.751 1.00 98.00 366 LEU A CA 1
ATOM 2951 C C . LEU A 1 366 ? 4.604 -12.727 -27.674 1.00 98.00 366 LEU A C 1
ATOM 2953 O O . LEU A 1 366 ? 5.025 -13.784 -27.209 1.00 98.00 366 LEU A O 1
ATOM 2957 N N . LYS A 1 367 ? 4.738 -12.409 -28.966 1.00 97.31 367 LYS A N 1
ATOM 2958 C CA . LYS A 1 367 ? 5.441 -13.269 -29.922 1.00 97.31 367 LYS A CA 1
ATOM 2959 C C . LYS A 1 367 ? 6.872 -13.565 -29.457 1.00 97.31 367 LYS A C 1
ATOM 2961 O O . LYS A 1 367 ? 7.248 -14.727 -29.335 1.00 97.31 367 LYS A O 1
ATOM 2966 N N . ALA A 1 368 ? 7.643 -12.527 -29.124 1.00 97.56 368 ALA A N 1
ATOM 2967 C CA . ALA A 1 368 ? 9.020 -12.690 -28.659 1.00 97.56 368 ALA A CA 1
ATOM 2968 C C . ALA A 1 368 ? 9.120 -13.460 -27.327 1.00 97.56 368 ALA A C 1
ATOM 2970 O O . ALA A 1 368 ? 10.032 -14.271 -27.168 1.00 97.56 368 ALA A O 1
ATOM 2971 N N . TYR A 1 369 ? 8.186 -13.236 -26.397 1.00 98.00 369 TYR A N 1
ATOM 2972 C CA . TYR A 1 369 ? 8.091 -13.918 -25.105 1.00 98.00 369 TYR A CA 1
ATOM 2973 C C . TYR A 1 369 ? 7.999 -15.431 -25.294 1.00 98.00 369 TYR A C 1
ATOM 2975 O O . TYR A 1 369 ? 8.795 -16.172 -24.719 1.00 98.00 369 TYR A O 1
ATOM 2983 N N . VAL A 1 370 ? 7.087 -15.878 -26.161 1.00 96.88 370 VAL A N 1
ATOM 2984 C CA . VAL A 1 370 ? 6.905 -17.301 -26.452 1.00 96.88 370 VAL A CA 1
ATOM 2985 C C . VAL A 1 370 ? 8.095 -17.866 -27.221 1.00 96.88 370 VAL A C 1
ATOM 2987 O O . VAL A 1 370 ? 8.690 -18.844 -26.771 1.00 96.88 370 VAL A O 1
ATOM 2990 N N . GLU A 1 371 ? 8.468 -17.263 -28.356 1.00 97.12 371 GLU A N 1
ATOM 2991 C CA . GLU A 1 371 ? 9.534 -17.778 -29.233 1.00 97.12 371 GLU A CA 1
ATOM 2992 C C . GLU A 1 371 ? 10.852 -17.988 -28.477 1.00 97.12 371 GLU A C 1
ATOM 2994 O O . GLU A 1 371 ? 11.616 -18.904 -28.776 1.00 97.12 371 GLU A O 1
ATOM 2999 N N . ASN A 1 372 ? 11.106 -17.159 -27.462 1.00 97.44 372 ASN A N 1
ATOM 3000 C CA . ASN A 1 372 ? 12.334 -17.197 -26.679 1.00 97.44 372 ASN A CA 1
ATOM 3001 C C . ASN A 1 372 ? 12.195 -17.898 -25.327 1.00 97.44 372 ASN A C 1
ATOM 3003 O O . ASN A 1 372 ? 13.183 -17.904 -24.582 1.00 97.44 372 ASN A O 1
ATOM 3007 N N . LYS A 1 373 ? 11.015 -18.455 -25.011 1.00 97.50 373 LYS A N 1
ATOM 3008 C CA . LYS A 1 373 ? 10.672 -19.044 -23.706 1.00 97.50 373 LYS A CA 1
ATOM 3009 C C . LYS A 1 373 ? 11.059 -18.115 -22.549 1.00 97.50 373 LYS A C 1
ATOM 3011 O O . LYS A 1 373 ? 11.714 -18.521 -21.589 1.00 97.50 373 LYS A O 1
ATOM 3016 N N . ALA A 1 374 ? 10.745 -16.830 -22.692 1.00 98.06 374 ALA A N 1
ATOM 3017 C CA . ALA A 1 374 ? 11.029 -15.840 -21.668 1.00 98.06 374 ALA A CA 1
ATOM 3018 C C . ALA A 1 374 ? 10.056 -16.013 -20.496 1.00 98.06 374 ALA A C 1
ATOM 3020 O O . ALA A 1 374 ? 8.894 -16.340 -20.696 1.00 98.06 374 ALA A O 1
ATOM 3021 N N . GLY A 1 375 ? 10.512 -15.760 -19.271 1.00 97.75 375 GLY A N 1
ATOM 3022 C CA . GLY A 1 375 ? 9.614 -15.596 -18.126 1.00 97.75 375 GLY A CA 1
ATOM 3023 C C . GLY A 1 375 ? 9.210 -14.143 -17.893 1.00 97.75 375 GLY A C 1
ATOM 3024 O O . GLY A 1 375 ? 8.209 -13.897 -17.221 1.00 97.75 375 GLY A O 1
ATOM 3025 N N . PHE A 1 376 ? 9.943 -13.195 -18.484 1.00 98.44 376 PHE A N 1
ATOM 3026 C CA . PHE A 1 376 ? 9.644 -11.766 -18.473 1.00 98.44 376 PHE A CA 1
ATOM 3027 C C . PHE A 1 376 ? 10.153 -11.096 -19.755 1.00 98.44 376 PHE A C 1
ATOM 3029 O O . PHE A 1 376 ? 11.260 -11.391 -20.209 1.00 98.44 376 PHE A O 1
ATOM 3036 N N . ILE A 1 377 ? 9.388 -10.158 -20.309 1.00 98.38 377 ILE A N 1
ATOM 3037 C CA . ILE A 1 377 ? 9.841 -9.268 -21.386 1.00 98.38 377 ILE A CA 1
ATOM 3038 C C . ILE A 1 377 ? 9.326 -7.846 -21.158 1.00 98.38 377 ILE A C 1
ATOM 3040 O O . ILE A 1 377 ? 8.200 -7.665 -20.703 1.00 98.38 377 ILE A O 1
ATOM 3044 N N . GLN A 1 378 ? 10.129 -6.838 -21.494 1.00 97.69 378 GLN A N 1
ATOM 3045 C CA . GLN A 1 378 ? 9.727 -5.428 -21.462 1.00 97.69 378 GLN A CA 1
ATOM 3046 C C . GLN A 1 378 ? 10.056 -4.703 -22.767 1.00 97.69 378 GLN A C 1
ATOM 3048 O O . GLN A 1 378 ? 11.020 -5.044 -23.460 1.00 97.69 378 GLN A O 1
ATOM 3053 N N . ALA A 1 379 ? 9.303 -3.641 -23.034 1.00 96.56 379 ALA A N 1
ATOM 3054 C CA . ALA A 1 379 ? 9.579 -2.702 -24.112 1.00 96.56 379 ALA A CA 1
ATOM 3055 C C . ALA A 1 379 ? 10.770 -1.779 -23.777 1.00 96.56 379 ALA A C 1
ATOM 3057 O O . ALA A 1 379 ? 11.345 -1.824 -22.684 1.00 96.56 379 ALA A O 1
ATOM 3058 N N . THR A 1 380 ? 11.124 -0.895 -24.705 1.00 94.00 380 THR A N 1
ATOM 3059 C CA . THR A 1 380 ? 12.094 0.184 -24.507 1.00 94.00 380 THR A CA 1
ATOM 3060 C C . THR A 1 380 ? 11.387 1.498 -24.184 1.00 94.00 380 THR A C 1
ATOM 3062 O O . THR A 1 380 ? 10.521 1.960 -24.921 1.00 94.00 380 THR A O 1
ATOM 3065 N N . ILE A 1 381 ? 11.819 2.165 -23.114 1.00 93.25 381 ILE A N 1
ATOM 3066 C CA . ILE A 1 381 ? 11.373 3.514 -22.735 1.00 93.25 381 ILE A CA 1
ATOM 3067 C C . ILE A 1 381 ? 12.581 4.401 -22.421 1.00 93.25 381 ILE A C 1
ATOM 3069 O O . ILE A 1 381 ? 13.686 3.908 -22.191 1.00 93.25 381 ILE A O 1
ATOM 3073 N N . ILE A 1 382 ? 12.369 5.715 -22.345 1.00 90.25 382 ILE A N 1
ATOM 3074 C CA . ILE A 1 382 ? 13.336 6.646 -21.757 1.00 90.25 382 ILE A CA 1
ATOM 3075 C C . ILE A 1 382 ? 12.852 7.086 -20.374 1.00 90.25 382 ILE A C 1
ATOM 3077 O O . ILE A 1 382 ? 11.686 7.432 -20.176 1.00 90.25 382 ILE A O 1
ATOM 3081 N N . GLY A 1 383 ? 13.765 7.143 -19.408 1.00 85.94 383 GLY A N 1
ATOM 3082 C CA . GLY A 1 383 ? 13.506 7.766 -18.114 1.00 85.94 383 GLY A CA 1
ATOM 3083 C C . GLY A 1 383 ? 13.117 9.246 -18.248 1.00 85.94 383 GLY A C 1
ATOM 3084 O O . GLY A 1 383 ? 13.837 10.037 -18.852 1.00 85.94 383 GLY A O 1
ATOM 3085 N N . ARG A 1 384 ? 11.996 9.642 -17.633 1.00 76.25 384 ARG A N 1
ATOM 3086 C CA . ARG A 1 384 ? 11.467 11.025 -17.658 1.00 76.25 384 ARG A CA 1
ATOM 3087 C C . ARG A 1 384 ? 12.243 12.062 -16.839 1.00 76.25 384 ARG A C 1
ATOM 3089 O O . ARG A 1 384 ? 11.963 13.264 -16.929 1.00 76.25 384 ARG A O 1
ATOM 3096 N N . TRP A 1 385 ? 13.153 11.595 -15.990 1.00 73.81 385 TRP A N 1
ATOM 3097 C CA . TRP A 1 385 ? 13.901 12.417 -15.042 1.00 73.81 385 TRP A CA 1
ATOM 3098 C C . TRP A 1 385 ? 15.038 13.183 -15.730 1.00 73.81 385 TRP A C 1
ATOM 3100 O O . TRP A 1 385 ? 15.176 13.156 -16.950 1.00 73.81 385 TRP A O 1
ATOM 3110 N N . SER A 1 386 ? 15.867 13.885 -14.955 1.00 68.06 386 SER A N 1
ATOM 3111 C CA . SER A 1 386 ? 17.005 14.671 -15.464 1.00 68.06 386 SER A CA 1
ATOM 3112 C C . SER A 1 386 ? 18.014 13.858 -16.290 1.00 68.06 386 SER A C 1
ATOM 3114 O O . SER A 1 386 ? 18.834 14.434 -17.003 1.00 68.06 386 SER A O 1
ATOM 3116 N N . LEU A 1 387 ? 17.955 12.525 -16.222 1.00 78.12 387 LEU A N 1
ATOM 3117 C CA . LEU A 1 387 ? 18.794 11.615 -16.985 1.00 78.12 387 LEU A CA 1
ATOM 3118 C C . LEU A 1 387 ? 17.945 10.797 -17.966 1.00 78.12 387 LEU A C 1
ATOM 3120 O O . LEU A 1 387 ? 17.131 9.970 -17.559 1.00 78.12 387 LEU A O 1
ATOM 3124 N N . LYS A 1 388 ? 18.198 10.999 -19.264 1.00 86.31 388 LYS A N 1
ATOM 3125 C CA . LYS A 1 388 ? 17.648 10.201 -20.370 1.00 86.31 388 LYS A CA 1
ATOM 3126 C C . LYS A 1 388 ? 18.291 8.810 -20.387 1.00 86.31 388 LYS A C 1
ATOM 3128 O O . LYS A 1 388 ? 19.243 8.580 -21.126 1.00 86.31 388 LYS A O 1
ATOM 3133 N N . ILE A 1 389 ? 17.830 7.918 -19.518 1.00 88.06 389 ILE A N 1
ATOM 3134 C CA . ILE A 1 389 ? 18.359 6.551 -19.364 1.00 88.06 389 ILE A CA 1
ATOM 3135 C C . ILE A 1 389 ? 17.400 5.564 -20.013 1.00 88.06 389 ILE A C 1
ATOM 3137 O O . ILE A 1 389 ? 16.189 5.774 -19.971 1.00 88.06 389 ILE A O 1
ATOM 3141 N N . ILE A 1 390 ? 17.942 4.475 -20.550 1.00 87.94 390 ILE A N 1
ATOM 3142 C CA . ILE A 1 390 ? 17.148 3.359 -21.055 1.00 87.94 390 ILE A CA 1
ATOM 3143 C C . ILE A 1 390 ? 17.201 2.207 -20.046 1.00 87.94 390 ILE A C 1
ATOM 3145 O O . ILE A 1 390 ? 18.285 1.689 -19.772 1.00 87.94 390 ILE A O 1
ATOM 3149 N N . PRO A 1 391 ? 16.065 1.802 -19.458 1.00 87.75 391 PRO A N 1
ATOM 3150 C CA . PRO A 1 391 ? 16.036 0.928 -18.288 1.00 87.75 391 PRO A CA 1
ATOM 3151 C C . PRO A 1 391 ? 16.075 -0.570 -18.638 1.00 87.75 391 PRO A C 1
ATOM 3153 O O . PRO A 1 391 ? 15.309 -1.357 -18.089 1.00 87.75 391 PRO A O 1
ATOM 3156 N N . HIS A 1 392 ? 16.970 -0.989 -19.533 1.00 93.00 392 HIS A N 1
ATOM 3157 C CA . HIS A 1 392 ? 17.310 -2.406 -19.712 1.00 93.00 392 HIS A CA 1
ATOM 3158 C C . HIS A 1 392 ? 18.474 -2.735 -18.776 1.00 93.00 392 HIS A C 1
ATOM 3160 O O . HIS A 1 392 ? 19.613 -2.426 -19.098 1.00 93.00 392 HIS A O 1
ATOM 3166 N N . TRP A 1 393 ? 18.227 -3.262 -17.577 1.00 95.50 393 TRP A N 1
ATOM 3167 C CA . TRP A 1 393 ? 19.264 -3.327 -16.540 1.00 95.50 393 TRP A CA 1
ATOM 3168 C C . TRP A 1 393 ? 20.078 -4.624 -16.566 1.00 95.50 393 TRP A C 1
ATOM 3170 O O . TRP A 1 393 ? 19.538 -5.714 -16.731 1.00 95.50 393 TRP A O 1
ATOM 3180 N N . GLN A 1 394 ? 21.380 -4.483 -16.321 1.00 96.00 394 GLN A N 1
ATOM 3181 C CA . GLN A 1 394 ? 22.348 -5.541 -16.040 1.00 96.00 394 GLN A CA 1
ATOM 3182 C C . GLN A 1 394 ? 22.806 -5.426 -14.588 1.00 96.00 394 GLN A C 1
ATOM 3184 O O . GLN A 1 394 ? 23.174 -4.344 -14.128 1.00 96.00 394 GLN A O 1
ATOM 3189 N N . ILE A 1 395 ? 22.805 -6.534 -13.864 1.00 96.25 395 ILE A N 1
ATOM 3190 C CA . ILE A 1 395 ? 23.092 -6.624 -12.438 1.00 96.25 395 ILE A CA 1
ATOM 3191 C C . ILE A 1 395 ? 24.103 -7.745 -12.258 1.00 96.25 395 ILE A C 1
ATOM 3193 O O . ILE A 1 395 ? 23.801 -8.907 -12.508 1.00 96.25 395 ILE A O 1
ATOM 3197 N N . LEU A 1 396 ? 25.304 -7.378 -11.822 1.00 96.50 396 LEU A N 1
ATOM 3198 C CA . LEU A 1 396 ? 26.322 -8.338 -11.418 1.00 96.50 396 LEU A CA 1
ATOM 3199 C C . LEU A 1 396 ? 26.221 -8.559 -9.918 1.00 96.50 396 LEU A C 1
ATOM 3201 O O . LEU A 1 396 ? 26.034 -7.601 -9.154 1.00 96.50 396 LEU A O 1
ATOM 3205 N N . SER A 1 397 ? 26.427 -9.805 -9.516 1.00 96.62 397 SER A N 1
ATOM 3206 C CA . SER A 1 397 ? 26.324 -10.232 -8.127 1.00 96.62 397 SER A CA 1
ATOM 3207 C C . SER A 1 397 ? 27.588 -10.930 -7.654 1.00 96.62 397 SER A C 1
ATOM 3209 O O . SER A 1 397 ? 28.331 -11.490 -8.455 1.00 96.62 397 SER A O 1
ATOM 3211 N N . ASP A 1 398 ? 27.833 -10.874 -6.347 1.00 94.94 398 ASP A N 1
ATOM 3212 C CA . ASP A 1 398 ? 28.860 -11.692 -5.701 1.00 94.94 398 ASP A CA 1
ATOM 3213 C C . ASP A 1 398 ? 28.443 -13.176 -5.640 1.00 94.94 398 ASP A C 1
ATOM 3215 O O . ASP A 1 398 ? 27.319 -13.547 -5.986 1.00 94.94 398 ASP A O 1
ATOM 3219 N N . GLU A 1 399 ? 29.336 -14.034 -5.144 1.00 93.56 399 GLU A N 1
ATOM 3220 C CA . GLU A 1 399 ? 29.100 -15.479 -4.979 1.00 93.56 399 GLU A CA 1
ATOM 3221 C C . GLU A 1 399 ? 27.911 -15.810 -4.059 1.00 93.56 399 GLU A C 1
ATOM 3223 O O . GLU A 1 399 ? 27.349 -16.901 -4.119 1.00 93.56 399 GLU A O 1
ATOM 3228 N N . ARG A 1 400 ? 27.489 -14.867 -3.207 1.00 91.25 400 ARG A N 1
ATOM 3229 C CA . ARG A 1 400 ? 26.323 -15.011 -2.319 1.00 91.25 400 ARG A CA 1
ATOM 3230 C C . ARG A 1 400 ? 25.031 -14.533 -2.991 1.00 91.25 400 ARG A C 1
ATOM 3232 O O . ARG A 1 400 ? 23.946 -14.588 -2.402 1.00 91.25 400 ARG A O 1
ATOM 3239 N N . GLY A 1 401 ? 25.121 -14.050 -4.226 1.00 90.44 401 GLY A N 1
ATOM 3240 C CA . GLY A 1 401 ? 24.010 -13.490 -4.974 1.00 90.44 401 GLY A CA 1
ATOM 3241 C C . GLY A 1 401 ? 23.535 -12.150 -4.416 1.00 90.44 401 GLY A C 1
ATOM 3242 O O . GLY A 1 401 ? 22.329 -11.874 -4.483 1.00 90.44 401 GLY A O 1
ATOM 3243 N N . ASN A 1 402 ? 24.432 -11.342 -3.841 1.00 91.38 402 ASN A N 1
ATOM 3244 C CA . ASN A 1 402 ? 24.178 -9.936 -3.532 1.00 91.38 402 ASN A CA 1
ATOM 3245 C C . ASN A 1 402 ? 24.590 -9.059 -4.718 1.00 91.38 402 ASN A C 1
ATOM 3247 O O . ASN A 1 402 ? 25.694 -9.239 -5.230 1.00 91.38 402 ASN A O 1
ATOM 3251 N N . PRO A 1 403 ? 23.783 -8.055 -5.105 1.00 94.12 403 PRO A N 1
ATOM 3252 C CA . PRO A 1 403 ? 24.178 -7.102 -6.134 1.00 94.12 403 PRO A CA 1
ATOM 3253 C C . PRO A 1 403 ? 25.463 -6.351 -5.752 1.00 94.12 403 PRO A C 1
ATOM 3255 O O . PRO A 1 403 ? 25.547 -5.762 -4.668 1.00 94.12 403 PRO A O 1
ATOM 3258 N N . VAL A 1 404 ? 26.433 -6.324 -6.667 1.00 96.31 404 VAL A N 1
ATOM 3259 C CA . VAL A 1 404 ? 27.686 -5.550 -6.559 1.00 96.31 404 VAL A CA 1
ATOM 3260 C C . VAL A 1 404 ? 27.814 -4.483 -7.643 1.00 96.31 404 VAL A C 1
ATOM 3262 O O . VAL A 1 404 ? 28.495 -3.477 -7.441 1.00 96.31 404 VAL A O 1
ATOM 3265 N N . ARG A 1 405 ? 27.125 -4.652 -8.777 1.00 96.00 405 ARG A N 1
ATOM 3266 C CA . ARG A 1 405 ? 27.042 -3.647 -9.841 1.00 96.00 405 ARG A CA 1
ATOM 3267 C C . ARG A 1 405 ? 25.659 -3.663 -10.473 1.00 96.00 405 ARG A C 1
ATOM 3269 O O . ARG A 1 405 ? 25.127 -4.731 -10.733 1.00 96.00 405 ARG A O 1
ATOM 3276 N N . VAL A 1 406 ? 25.107 -2.487 -10.746 1.00 95.44 406 VAL A N 1
ATOM 3277 C CA . VAL A 1 406 ? 23.819 -2.299 -11.428 1.00 95.44 406 VAL A CA 1
ATOM 3278 C C . VAL A 1 406 ? 24.044 -1.296 -12.543 1.00 95.44 406 VAL A C 1
ATOM 3280 O O . VAL A 1 406 ? 24.433 -0.171 -12.265 1.00 95.44 406 VAL A O 1
ATOM 3283 N N . SER A 1 407 ? 23.837 -1.659 -13.799 1.00 94.75 407 SER A N 1
ATOM 3284 C CA . SER A 1 407 ? 24.049 -0.746 -14.921 1.00 94.75 407 SER A CA 1
ATOM 3285 C C . SER A 1 407 ? 22.972 -0.870 -15.975 1.00 94.75 407 SER A C 1
ATOM 3287 O O . SER A 1 407 ? 22.544 -1.977 -16.276 1.00 94.75 407 SER A O 1
ATOM 3289 N N . SER A 1 408 ? 22.569 0.244 -16.573 1.00 92.06 408 SER A N 1
ATOM 3290 C CA . SER A 1 408 ? 21.749 0.204 -17.776 1.00 92.06 408 SER A CA 1
ATOM 3291 C C . SER A 1 408 ? 22.569 -0.386 -18.925 1.00 92.06 408 SER A C 1
ATOM 3293 O O . SER A 1 408 ? 23.762 -0.087 -19.081 1.00 92.06 408 SER A O 1
ATOM 3295 N N . ALA A 1 409 ? 21.934 -1.227 -19.727 1.00 81.06 409 ALA A N 1
ATOM 3296 C CA . ALA A 1 409 ? 22.503 -1.780 -20.934 1.00 81.06 409 ALA A CA 1
ATOM 3297 C C . ALA A 1 409 ? 22.748 -0.659 -21.945 1.00 81.06 409 ALA A C 1
ATOM 3299 O O . ALA A 1 409 ? 22.023 0.336 -22.014 1.00 81.06 409 ALA A O 1
ATOM 3300 N N . VAL A 1 410 ? 23.812 -0.844 -22.710 1.00 69.44 410 VAL A N 1
ATOM 3301 C CA . VAL A 1 410 ? 24.073 -0.110 -23.944 1.00 69.44 410 VAL A CA 1
ATOM 3302 C C . VAL A 1 410 ? 23.455 -0.892 -25.096 1.00 69.44 410 VAL A C 1
ATOM 3304 O O . VAL A 1 410 ? 23.239 -2.097 -24.960 1.00 69.44 410 VAL A O 1
ATOM 3307 N N . GLU A 1 411 ? 23.117 -0.186 -26.176 1.00 68.56 411 GLU A N 1
ATOM 3308 C CA . GLU A 1 411 ? 22.528 -0.748 -27.397 1.00 68.56 411 GLU A CA 1
ATOM 3309 C C . GLU A 1 411 ? 23.166 -2.103 -27.743 1.00 68.56 411 GLU A C 1
ATOM 3311 O O . GLU A 1 411 ? 24.391 -2.227 -27.824 1.00 68.56 411 GLU A O 1
ATOM 3316 N N . GLY A 1 412 ? 22.328 -3.133 -27.872 1.00 59.44 412 GLY A N 1
ATOM 3317 C CA . GLY A 1 412 ? 22.759 -4.455 -28.308 1.00 59.44 412 GLY A CA 1
ATOM 3318 C C . GLY A 1 412 ? 22.797 -4.526 -29.832 1.00 59.44 412 GLY A C 1
ATOM 3319 O O . GLY A 1 412 ? 22.032 -3.847 -30.510 1.00 59.44 412 GLY A O 1
ATOM 3320 N N . SER A 1 413 ? 23.652 -5.387 -30.384 1.00 63.66 413 SER A N 1
ATOM 3321 C CA . SER A 1 413 ? 23.636 -5.721 -31.818 1.00 63.66 413 SER A CA 1
ATOM 3322 C C . SER A 1 413 ? 22.374 -6.487 -32.243 1.00 63.66 413 SER A C 1
ATOM 3324 O O . SER A 1 413 ? 22.118 -6.648 -33.435 1.00 63.66 413 SER A O 1
ATOM 3326 N N . SER A 1 414 ? 21.590 -6.967 -31.277 1.00 83.69 414 SER A N 1
ATOM 3327 C CA . SER A 1 414 ? 20.370 -7.742 -31.463 1.00 83.69 414 SER A CA 1
ATOM 3328 C C . SER A 1 414 ? 19.125 -6.966 -31.033 1.00 83.69 414 SER A C 1
ATOM 3330 O O . SER A 1 414 ? 19.146 -6.181 -30.086 1.00 83.69 414 SER A O 1
ATOM 3332 N N . ARG A 1 415 ? 17.999 -7.258 -31.699 1.00 90.88 415 ARG A N 1
ATOM 3333 C CA . ARG A 1 415 ? 16.659 -6.775 -31.322 1.00 90.88 415 ARG A CA 1
ATOM 3334 C C . ARG A 1 415 ? 16.329 -7.074 -29.855 1.00 90.88 415 ARG A C 1
ATOM 3336 O O . ARG A 1 415 ? 15.799 -6.217 -29.157 1.00 90.88 415 ARG A O 1
ATOM 3343 N N . LEU A 1 416 ? 16.614 -8.299 -29.420 1.00 94.44 416 LEU A N 1
ATOM 3344 C CA . LEU A 1 416 ? 16.370 -8.767 -28.059 1.00 94.44 416 LEU A CA 1
ATOM 3345 C C . LEU A 1 416 ? 17.676 -8.767 -27.273 1.00 94.44 416 LEU A C 1
ATOM 3347 O O . LEU A 1 416 ? 18.714 -9.167 -27.803 1.00 94.44 416 LEU A O 1
ATOM 3351 N N . ILE A 1 417 ? 17.616 -8.352 -26.014 1.00 94.31 417 ILE A N 1
ATOM 3352 C CA . ILE A 1 417 ? 18.744 -8.384 -25.084 1.00 94.31 417 ILE A CA 1
ATOM 3353 C C . ILE A 1 417 ? 18.329 -9.090 -23.796 1.00 94.31 417 ILE A C 1
ATOM 3355 O O . ILE A 1 417 ? 17.254 -8.816 -23.261 1.00 94.31 417 ILE A O 1
ATOM 3359 N N . ASP A 1 418 ? 19.181 -9.976 -23.285 1.00 95.75 418 ASP A N 1
ATOM 3360 C CA . ASP A 1 418 ? 18.999 -10.526 -21.944 1.00 95.75 418 ASP A CA 1
ATOM 3361 C C . ASP A 1 418 ? 19.179 -9.406 -20.922 1.00 95.75 418 ASP A C 1
ATOM 3363 O O . ASP A 1 418 ? 20.159 -8.668 -20.979 1.00 95.75 418 ASP A O 1
ATOM 3367 N N . ILE A 1 419 ? 18.250 -9.273 -19.984 1.00 96.62 419 ILE A N 1
ATOM 3368 C CA . ILE A 1 419 ? 18.325 -8.321 -18.873 1.00 96.62 419 ILE A CA 1
ATOM 3369 C C . ILE A 1 419 ? 18.295 -9.085 -17.555 1.00 96.62 419 ILE A C 1
ATOM 3371 O O . ILE A 1 419 ? 17.782 -10.197 -17.465 1.00 96.62 419 ILE A O 1
ATOM 3375 N N . SER A 1 420 ? 18.811 -8.474 -16.500 1.00 96.25 420 SER A N 1
ATOM 3376 C CA . SER A 1 420 ? 18.751 -9.032 -15.147 1.00 96.25 420 SER A CA 1
ATOM 3377 C C . SER A 1 420 ? 18.074 -8.084 -14.156 1.00 96.25 420 SER A C 1
ATOM 3379 O O . SER A 1 420 ? 18.072 -8.348 -12.959 1.00 96.25 420 SER A O 1
ATOM 3381 N N . GLY A 1 421 ? 17.518 -6.969 -14.631 1.00 94.00 421 GLY A N 1
ATOM 3382 C CA . GLY A 1 421 ? 16.642 -6.079 -13.874 1.00 94.00 421 GLY A CA 1
ATOM 3383 C C . GLY A 1 421 ? 15.548 -5.519 -14.783 1.00 94.00 421 GLY A C 1
ATOM 3384 O O . GLY A 1 421 ? 15.820 -5.146 -15.924 1.00 94.00 421 GLY A O 1
ATOM 3385 N N . ALA A 1 422 ? 14.322 -5.490 -14.268 1.00 90.81 422 ALA A N 1
ATOM 3386 C CA . ALA A 1 422 ? 13.115 -5.133 -15.006 1.00 90.81 422 ALA A CA 1
ATOM 3387 C C . ALA A 1 422 ? 12.686 -3.681 -14.743 1.00 90.81 422 ALA A C 1
ATOM 3389 O O . ALA A 1 422 ? 13.055 -3.095 -13.730 1.00 90.81 422 ALA A O 1
ATOM 3390 N N . GLY A 1 423 ? 11.875 -3.127 -15.638 1.00 91.94 423 GLY A N 1
ATOM 3391 C CA . GLY A 1 423 ? 11.084 -1.917 -15.463 1.00 91.94 423 GLY A CA 1
ATOM 3392 C C . GLY A 1 423 ? 9.605 -2.201 -15.741 1.00 91.94 423 GLY A C 1
ATOM 3393 O O . GLY A 1 423 ? 9.271 -3.081 -16.534 1.00 91.94 423 GLY A O 1
ATOM 3394 N N . TRP A 1 424 ? 8.709 -1.464 -15.081 1.00 91.38 424 TRP A N 1
ATOM 3395 C CA . TRP A 1 424 ? 7.262 -1.746 -15.090 1.00 91.38 424 TRP A CA 1
ATOM 3396 C C . TRP A 1 424 ? 6.397 -0.791 -15.907 1.00 91.38 424 TRP A C 1
ATOM 3398 O O . TRP A 1 424 ? 5.200 -0.674 -15.678 1.00 91.38 424 TRP A O 1
ATOM 3408 N N . PHE A 1 425 ? 6.989 -0.136 -16.892 1.00 93.44 425 PHE A N 1
ATOM 3409 C CA . PHE A 1 425 ? 6.297 0.819 -17.752 1.00 93.44 425 PHE A CA 1
ATOM 3410 C C . PHE A 1 425 ? 5.474 0.133 -18.861 1.00 93.44 425 PHE A C 1
ATOM 3412 O O . PHE A 1 425 ? 4.379 0.590 -19.178 1.00 93.44 425 PHE A O 1
ATOM 3419 N N . CYS A 1 426 ? 5.982 -0.968 -19.435 1.00 97.25 426 CYS A N 1
ATOM 3420 C CA . CYS A 1 426 ? 5.302 -1.810 -20.425 1.00 97.25 426 CYS A CA 1
ATOM 3421 C C . CYS A 1 426 ? 5.984 -3.188 -20.490 1.00 97.25 426 CYS A C 1
ATOM 3423 O O . CYS A 1 426 ? 7.126 -3.292 -20.950 1.00 97.25 426 CYS A O 1
ATOM 3425 N N . PHE A 1 427 ? 5.319 -4.236 -19.994 1.00 98.19 427 PHE A N 1
ATOM 3426 C CA . PHE A 1 427 ? 5.910 -5.576 -19.883 1.00 98.19 427 PHE A CA 1
ATOM 3427 C C . PHE A 1 427 ? 4.892 -6.715 -20.005 1.00 98.19 427 PHE A C 1
ATOM 3429 O O . PHE A 1 427 ? 3.687 -6.496 -19.863 1.00 98.19 427 PHE A O 1
ATOM 3436 N N . ILE A 1 428 ? 5.408 -7.932 -20.207 1.00 98.50 428 ILE A N 1
ATOM 3437 C CA . ILE A 1 428 ? 4.676 -9.201 -20.134 1.00 98.50 428 ILE A CA 1
ATOM 3438 C C . ILE A 1 428 ? 5.409 -10.157 -19.184 1.00 98.50 428 ILE A C 1
ATOM 3440 O O . ILE A 1 428 ? 6.632 -10.298 -19.241 1.00 98.50 428 ILE A O 1
ATOM 3444 N N . THR A 1 429 ? 4.662 -10.823 -18.309 1.00 98.38 429 THR A N 1
ATOM 3445 C CA . THR A 1 429 ? 5.151 -11.872 -17.398 1.00 98.38 429 THR A CA 1
ATOM 3446 C C . THR A 1 429 ? 4.029 -12.862 -17.096 1.00 98.38 429 THR A C 1
ATOM 3448 O O . THR A 1 429 ? 2.867 -12.571 -17.374 1.00 98.38 429 THR A O 1
ATOM 3451 N N . SER A 1 430 ? 4.338 -14.009 -16.493 1.00 98.06 430 SER A N 1
ATOM 3452 C CA . SER A 1 430 ? 3.297 -14.910 -15.991 1.00 98.06 430 SER A CA 1
ATOM 3453 C C . SER A 1 430 ? 2.758 -14.447 -14.633 1.00 98.06 430 SER A C 1
ATOM 3455 O O . SER A 1 430 ? 3.479 -13.836 -13.830 1.00 98.06 430 SER A O 1
ATOM 3457 N N . ARG A 1 431 ? 1.497 -14.783 -14.343 1.00 96.25 431 ARG A N 1
ATOM 3458 C CA . ARG A 1 431 ? 0.893 -14.624 -13.011 1.00 96.25 431 ARG A CA 1
ATOM 3459 C C . ARG A 1 431 ? 1.717 -15.335 -11.943 1.00 96.25 431 ARG A C 1
ATOM 3461 O O . ARG A 1 431 ? 1.960 -14.760 -10.885 1.00 96.25 431 ARG A O 1
ATOM 3468 N N . GLU A 1 432 ? 2.176 -16.553 -12.237 1.00 93.00 432 GLU A N 1
ATOM 3469 C CA . GLU A 1 432 ? 3.011 -17.339 -11.324 1.00 93.00 432 GLU A CA 1
ATOM 3470 C C . GLU A 1 432 ? 4.269 -16.563 -10.919 1.00 93.00 432 GLU A C 1
ATOM 3472 O O . GLU A 1 432 ? 4.566 -16.448 -9.731 1.00 93.00 432 GLU A O 1
ATOM 3477 N N . ASN A 1 433 ? 4.970 -15.955 -11.880 1.00 95.12 433 ASN A N 1
ATOM 3478 C CA . ASN A 1 433 ? 6.177 -15.178 -11.606 1.00 95.12 433 ASN A CA 1
ATOM 3479 C C . ASN A 1 433 ? 5.894 -13.982 -10.687 1.00 95.12 433 ASN A C 1
ATOM 3481 O O . ASN A 1 433 ? 6.643 -13.750 -9.737 1.00 95.12 433 ASN A O 1
ATOM 3485 N N . LEU A 1 434 ? 4.804 -13.246 -10.923 1.00 93.00 434 LEU A N 1
ATOM 3486 C CA . LEU A 1 434 ? 4.413 -12.114 -10.073 1.00 93.00 434 LEU A CA 1
ATOM 3487 C C . LEU A 1 434 ? 4.040 -12.542 -8.649 1.00 93.00 434 LEU A C 1
ATOM 3489 O O . LEU A 1 434 ? 4.423 -11.876 -7.689 1.00 93.00 434 LEU A O 1
ATOM 3493 N N . GLN A 1 435 ? 3.326 -13.658 -8.498 1.00 84.69 435 GLN A N 1
ATOM 3494 C CA . GLN A 1 435 ? 2.912 -14.171 -7.189 1.00 84.69 435 GLN A CA 1
ATOM 3495 C C . GLN A 1 435 ? 4.073 -14.813 -6.419 1.00 84.69 435 GLN A C 1
ATOM 3497 O O . GLN A 1 435 ? 4.157 -14.679 -5.197 1.00 84.69 435 GLN A O 1
ATOM 3502 N N . ARG A 1 436 ? 4.992 -15.485 -7.122 1.00 85.00 436 ARG A N 1
ATOM 3503 C CA . ARG A 1 436 ? 6.166 -16.146 -6.540 1.00 85.00 436 ARG A CA 1
ATOM 3504 C C . ARG A 1 436 ? 7.231 -15.156 -6.082 1.00 85.00 436 ARG A C 1
ATOM 3506 O O . ARG A 1 436 ? 7.887 -15.395 -5.067 1.00 85.00 436 ARG A O 1
ATOM 3513 N N . PHE A 1 437 ? 7.414 -14.060 -6.813 1.00 87.25 437 PHE A N 1
ATOM 3514 C CA . PHE A 1 437 ? 8.412 -13.036 -6.509 1.00 87.25 437 PHE A CA 1
ATOM 3515 C C . PHE A 1 437 ? 7.727 -11.706 -6.190 1.00 87.25 437 PHE A C 1
ATOM 3517 O O . PHE A 1 437 ? 7.858 -10.751 -6.956 1.00 87.25 437 PHE A O 1
ATOM 3524 N N . PRO A 1 438 ? 7.006 -11.617 -5.057 1.00 70.44 438 PRO A N 1
ATOM 3525 C CA . PRO A 1 438 ? 6.287 -10.411 -4.702 1.00 70.44 438 PRO A CA 1
ATOM 3526 C C . PRO A 1 438 ? 7.245 -9.240 -4.527 1.00 70.44 438 PRO A C 1
ATOM 3528 O O . PRO A 1 438 ? 8.440 -9.371 -4.226 1.00 70.44 438 PRO A O 1
ATOM 3531 N N . LEU A 1 439 ? 6.676 -8.065 -4.727 1.00 83.06 439 LEU A N 1
ATOM 3532 C CA . LEU A 1 439 ? 7.438 -6.850 -4.893 1.00 83.06 439 LEU A CA 1
ATOM 3533 C C . LEU A 1 439 ? 7.981 -6.394 -3.556 1.00 83.06 439 LEU A C 1
ATOM 3535 O O . LEU A 1 439 ? 7.282 -6.388 -2.541 1.00 83.06 439 LEU A O 1
ATOM 3539 N N . LYS A 1 440 ? 9.249 -5.998 -3.567 1.00 81.50 440 LYS A N 1
ATOM 3540 C CA . LYS A 1 440 ? 9.931 -5.499 -2.384 1.00 81.50 440 LYS A CA 1
ATOM 3541 C C . LYS A 1 440 ? 10.882 -4.384 -2.757 1.00 81.50 440 LYS A C 1
ATOM 3543 O O . LYS A 1 440 ? 11.515 -4.405 -3.808 1.00 81.50 440 LYS A O 1
ATOM 3548 N N . TRP A 1 441 ? 11.021 -3.446 -1.836 1.00 80.81 441 TRP A N 1
ATOM 3549 C CA . TRP A 1 441 ? 12.025 -2.403 -1.890 1.00 80.81 441 TRP A CA 1
ATOM 3550 C C . TRP A 1 441 ? 12.770 -2.382 -0.554 1.00 80.81 441 TRP A C 1
ATOM 3552 O O . TRP A 1 441 ? 12.163 -2.477 0.507 1.00 80.81 441 TRP A O 1
ATOM 3562 N N . THR A 1 442 ? 14.100 -2.319 -0.601 1.00 75.19 442 THR A N 1
ATOM 3563 C CA . THR A 1 442 ? 14.961 -2.466 0.588 1.00 75.19 442 THR A CA 1
ATOM 3564 C C . THR A 1 442 ? 15.636 -1.161 1.014 1.00 75.19 442 THR A C 1
ATOM 3566 O O . THR A 1 442 ? 16.522 -1.186 1.863 1.00 75.19 442 THR A O 1
ATOM 3569 N N . GLY A 1 443 ? 15.297 -0.024 0.399 1.00 65.50 443 GLY A N 1
ATOM 3570 C CA . GLY A 1 443 ? 15.952 1.255 0.679 1.00 65.50 443 GLY A CA 1
ATOM 3571 C C . GLY A 1 443 ? 15.133 2.135 1.613 1.00 65.50 443 GLY A C 1
ATOM 3572 O O . GLY A 1 443 ? 14.270 2.882 1.156 1.00 65.50 443 GLY A O 1
ATOM 3573 N N . GLY A 1 444 ? 15.449 2.079 2.905 1.00 59.09 444 GLY A N 1
ATOM 3574 C CA . GLY A 1 444 ? 14.983 3.049 3.897 1.00 59.09 444 GLY A CA 1
ATOM 3575 C C . GLY A 1 444 ? 16.022 4.148 4.147 1.00 59.09 444 GLY A C 1
ATOM 3576 O O . GLY A 1 444 ? 17.207 3.966 3.875 1.00 59.09 444 GLY A O 1
ATOM 3577 N N . LEU A 1 445 ? 15.598 5.271 4.739 1.00 49.28 445 LEU A N 1
ATOM 3578 C CA . LEU A 1 445 ? 16.465 6.420 5.072 1.00 49.28 445 LEU A CA 1
ATOM 3579 C C . LEU A 1 445 ? 17.698 6.058 5.925 1.00 49.28 445 LEU A C 1
ATOM 3581 O O . LEU A 1 445 ? 18.685 6.784 5.908 1.00 49.28 445 LEU A O 1
ATOM 3585 N N . LYS A 1 446 ? 17.646 4.950 6.675 1.00 49.34 446 LYS A N 1
ATOM 3586 C CA . LYS A 1 446 ? 18.704 4.526 7.609 1.00 49.34 446 LYS A CA 1
ATOM 3587 C C . LYS A 1 446 ? 19.701 3.519 7.030 1.00 49.34 446 LYS A C 1
ATOM 3589 O O . LYS A 1 446 ? 20.736 3.293 7.641 1.00 49.34 446 LYS A O 1
ATOM 3594 N N . ASN A 1 447 ? 19.395 2.907 5.887 1.00 57.81 447 ASN A N 1
ATOM 3595 C CA . ASN A 1 447 ? 20.286 1.969 5.211 1.00 57.81 447 ASN A CA 1
ATOM 3596 C C . ASN A 1 447 ? 20.025 2.076 3.704 1.00 57.81 447 ASN A C 1
ATOM 3598 O O . ASN A 1 447 ? 19.047 1.491 3.222 1.00 57.81 447 ASN A O 1
ATOM 3602 N N . PRO A 1 448 ? 20.842 2.840 2.954 1.00 64.50 448 PRO A N 1
ATOM 3603 C CA . PRO A 1 448 ? 20.714 2.912 1.511 1.00 64.50 448 PRO A CA 1
ATOM 3604 C C . PRO A 1 448 ? 21.112 1.545 0.953 1.00 64.50 448 PRO A C 1
ATOM 3606 O O . PRO A 1 448 ? 22.284 1.251 0.726 1.00 64.50 448 PRO A O 1
ATOM 3609 N N . GLY A 1 449 ? 20.123 0.664 0.807 1.00 77.19 449 GLY A N 1
ATOM 3610 C CA . GLY A 1 449 ? 20.285 -0.603 0.112 1.00 77.19 449 GLY A CA 1
ATOM 3611 C C . GLY A 1 449 ? 20.732 -0.390 -1.341 1.00 77.19 449 GLY A C 1
ATOM 3612 O O . GLY A 1 449 ? 20.997 0.737 -1.767 1.00 77.19 449 GLY A O 1
ATOM 3613 N N . PRO A 1 450 ? 20.800 -1.467 -2.140 1.00 83.62 450 PRO A N 1
ATOM 3614 C CA . PRO A 1 450 ? 21.086 -1.349 -3.564 1.00 83.62 450 PRO A CA 1
ATOM 3615 C C . PRO A 1 450 ? 20.196 -0.274 -4.227 1.00 83.62 450 PRO A C 1
ATOM 3617 O O . PRO A 1 450 ? 19.016 -0.169 -3.872 1.00 83.62 450 PRO A O 1
ATOM 3620 N N . PRO A 1 451 ? 20.722 0.544 -5.161 1.00 88.75 451 PRO A N 1
ATOM 3621 C CA . PRO A 1 451 ? 20.015 1.680 -5.766 1.00 88.75 451 PRO A CA 1
ATOM 3622 C C . PRO A 1 451 ? 18.986 1.219 -6.809 1.00 88.75 451 PRO A C 1
ATOM 3624 O O . PRO A 1 451 ? 19.095 1.501 -7.996 1.00 88.75 451 PRO A O 1
ATOM 3627 N N . MET A 1 452 ? 17.993 0.455 -6.365 1.00 91.19 452 MET A N 1
ATOM 3628 C CA . MET A 1 452 ? 17.462 -0.632 -7.179 1.00 91.19 452 MET A CA 1
ATOM 3629 C C . MET A 1 452 ? 15.941 -0.763 -7.261 1.00 91.19 452 MET A C 1
ATOM 3631 O O . MET A 1 452 ? 15.561 -1.896 -7.330 1.00 91.19 452 MET A O 1
ATOM 3635 N N . GLY A 1 453 ? 15.086 0.270 -7.221 1.00 91.94 453 GLY A N 1
ATOM 3636 C CA . GLY A 1 453 ? 13.611 0.198 -7.451 1.00 91.94 453 GLY A CA 1
ATOM 3637 C C . GLY A 1 453 ? 12.776 -1.030 -6.966 1.00 91.94 453 GLY A C 1
ATOM 3638 O O . GLY A 1 453 ? 13.268 -2.063 -6.552 1.00 91.94 453 GLY A O 1
ATOM 3639 N N . PRO A 1 454 ? 11.444 -0.993 -6.937 1.00 92.88 454 PRO A N 1
ATOM 3640 C CA . PRO A 1 454 ? 10.685 -2.238 -6.743 1.00 92.88 454 PRO A CA 1
ATOM 3641 C C . PRO A 1 454 ? 10.722 -3.142 -7.995 1.00 92.88 454 PRO A C 1
ATOM 3643 O O . PRO A 1 454 ? 10.799 -4.366 -7.887 1.00 92.88 454 PRO A O 1
ATOM 3646 N N . ASP A 1 455 ? 10.759 -2.525 -9.173 1.00 94.44 455 ASP A N 1
ATOM 3647 C CA . ASP A 1 455 ? 10.811 -3.133 -10.504 1.00 94.44 455 ASP A CA 1
ATOM 3648 C C . ASP A 1 455 ? 12.139 -3.837 -10.805 1.00 94.44 455 ASP A C 1
ATOM 3650 O O . ASP A 1 455 ? 12.162 -5.020 -11.163 1.00 94.44 455 ASP A O 1
ATOM 3654 N N . LEU A 1 456 ? 13.264 -3.160 -10.562 1.00 94.88 456 LEU A N 1
ATOM 3655 C CA . LEU A 1 456 ? 14.585 -3.761 -10.748 1.00 94.88 456 LEU A CA 1
ATOM 3656 C C . LEU A 1 456 ? 14.775 -4.965 -9.819 1.00 94.88 456 LEU A C 1
ATOM 3658 O O . LEU A 1 456 ? 15.306 -5.989 -10.252 1.00 94.88 456 LEU A O 1
ATOM 3662 N N . TRP A 1 457 ? 14.320 -4.869 -8.564 1.00 94.56 457 TRP A N 1
ATOM 3663 C CA . TRP A 1 457 ? 14.370 -5.981 -7.612 1.00 94.56 457 TRP A CA 1
ATOM 3664 C C . TRP A 1 457 ? 13.574 -7.196 -8.086 1.00 94.56 457 TRP A C 1
ATOM 3666 O O . TRP A 1 457 ? 14.029 -8.323 -7.889 1.00 94.56 457 TRP A O 1
ATOM 3676 N N . PHE A 1 458 ? 12.411 -6.995 -8.702 1.00 95.56 458 PHE A N 1
ATOM 3677 C CA . PHE A 1 458 ? 11.618 -8.083 -9.267 1.00 95.56 458 PHE A CA 1
ATOM 3678 C C . PHE A 1 458 ? 12.355 -8.796 -10.399 1.00 95.56 458 PHE A C 1
ATOM 3680 O O . PHE A 1 458 ? 12.579 -10.003 -10.305 1.00 95.56 458 PHE A O 1
ATOM 3687 N N . GLY A 1 459 ? 12.831 -8.050 -11.402 1.00 96.56 459 GLY A N 1
ATOM 3688 C CA . GLY A 1 459 ? 13.606 -8.630 -12.505 1.00 96.56 459 GLY A CA 1
ATOM 3689 C C . GLY A 1 459 ? 14.875 -9.342 -12.029 1.00 96.56 459 GLY A C 1
ATOM 3690 O O . GLY A 1 459 ? 15.209 -10.411 -12.536 1.00 96.56 459 GLY A O 1
ATOM 3691 N N . TYR A 1 460 ? 15.527 -8.807 -10.994 1.00 96.50 460 TYR A N 1
ATOM 3692 C CA . TYR A 1 460 ? 16.682 -9.442 -10.363 1.00 96.50 460 TYR A CA 1
ATOM 3693 C C . TYR A 1 460 ? 16.342 -10.773 -9.689 1.00 96.50 460 TYR A C 1
ATOM 3695 O O . TYR A 1 460 ? 17.097 -11.736 -9.817 1.00 96.50 460 TYR A O 1
ATOM 3703 N N . ASN A 1 461 ? 15.208 -10.860 -8.986 1.00 95.56 461 ASN A N 1
ATOM 3704 C CA . ASN A 1 461 ? 14.790 -12.110 -8.349 1.00 95.56 461 ASN A CA 1
ATOM 3705 C C . ASN A 1 461 ? 14.422 -13.180 -9.387 1.00 95.56 461 ASN A C 1
ATOM 3707 O O . ASN A 1 461 ? 14.767 -14.342 -9.180 1.00 95.56 461 ASN A O 1
ATOM 3711 N N . LEU A 1 462 ? 13.793 -12.791 -10.504 1.00 96.50 462 LEU A N 1
ATOM 3712 C CA . LEU A 1 462 ? 13.541 -13.693 -11.631 1.00 96.50 462 LEU A CA 1
ATOM 3713 C C . LEU A 1 462 ? 14.856 -14.225 -12.207 1.00 96.50 462 LEU A C 1
ATOM 3715 O O . LEU A 1 462 ? 15.060 -15.436 -12.275 1.00 96.50 462 LEU A O 1
ATOM 3719 N N . HIS A 1 463 ? 15.786 -13.326 -12.531 1.00 96.38 463 HIS A N 1
ATOM 3720 C CA . HIS A 1 463 ? 17.087 -13.697 -13.078 1.00 96.38 463 HIS A CA 1
ATOM 3721 C C . HIS A 1 463 ? 17.869 -14.624 -12.133 1.00 96.38 463 HIS A C 1
ATOM 3723 O O . HIS A 1 463 ? 18.382 -15.658 -12.555 1.00 96.38 463 HIS A O 1
ATOM 3729 N N . LYS A 1 464 ? 17.896 -14.316 -10.828 1.00 95.25 464 LYS A N 1
ATOM 3730 C CA . LYS A 1 464 ? 18.531 -15.161 -9.802 1.00 95.25 464 LYS A CA 1
ATOM 3731 C C . LYS A 1 464 ? 17.891 -16.551 -9.700 1.00 95.25 464 LYS A C 1
ATOM 3733 O O . LYS A 1 464 ? 18.568 -17.500 -9.317 1.00 95.25 464 LYS A O 1
ATOM 3738 N N . ALA A 1 465 ? 16.610 -16.675 -10.037 1.00 95.25 465 ALA A N 1
ATOM 3739 C CA . ALA A 1 465 ? 15.903 -17.950 -10.106 1.00 95.25 465 ALA A CA 1
ATOM 3740 C C . ALA A 1 465 ? 16.124 -18.705 -11.433 1.00 95.25 465 ALA A C 1
ATOM 3742 O O . ALA A 1 465 ? 15.484 -19.730 -11.650 1.00 95.25 465 ALA A O 1
ATOM 3743 N N . GLY A 1 466 ? 17.005 -18.217 -12.315 1.00 96.88 466 GLY A N 1
ATOM 3744 C CA . GLY A 1 466 ? 17.271 -18.811 -13.627 1.00 96.88 466 GLY A CA 1
ATOM 3745 C C . GLY A 1 466 ? 16.194 -18.512 -14.672 1.00 96.88 466 GLY A C 1
ATOM 3746 O O . GLY A 1 466 ? 16.188 -19.123 -15.737 1.00 96.88 466 GLY A O 1
ATOM 3747 N N . ILE A 1 467 ? 15.275 -17.585 -14.385 1.00 97.94 467 ILE A N 1
ATOM 3748 C CA . ILE A 1 467 ? 14.200 -17.213 -15.303 1.00 97.94 467 ILE A CA 1
ATOM 3749 C C . ILE A 1 467 ? 14.740 -16.203 -16.317 1.00 97.94 467 ILE A C 1
ATOM 3751 O O . ILE A 1 467 ? 15.325 -15.181 -15.952 1.00 97.94 467 ILE A O 1
ATOM 3755 N N . LYS A 1 468 ? 14.524 -16.487 -17.604 1.00 98.19 468 LYS A N 1
ATOM 3756 C CA . LYS A 1 468 ? 14.975 -15.635 -18.706 1.00 98.19 468 LYS A CA 1
ATOM 3757 C C . LYS A 1 468 ? 14.160 -14.342 -18.766 1.00 98.19 468 LYS A C 1
ATOM 3759 O O . LYS A 1 468 ? 12.940 -14.385 -18.933 1.00 98.19 468 LYS A O 1
ATOM 3764 N N . CYS A 1 469 ? 14.844 -13.207 -18.672 1.00 98.25 469 CYS A N 1
ATOM 3765 C CA . CYS A 1 469 ? 14.254 -11.874 -18.752 1.00 98.25 469 CYS A CA 1
ATOM 3766 C C . CYS A 1 469 ? 14.810 -11.146 -19.979 1.00 98.25 469 CYS A C 1
ATOM 3768 O O . CYS A 1 469 ? 16.024 -11.103 -20.166 1.00 98.25 469 CYS A O 1
ATOM 3770 N N . LEU A 1 470 ? 13.937 -10.555 -20.793 1.00 97.56 470 LEU A N 1
ATOM 3771 C CA . LEU A 1 470 ? 14.304 -9.910 -22.054 1.00 97.56 470 LEU A CA 1
ATOM 3772 C C . LEU A 1 470 ? 13.906 -8.429 -22.098 1.00 97.56 470 LEU A C 1
ATOM 3774 O O . LEU A 1 470 ? 12.867 -8.026 -21.579 1.00 97.56 470 LEU A O 1
ATOM 3778 N N . GLY A 1 471 ? 14.715 -7.618 -22.770 1.00 96.06 471 GLY A N 1
ATOM 3779 C CA . GLY A 1 471 ? 14.318 -6.316 -23.304 1.00 96.06 471 GLY A CA 1
ATOM 3780 C C . GLY A 1 471 ? 14.170 -6.384 -24.823 1.00 96.06 471 GLY A C 1
ATOM 3781 O O . GLY A 1 471 ? 15.016 -6.994 -25.478 1.00 96.06 471 GLY A O 1
ATOM 3782 N N . ASP A 1 472 ? 13.129 -5.764 -25.384 1.00 95.25 472 ASP A N 1
ATOM 3783 C CA . ASP A 1 472 ? 12.920 -5.671 -26.838 1.00 95.25 472 ASP A CA 1
ATOM 3784 C C . ASP A 1 472 ? 13.128 -4.237 -27.347 1.00 95.25 472 ASP A C 1
ATOM 3786 O O . ASP A 1 472 ? 12.260 -3.378 -27.197 1.00 95.25 472 ASP A O 1
ATOM 3790 N N . TRP A 1 473 ? 14.267 -4.005 -28.007 1.00 91.69 473 TRP A N 1
ATOM 3791 C CA . TRP A 1 473 ? 14.649 -2.714 -28.592 1.00 91.69 473 TRP A CA 1
ATOM 3792 C C . TRP A 1 473 ? 13.766 -2.265 -29.757 1.00 91.69 473 TRP A C 1
ATOM 3794 O O . TRP A 1 473 ? 13.797 -1.097 -30.140 1.00 91.69 473 TRP A O 1
ATOM 3804 N N . SER A 1 474 ? 13.010 -3.183 -30.363 1.00 91.38 474 SER A N 1
ATOM 3805 C CA . SER A 1 474 ? 12.121 -2.863 -31.484 1.00 91.38 474 SER A CA 1
ATOM 3806 C C . SER A 1 474 ? 10.749 -2.347 -31.054 1.00 91.38 474 SER A C 1
ATOM 3808 O O . SER A 1 474 ? 9.955 -1.965 -31.916 1.00 91.38 474 SER A O 1
ATOM 3810 N N . VAL A 1 475 ? 10.463 -2.356 -29.748 1.00 94.12 475 VAL A N 1
ATOM 3811 C CA . VAL A 1 475 ? 9.179 -1.948 -29.179 1.00 94.12 475 VAL A CA 1
ATOM 3812 C C . VAL A 1 475 ? 9.384 -0.685 -28.355 1.00 94.12 475 VAL A C 1
ATOM 3814 O O . VAL A 1 475 ? 9.970 -0.724 -27.273 1.00 94.12 475 VAL A O 1
ATOM 3817 N N . GLY A 1 476 ? 8.915 0.448 -28.874 1.00 93.81 476 GLY A N 1
ATOM 3818 C CA . GLY A 1 476 ? 9.015 1.742 -28.218 1.00 93.81 476 GLY A CA 1
ATOM 3819 C C . GLY A 1 476 ? 7.867 1.998 -27.247 1.00 93.81 476 GLY A C 1
ATOM 3820 O O . GLY A 1 476 ? 6.758 1.479 -27.375 1.00 93.81 476 GLY A O 1
ATOM 3821 N N . CYS A 1 477 ? 8.147 2.824 -26.247 1.00 95.62 477 CYS A N 1
ATOM 3822 C CA . CYS A 1 477 ? 7.155 3.406 -25.361 1.00 95.62 477 CYS A CA 1
ATOM 3823 C C . CYS A 1 477 ? 7.396 4.904 -25.241 1.00 95.62 477 CYS A C 1
ATOM 3825 O O . CYS A 1 477 ? 8.508 5.352 -24.945 1.00 95.62 477 CYS A O 1
ATOM 3827 N N . LEU A 1 478 ? 6.337 5.687 -25.411 1.00 95.44 478 LEU A N 1
ATOM 3828 C CA . LEU A 1 478 ? 6.334 7.098 -25.082 1.00 95.44 478 LEU A CA 1
ATOM 3829 C C . LEU A 1 478 ? 6.135 7.262 -23.575 1.00 95.44 478 LEU A C 1
ATOM 3831 O O . LEU A 1 478 ? 5.095 6.894 -23.038 1.00 95.44 478 LEU A O 1
ATOM 3835 N N . HIS A 1 479 ? 7.102 7.879 -22.906 1.00 94.38 479 HIS A N 1
ATOM 3836 C CA . HIS A 1 479 ? 6.935 8.375 -21.545 1.00 94.38 479 HIS A CA 1
ATOM 3837 C C . HIS A 1 479 ? 6.488 9.831 -21.617 1.00 94.38 479 HIS A C 1
ATOM 3839 O O . HIS A 1 479 ? 7.176 10.644 -22.238 1.00 94.38 479 HIS A O 1
ATOM 3845 N N . PHE A 1 480 ? 5.379 10.194 -20.980 1.00 94.38 480 PHE A N 1
ATOM 3846 C CA . PHE A 1 480 ? 4.894 11.573 -21.010 1.00 94.38 480 PHE A CA 1
ATOM 3847 C C . PHE A 1 480 ? 4.734 12.166 -19.610 1.00 94.38 480 PHE A C 1
ATOM 3849 O O . PHE A 1 480 ? 4.465 11.473 -18.634 1.00 94.38 480 PHE A O 1
ATOM 3856 N N . THR A 1 481 ? 4.938 13.474 -19.493 1.00 92.12 481 THR A N 1
ATOM 3857 C CA . THR A 1 481 ? 4.514 14.252 -18.324 1.00 92.12 481 THR A CA 1
ATOM 3858 C C . THR A 1 481 ? 3.350 15.154 -18.722 1.00 92.12 481 THR A C 1
ATOM 3860 O O . THR A 1 481 ? 2.844 15.065 -19.840 1.00 92.12 481 THR A O 1
ATOM 3863 N N . LYS A 1 482 ? 2.926 16.045 -17.822 1.00 91.62 482 LYS A N 1
ATOM 3864 C CA . LYS A 1 482 ? 1.947 17.081 -18.160 1.00 91.62 482 LYS A CA 1
ATOM 3865 C C . LYS A 1 482 ? 2.385 17.936 -19.363 1.00 91.62 482 LYS A C 1
ATOM 3867 O O . LYS A 1 482 ? 1.537 18.329 -20.153 1.00 91.62 482 LYS A O 1
ATOM 3872 N N . ASP A 1 483 ? 3.693 18.161 -19.508 1.00 92.62 483 ASP A N 1
ATOM 3873 C CA . ASP A 1 483 ? 4.229 19.203 -20.393 1.00 92.62 483 ASP A CA 1
ATOM 3874 C C . ASP A 1 483 ? 5.206 18.677 -21.455 1.00 92.62 483 ASP A C 1
ATOM 3876 O O . ASP A 1 483 ? 5.677 19.446 -22.291 1.00 92.62 483 ASP A O 1
ATOM 3880 N N . LYS A 1 484 ? 5.583 17.391 -21.420 1.00 92.62 484 LYS A N 1
ATOM 3881 C CA . LYS A 1 484 ? 6.581 16.853 -22.355 1.00 92.62 484 LYS A CA 1
ATOM 3882 C C . LYS A 1 484 ? 6.364 15.390 -22.702 1.00 92.62 484 LYS A C 1
ATOM 3884 O O . LYS A 1 484 ? 5.937 14.594 -21.870 1.00 92.62 484 LYS A O 1
ATOM 3889 N N . ASP A 1 485 ? 6.828 15.057 -23.897 1.00 93.88 485 ASP A N 1
ATOM 3890 C CA . ASP A 1 485 ? 6.801 13.731 -24.494 1.00 93.88 485 ASP A CA 1
ATOM 3891 C C . ASP A 1 485 ? 8.227 13.234 -24.727 1.00 93.88 485 ASP A C 1
ATOM 3893 O O . ASP A 1 485 ? 9.063 13.934 -25.302 1.00 93.88 485 ASP A O 1
ATOM 3897 N N . LEU A 1 486 ? 8.527 12.022 -24.266 1.00 91.94 486 LEU A N 1
ATOM 3898 C CA . LEU A 1 486 ? 9.845 11.406 -24.365 1.00 91.94 486 LEU A CA 1
ATOM 3899 C C . LEU A 1 486 ? 9.713 10.013 -24.970 1.00 91.94 486 LEU A C 1
ATOM 3901 O O . LEU A 1 486 ? 9.342 9.057 -24.292 1.00 91.94 486 LEU A O 1
ATOM 3905 N N . HIS A 1 487 ? 10.039 9.905 -26.255 1.00 92.38 487 HIS A N 1
ATOM 3906 C CA . HIS A 1 487 ? 10.036 8.644 -26.986 1.00 92.38 487 HIS A CA 1
ATOM 3907 C C . HIS A 1 487 ? 11.476 8.222 -27.316 1.00 92.38 487 HIS A C 1
ATOM 3909 O O . HIS A 1 487 ? 12.264 9.088 -27.703 1.00 92.38 487 HIS A O 1
ATOM 3915 N N . PRO A 1 488 ? 11.851 6.931 -27.214 1.00 88.00 488 PRO A N 1
ATOM 3916 C CA . PRO A 1 488 ? 13.175 6.428 -27.594 1.00 88.00 488 PRO A CA 1
ATOM 3917 C C . PRO A 1 488 ? 13.697 6.952 -28.940 1.00 88.00 488 PRO A C 1
ATOM 3919 O O . PRO A 1 488 ? 14.871 7.292 -29.049 1.00 88.00 488 PRO A O 1
ATOM 3922 N N . SER A 1 489 ? 12.826 7.106 -29.942 1.00 85.88 489 SER A N 1
ATOM 3923 C CA . SER A 1 489 ? 13.210 7.622 -31.267 1.00 85.88 489 SER A CA 1
ATOM 3924 C C . SER A 1 489 ? 13.443 9.137 -31.334 1.00 85.88 489 SER A C 1
ATOM 3926 O O . SER A 1 489 ? 14.004 9.611 -32.320 1.00 85.88 489 SER A O 1
ATOM 3928 N N . SER A 1 490 ? 13.021 9.917 -30.331 1.00 86.38 490 SER A N 1
ATOM 3929 C CA . SER A 1 490 ? 13.116 11.383 -30.361 1.00 86.38 490 SER A CA 1
ATOM 3930 C C . SER A 1 490 ? 14.391 11.938 -29.719 1.00 86.38 490 SER A C 1
ATOM 3932 O O . SER A 1 490 ? 14.662 13.138 -29.814 1.00 86.38 490 SER A O 1
ATOM 3934 N N . ILE A 1 491 ? 15.210 11.098 -29.077 1.00 83.25 491 ILE A N 1
ATOM 3935 C CA . ILE A 1 491 ? 16.443 11.540 -28.419 1.00 83.25 491 ILE A CA 1
ATOM 3936 C C . ILE A 1 491 ? 17.674 11.300 -29.292 1.00 83.25 491 ILE A C 1
ATOM 3938 O O . ILE A 1 491 ? 17.822 10.267 -29.926 1.00 83.25 491 ILE A O 1
ATOM 3942 N N . ARG A 1 492 ? 18.599 12.266 -29.288 1.00 84.44 492 ARG A N 1
ATOM 3943 C CA . ARG A 1 492 ? 19.913 12.138 -29.949 1.00 84.44 492 ARG A CA 1
ATOM 3944 C C . ARG A 1 492 ? 20.994 11.571 -29.029 1.00 84.44 492 ARG A C 1
ATOM 3946 O O . ARG A 1 492 ? 21.975 11.000 -29.490 1.00 84.44 492 ARG A O 1
ATOM 3953 N N . LYS A 1 493 ? 20.825 11.776 -27.723 1.00 85.62 493 LYS A N 1
ATOM 3954 C CA . LYS A 1 493 ? 21.777 11.400 -26.677 1.00 85.62 493 LYS A CA 1
ATOM 3955 C C . LYS A 1 493 ? 21.031 10.733 -25.534 1.00 85.62 493 LYS A C 1
ATOM 3957 O O . LYS A 1 493 ? 19.996 11.251 -25.095 1.00 85.62 493 LYS A O 1
ATOM 3962 N N . ALA A 1 494 ? 21.576 9.622 -25.063 1.00 86.69 494 ALA A N 1
ATOM 3963 C CA . ALA A 1 494 ? 21.136 8.926 -23.866 1.00 86.69 494 ALA A CA 1
ATOM 3964 C C . ALA A 1 494 ? 22.291 8.868 -22.858 1.00 86.69 494 ALA A C 1
ATOM 3966 O O . ALA A 1 494 ? 23.435 9.216 -23.154 1.00 86.69 494 ALA A O 1
ATOM 3967 N N . HIS A 1 495 ? 21.991 8.440 -21.642 1.00 88.50 495 HIS A N 1
ATOM 3968 C CA . HIS A 1 495 ? 22.993 8.199 -20.620 1.00 88.50 495 HIS A CA 1
ATOM 3969 C C . HIS A 1 495 ? 22.971 6.739 -20.213 1.00 88.50 495 HIS A C 1
ATOM 3971 O O . HIS A 1 495 ? 21.922 6.196 -19.858 1.00 88.50 495 HIS A O 1
ATOM 3977 N N . ARG A 1 496 ? 24.154 6.136 -20.200 1.00 89.25 496 ARG A N 1
ATOM 3978 C CA . ARG A 1 496 ? 24.390 4.903 -19.477 1.00 89.25 496 ARG A CA 1
ATOM 3979 C C . ARG A 1 496 ? 24.622 5.251 -18.014 1.00 89.25 496 ARG A C 1
ATOM 3981 O O . ARG A 1 496 ? 25.486 6.067 -17.684 1.00 89.25 496 ARG A O 1
ATOM 3988 N N . LEU A 1 497 ? 23.844 4.631 -17.140 1.00 92.12 497 LEU A N 1
ATOM 3989 C CA . LEU A 1 497 ? 24.001 4.759 -15.701 1.00 92.12 497 LEU A CA 1
ATOM 3990 C C . LEU A 1 497 ? 24.570 3.461 -15.147 1.00 92.12 497 LEU A C 1
ATOM 3992 O O . LEU A 1 497 ? 24.079 2.385 -15.480 1.00 92.12 497 LEU A O 1
ATOM 3996 N N . ALA A 1 498 ? 25.583 3.551 -14.294 1.00 93.88 498 ALA A N 1
ATOM 3997 C CA . ALA A 1 498 ? 26.106 2.416 -13.556 1.00 93.88 498 ALA A CA 1
ATOM 3998 C C . ALA A 1 498 ? 26.260 2.766 -12.078 1.00 93.88 498 ALA A C 1
ATOM 4000 O O . ALA A 1 498 ? 26.699 3.851 -11.719 1.00 93.88 498 ALA A O 1
ATOM 4001 N N . TYR A 1 499 ? 25.928 1.821 -11.218 1.00 94.94 499 TYR A N 1
ATOM 4002 C CA . TYR A 1 499 ? 26.168 1.857 -9.793 1.00 94.94 499 TYR A CA 1
ATOM 4003 C C . TYR A 1 499 ? 27.111 0.721 -9.443 1.00 94.94 499 TYR A C 1
ATOM 4005 O O . TYR A 1 499 ? 26.875 -0.414 -9.860 1.00 94.94 499 TYR A O 1
ATOM 4013 N N . GLN A 1 500 ? 28.151 1.002 -8.669 1.00 95.75 500 GLN A N 1
ATOM 4014 C CA . GLN A 1 500 ? 29.090 -0.014 -8.211 1.00 95.75 500 GLN A CA 1
ATOM 4015 C C . GLN A 1 500 ? 29.292 0.080 -6.708 1.00 95.75 500 GLN A C 1
ATOM 4017 O O . GLN A 1 500 ? 29.538 1.156 -6.159 1.00 95.75 500 GLN A O 1
ATOM 4022 N N . LYS A 1 501 ? 29.175 -1.066 -6.044 1.00 94.69 501 LYS A N 1
ATOM 4023 C CA . LYS A 1 501 ? 29.404 -1.202 -4.615 1.00 94.69 501 LYS A CA 1
ATOM 4024 C C . LYS A 1 501 ? 30.908 -1.281 -4.361 1.00 94.69 501 LYS A C 1
ATOM 4026 O O . LYS A 1 501 ? 31.592 -2.132 -4.919 1.00 94.69 501 LYS A O 1
ATOM 4031 N N . SER A 1 502 ? 31.419 -0.373 -3.541 1.00 94.00 502 SER A N 1
ATOM 4032 C CA . SER A 1 502 ? 32.798 -0.415 -3.049 1.00 94.00 502 SER A CA 1
ATOM 4033 C C . SER A 1 502 ? 32.994 -1.546 -2.036 1.00 94.00 502 SER A C 1
ATOM 4035 O O . SER A 1 502 ? 32.027 -2.063 -1.475 1.00 94.00 502 SER A O 1
ATOM 4037 N N . GLU A 1 503 ? 34.250 -1.869 -1.726 1.00 92.38 503 GLU A N 1
ATOM 4038 C CA . GLU A 1 503 ? 34.611 -2.839 -0.679 1.00 92.38 503 GLU A CA 1
ATOM 4039 C C . GLU A 1 503 ? 34.029 -2.473 0.697 1.00 92.38 503 GLU A C 1
ATOM 4041 O O . GLU A 1 503 ? 33.657 -3.346 1.474 1.00 92.38 503 GLU A O 1
ATOM 4046 N N . LYS A 1 504 ? 33.855 -1.171 0.972 1.00 91.31 504 LYS A N 1
ATOM 4047 C CA . LYS A 1 504 ? 33.218 -0.654 2.198 1.00 91.31 504 LYS A CA 1
ATOM 4048 C C . LYS A 1 504 ? 31.687 -0.756 2.187 1.00 91.31 504 LYS A C 1
ATOM 4050 O O . LYS A 1 504 ? 31.028 -0.276 3.102 1.00 91.31 504 LYS A O 1
ATOM 4055 N N . GLY A 1 505 ? 31.101 -1.317 1.132 1.00 88.69 505 GLY A N 1
ATOM 4056 C CA . GLY A 1 505 ? 29.658 -1.471 0.969 1.00 88.69 505 GLY A CA 1
ATOM 4057 C C . GLY A 1 505 ? 28.912 -0.224 0.484 1.00 88.69 505 GLY A C 1
ATOM 4058 O O . GLY A 1 505 ? 27.690 -0.278 0.360 1.00 88.69 505 GLY A O 1
ATOM 4059 N N . VAL A 1 506 ? 29.619 0.867 0.172 1.00 90.31 506 VAL A N 1
ATOM 4060 C CA . VAL A 1 506 ? 29.036 2.124 -0.332 1.00 90.31 506 VAL A CA 1
ATOM 4061 C C . VAL A 1 506 ? 28.799 2.033 -1.837 1.00 90.31 506 VAL A C 1
ATOM 4063 O O . VAL A 1 506 ? 29.699 1.616 -2.566 1.00 90.31 506 VAL A O 1
ATOM 4066 N N . TRP A 1 507 ? 27.619 2.446 -2.300 1.00 91.81 507 TRP A N 1
ATOM 4067 C CA . TRP A 1 507 ? 27.267 2.505 -3.720 1.00 91.81 507 TRP A CA 1
ATOM 4068 C C . TRP A 1 507 ? 27.716 3.818 -4.362 1.00 91.81 507 TRP A C 1
ATOM 4070 O O . TRP A 1 507 ? 27.256 4.890 -3.978 1.00 91.81 507 TRP A O 1
ATOM 4080 N N . ASN A 1 508 ? 28.568 3.721 -5.381 1.00 93.19 508 ASN A N 1
ATOM 4081 C CA . ASN A 1 508 ? 29.030 4.847 -6.189 1.00 93.19 508 ASN A CA 1
ATOM 4082 C C . ASN A 1 508 ? 28.291 4.877 -7.525 1.00 93.19 508 ASN A C 1
ATOM 4084 O O . ASN A 1 508 ? 28.080 3.825 -8.127 1.00 93.19 508 ASN A O 1
ATOM 4088 N N . MET A 1 509 ? 27.918 6.067 -7.991 1.00 93.94 509 MET A N 1
ATOM 4089 C CA . MET A 1 509 ? 27.219 6.270 -9.260 1.00 93.94 509 MET A CA 1
ATOM 4090 C C . MET A 1 509 ? 28.184 6.784 -10.334 1.00 93.94 509 MET A C 1
ATOM 4092 O O . MET A 1 509 ? 28.920 7.739 -10.106 1.00 93.94 509 MET A O 1
ATOM 4096 N N . TYR A 1 510 ? 28.118 6.186 -11.517 1.00 93.06 510 TYR A N 1
ATOM 4097 C CA . TYR A 1 510 ? 28.885 6.526 -12.709 1.00 93.06 510 TYR A CA 1
ATOM 4098 C C . TYR A 1 510 ? 27.919 6.817 -13.848 1.00 93.06 510 TYR A C 1
ATOM 4100 O O . TYR A 1 510 ? 26.946 6.087 -14.057 1.00 93.06 510 TYR A O 1
ATOM 4108 N N . LYS A 1 511 ? 28.199 7.881 -14.593 1.00 91.50 511 LYS A N 1
ATOM 4109 C CA . LYS A 1 511 ? 27.391 8.323 -15.724 1.00 91.50 511 LYS A CA 1
ATOM 4110 C C . LYS A 1 511 ? 28.282 8.429 -16.951 1.00 91.50 511 LYS A C 1
ATOM 4112 O O . LYS A 1 511 ? 29.305 9.103 -16.911 1.00 91.50 511 LYS A O 1
ATOM 4117 N N . GLU A 1 512 ? 27.844 7.814 -18.035 1.00 86.94 512 GLU A N 1
ATOM 4118 C CA . GLU A 1 512 ? 28.480 7.892 -19.345 1.00 86.94 512 GLU A CA 1
ATOM 4119 C C . GLU A 1 512 ? 27.436 8.401 -20.346 1.00 86.94 512 GLU A C 1
ATOM 4121 O O . GLU A 1 512 ? 26.300 7.926 -20.380 1.00 86.94 512 GLU A O 1
ATOM 4126 N N . GLU A 1 513 ? 27.772 9.435 -21.116 1.00 85.25 513 GLU A N 1
ATOM 4127 C CA . GLU A 1 513 ? 26.939 9.858 -22.240 1.00 85.25 513 GLU A CA 1
ATOM 4128 C C . GLU A 1 513 ? 27.179 8.913 -23.411 1.00 85.25 513 GLU A C 1
ATOM 4130 O O . GLU A 1 513 ? 28.317 8.673 -23.796 1.00 85.25 513 GLU A O 1
ATOM 4135 N N . ILE A 1 514 ? 26.095 8.386 -23.967 1.00 81.31 514 ILE A N 1
ATOM 4136 C CA . ILE A 1 514 ? 26.131 7.497 -25.119 1.00 81.31 514 ILE A CA 1
ATOM 4137 C C . ILE A 1 514 ? 25.317 8.125 -26.246 1.00 81.31 514 ILE A C 1
ATOM 4139 O O . ILE A 1 514 ? 24.348 8.862 -26.006 1.00 81.31 514 ILE A O 1
ATOM 4143 N N . ALA A 1 515 ? 25.694 7.823 -27.490 1.00 75.12 515 ALA A N 1
ATOM 4144 C CA . ALA A 1 515 ? 24.792 8.053 -28.608 1.00 75.12 515 ALA A CA 1
ATOM 4145 C C . ALA A 1 515 ? 23.457 7.378 -28.270 1.00 75.12 515 ALA A C 1
ATOM 4147 O O . ALA A 1 515 ? 23.445 6.264 -27.736 1.00 75.12 515 ALA A O 1
ATOM 4148 N N . ALA A 1 516 ? 22.339 8.078 -28.486 1.00 66.75 516 ALA A N 1
ATOM 4149 C CA . ALA A 1 516 ? 21.054 7.414 -28.339 1.00 66.75 516 ALA A CA 1
ATOM 4150 C C . ALA A 1 516 ? 21.062 6.178 -29.244 1.00 66.75 516 ALA A C 1
ATOM 4152 O O . ALA A 1 516 ? 21.564 6.299 -30.369 1.00 66.75 516 ALA A O 1
ATOM 4153 N N . PRO A 1 517 ? 20.541 5.026 -28.773 1.00 61.94 517 PRO A N 1
ATOM 4154 C CA . PRO A 1 517 ? 20.421 3.872 -29.632 1.00 61.94 517 PRO A CA 1
ATOM 4155 C C . PRO A 1 517 ? 19.752 4.340 -30.902 1.00 61.94 517 PRO A C 1
ATOM 4157 O O . PRO A 1 517 ? 18.735 5.043 -30.855 1.00 61.94 517 PRO A O 1
ATOM 4160 N N . SER A 1 518 ? 20.364 4.021 -32.028 1.00 57.12 518 SER A N 1
ATOM 4161 C CA . SER A 1 518 ? 19.873 4.423 -33.331 1.00 57.12 518 SER A CA 1
ATOM 4162 C C . SER A 1 518 ? 18.644 3.587 -33.674 1.00 57.12 518 SER A C 1
ATOM 4164 O O . SER A 1 518 ? 18.671 2.945 -34.706 1.00 57.12 518 SER A O 1
ATOM 4166 N N . MET A 1 519 ? 17.618 3.542 -32.801 1.00 52.09 519 MET A N 1
ATOM 4167 C CA . MET A 1 519 ? 16.396 2.721 -32.815 1.00 52.09 519 MET A CA 1
ATOM 4168 C C . MET A 1 519 ? 16.186 2.037 -34.160 1.00 52.09 519 MET A C 1
ATOM 4170 O O . MET A 1 519 ? 15.469 2.556 -35.010 1.00 52.09 519 MET A O 1
ATOM 4174 N N . CYS A 1 520 ? 16.905 0.934 -34.386 1.00 49.19 520 CYS A N 1
ATOM 4175 C CA . CYS A 1 520 ? 16.909 0.188 -35.638 1.00 49.19 520 CYS A CA 1
ATOM 4176 C C . CYS A 1 520 ? 16.850 1.030 -36.937 1.00 49.19 520 CYS A C 1
ATOM 4178 O O . CYS A 1 520 ? 16.363 0.517 -37.934 1.00 49.19 520 CYS A O 1
ATOM 4180 N N . LYS A 1 521 ? 17.331 2.280 -37.005 1.00 48.12 521 LYS A N 1
ATOM 4181 C CA . LYS A 1 521 ? 17.319 3.050 -38.257 1.00 48.12 521 LYS A CA 1
ATOM 4182 C C . LYS A 1 521 ? 18.243 2.364 -39.260 1.00 48.12 521 LYS A C 1
ATOM 4184 O O . LYS A 1 521 ? 17.822 2.071 -40.367 1.00 48.12 521 LYS A O 1
ATOM 4189 N N . ARG A 1 522 ? 19.417 1.916 -38.795 1.00 46.84 522 ARG A N 1
ATOM 4190 C CA . ARG A 1 522 ? 20.340 1.065 -39.568 1.00 46.84 522 ARG A CA 1
ATOM 4191 C C . ARG A 1 522 ? 19.825 -0.361 -39.801 1.00 46.84 522 ARG A C 1
ATOM 4193 O O . ARG A 1 522 ? 20.201 -0.971 -40.793 1.00 46.84 522 ARG A O 1
ATOM 4200 N N . PHE A 1 523 ? 18.957 -0.893 -38.935 1.00 47.31 523 PHE A N 1
ATOM 4201 C CA . PHE A 1 523 ? 18.388 -2.235 -39.118 1.00 47.31 523 PHE A CA 1
ATOM 4202 C C . PHE A 1 523 ? 17.223 -2.223 -40.118 1.00 47.31 523 PHE A C 1
ATOM 4204 O O . PHE A 1 523 ? 17.197 -3.051 -41.016 1.00 47.31 523 PHE A O 1
ATOM 4211 N N . LYS A 1 524 ? 16.307 -1.249 -40.034 1.00 44.84 524 LYS A N 1
ATOM 4212 C CA . LYS A 1 524 ? 15.244 -1.028 -41.025 1.00 44.84 524 LYS A CA 1
ATOM 4213 C C . LYS A 1 524 ? 15.830 -0.639 -42.379 1.00 44.84 524 LYS A C 1
ATOM 4215 O O . LYS A 1 524 ? 15.520 -1.282 -43.371 1.00 44.84 524 LYS A O 1
ATOM 4220 N N . GLU A 1 525 ? 16.755 0.322 -42.422 1.00 51.19 525 GLU A N 1
ATOM 4221 C CA . GLU A 1 525 ? 17.388 0.730 -43.683 1.00 51.19 525 GLU A CA 1
ATOM 4222 C C . GLU A 1 525 ? 18.263 -0.391 -44.274 1.00 51.19 525 GLU A C 1
ATOM 4224 O O . GLU A 1 525 ? 18.263 -0.564 -45.487 1.00 51.19 525 GLU A O 1
ATOM 4229 N N . GLY A 1 526 ? 18.950 -1.205 -43.464 1.00 49.16 526 GLY A N 1
ATOM 4230 C CA . GLY A 1 526 ? 19.788 -2.309 -43.953 1.00 49.16 526 GLY A CA 1
ATOM 4231 C C . GLY A 1 526 ? 19.022 -3.577 -44.355 1.00 49.16 526 GLY A C 1
ATOM 4232 O O . GLY A 1 526 ? 19.391 -4.230 -45.330 1.00 49.16 526 GLY A O 1
ATOM 4233 N N . VAL A 1 527 ? 17.949 -3.928 -43.638 1.00 47.41 527 VAL A N 1
ATOM 4234 C CA . VAL A 1 527 ? 17.163 -5.150 -43.894 1.00 47.41 527 VAL A CA 1
ATOM 4235 C C . VAL A 1 527 ? 16.101 -4.932 -44.973 1.00 47.41 527 VAL A C 1
ATOM 4237 O O . VAL A 1 527 ? 15.883 -5.831 -45.780 1.00 47.41 527 VAL A O 1
ATOM 4240 N N . GLU A 1 528 ? 15.471 -3.754 -45.045 1.00 43.34 528 GLU A N 1
ATOM 4241 C CA . GLU A 1 528 ? 14.397 -3.496 -46.018 1.00 43.34 528 GLU A CA 1
ATOM 4242 C C . GLU A 1 528 ? 14.918 -3.006 -47.377 1.00 43.34 528 GLU A C 1
ATOM 4244 O O . GLU A 1 528 ? 14.261 -3.228 -48.392 1.00 43.34 528 GLU A O 1
ATOM 4249 N N . SER A 1 529 ? 16.095 -2.368 -47.447 1.00 48.12 529 SER A N 1
ATOM 4250 C CA . SER A 1 529 ? 16.559 -1.773 -48.712 1.00 48.12 529 SER A CA 1
ATOM 4251 C C . SER A 1 529 ? 17.469 -2.668 -49.555 1.00 48.12 529 SER A C 1
ATOM 4253 O O . SER A 1 529 ? 17.621 -2.409 -50.749 1.00 48.12 529 SER A O 1
ATOM 4255 N N . GLY A 1 530 ? 18.126 -3.675 -48.965 1.00 45.38 530 GLY A N 1
ATOM 4256 C CA . GLY A 1 530 ? 19.178 -4.449 -49.640 1.00 45.38 530 GLY A CA 1
ATOM 4257 C C . GLY A 1 530 ? 20.336 -3.600 -50.197 1.00 45.38 530 GLY A C 1
ATOM 4258 O O . GLY A 1 530 ? 21.156 -4.117 -50.958 1.00 45.38 530 GLY A O 1
ATOM 4259 N N . LYS A 1 531 ? 20.401 -2.304 -49.859 1.00 48.09 531 LYS A N 1
ATOM 4260 C CA . LYS A 1 531 ? 21.411 -1.363 -50.342 1.00 48.09 531 LYS A CA 1
ATOM 4261 C C . LYS A 1 531 ? 22.564 -1.281 -49.354 1.00 48.09 531 LYS A C 1
ATOM 4263 O O . LYS A 1 531 ? 22.378 -1.262 -48.139 1.00 48.09 531 LYS A O 1
ATOM 4268 N N . GLU A 1 532 ? 23.766 -1.212 -49.915 1.00 42.12 532 GLU A N 1
ATOM 4269 C CA . GLU A 1 532 ? 24.990 -0.922 -49.177 1.00 42.12 532 GLU A CA 1
ATOM 4270 C C . GLU A 1 532 ? 24.827 0.381 -48.398 1.00 42.12 532 GLU A C 1
ATOM 4272 O O . GLU A 1 532 ? 24.375 1.394 -48.934 1.00 42.12 532 GLU A O 1
ATOM 4277 N N . THR A 1 533 ? 25.195 0.350 -47.123 1.00 45.69 533 THR A N 1
ATOM 4278 C CA . THR A 1 533 ? 25.211 1.536 -46.270 1.00 45.69 533 THR A CA 1
ATOM 4279 C C . THR A 1 533 ? 26.652 1.874 -45.929 1.00 45.69 533 THR A C 1
ATOM 4281 O O . THR A 1 533 ? 27.430 1.029 -45.482 1.00 45.69 533 THR A O 1
ATOM 4284 N N . GLU A 1 534 ? 27.009 3.130 -46.173 1.00 37.00 534 GLU A N 1
ATOM 4285 C CA . GLU A 1 534 ? 28.305 3.701 -45.844 1.00 37.00 534 GLU A CA 1
ATOM 4286 C C . GLU A 1 534 ? 28.213 4.342 -44.455 1.00 37.00 534 GLU A C 1
ATOM 4288 O O . GLU A 1 534 ? 27.294 5.105 -44.160 1.00 37.00 534 GLU A O 1
ATOM 4293 N N . THR A 1 535 ? 29.124 3.974 -43.559 1.00 41.47 535 THR A N 1
ATOM 4294 C CA . THR A 1 535 ? 29.183 4.566 -42.212 1.00 41.47 535 THR A CA 1
ATOM 4295 C C . THR A 1 535 ? 29.864 5.933 -42.229 1.00 41.47 535 THR A C 1
ATOM 4297 O O . THR A 1 535 ? 30.633 6.226 -43.139 1.00 41.47 535 THR A O 1
ATOM 4300 N N . ASP A 1 536 ? 29.693 6.726 -41.163 1.00 35.12 536 ASP A N 1
ATOM 4301 C CA . ASP A 1 536 ? 30.380 8.021 -40.959 1.00 35.12 536 ASP A CA 1
ATOM 4302 C C . ASP A 1 536 ? 31.926 7.919 -40.961 1.00 35.12 536 ASP A C 1
ATOM 4304 O O . ASP A 1 536 ? 32.625 8.929 -40.957 1.00 35.12 536 ASP A O 1
ATOM 4308 N N . MET A 1 537 ? 32.478 6.697 -40.990 1.00 35.56 537 MET A N 1
ATOM 4309 C CA . MET A 1 537 ? 33.910 6.414 -41.161 1.00 35.56 537 MET A CA 1
ATOM 4310 C C . MET A 1 537 ? 34.297 5.972 -42.589 1.00 35.56 537 MET A C 1
ATOM 4312 O O . MET A 1 537 ? 35.423 5.521 -42.820 1.00 35.56 537 MET A O 1
ATOM 4316 N N . GLY A 1 538 ? 33.386 6.081 -43.561 1.00 35.94 538 GLY A N 1
ATOM 4317 C CA . GLY A 1 538 ? 33.617 5.729 -44.966 1.00 35.94 538 GLY A CA 1
ATOM 4318 C C . GLY A 1 538 ? 33.918 4.244 -45.178 1.00 35.94 538 GLY A C 1
ATOM 4319 O O . GLY A 1 538 ? 34.756 3.901 -46.019 1.00 35.94 538 GLY A O 1
ATOM 4320 N N . VAL A 1 539 ? 33.332 3.374 -44.348 1.00 33.94 539 VAL A N 1
ATOM 4321 C CA . VAL A 1 539 ? 33.401 1.915 -44.500 1.00 33.94 539 VAL A CA 1
ATOM 4322 C C . VAL A 1 539 ? 32.052 1.430 -45.014 1.00 33.94 539 VAL A C 1
ATOM 4324 O O . VAL A 1 539 ? 31.022 1.714 -44.391 1.00 33.94 539 VAL A O 1
ATOM 4327 N N . LYS A 1 540 ? 32.088 0.740 -46.157 1.00 35.88 540 LYS A N 1
ATOM 4328 C CA . LYS A 1 540 ? 30.945 0.083 -46.791 1.00 35.88 540 LYS A CA 1
ATOM 4329 C C . LYS A 1 540 ? 30.878 -1.358 -46.307 1.00 35.88 540 LYS A C 1
ATOM 4331 O O . LYS A 1 540 ? 31.905 -2.026 -46.235 1.00 35.88 540 LYS A O 1
ATOM 4336 N N . TYR A 1 541 ? 29.678 -1.837 -46.008 1.00 39.66 541 TYR A N 1
ATOM 4337 C CA . TYR A 1 541 ? 29.440 -3.247 -45.717 1.00 39.66 541 TYR A CA 1
ATOM 4338 C C . TYR A 1 541 ? 28.256 -3.731 -46.549 1.00 39.66 541 TYR A C 1
ATOM 4340 O O . TYR A 1 541 ? 27.290 -2.990 -46.757 1.00 39.66 541 TYR A O 1
ATOM 4348 N N . ARG A 1 542 ? 28.312 -4.990 -46.988 1.00 35.78 542 ARG A N 1
ATOM 4349 C CA . ARG A 1 542 ? 27.215 -5.674 -47.674 1.00 35.78 542 ARG A CA 1
ATOM 4350 C C . ARG A 1 542 ? 26.764 -6.856 -46.825 1.00 35.78 542 ARG A C 1
ATOM 4352 O O . ARG A 1 542 ? 27.538 -7.774 -46.577 1.00 35.78 542 ARG A O 1
ATOM 4359 N N . VAL A 1 543 ? 25.514 -6.835 -46.372 1.00 36.69 543 VAL A N 1
ATOM 4360 C CA . VAL A 1 543 ? 24.919 -7.962 -45.642 1.00 36.69 543 VAL A CA 1
ATOM 4361 C C . VAL A 1 543 ? 24.457 -8.994 -46.668 1.00 36.69 543 VAL A C 1
ATOM 4363 O O . VAL A 1 543 ? 23.508 -8.756 -47.414 1.00 36.69 543 VAL A O 1
ATOM 4366 N N . LEU A 1 544 ? 25.145 -10.133 -46.745 1.00 31.55 544 LEU A N 1
ATOM 4367 C CA . LEU A 1 544 ? 24.693 -11.268 -47.550 1.00 31.55 544 LEU A CA 1
ATOM 4368 C C . LEU A 1 544 ? 23.574 -12.001 -46.787 1.00 31.55 544 LEU A C 1
ATOM 4370 O O . LEU A 1 544 ? 23.660 -12.175 -45.573 1.00 31.55 544 LEU A O 1
ATOM 4374 N N . ARG A 1 545 ? 22.491 -12.360 -47.495 1.00 32.03 545 ARG A N 1
ATOM 4375 C CA . ARG A 1 545 ? 21.261 -12.977 -46.947 1.00 32.03 545 ARG A CA 1
ATOM 4376 C C . ARG A 1 545 ? 21.562 -14.149 -45.991 1.00 32.03 545 ARG A C 1
ATOM 4378 O O . ARG A 1 545 ? 22.536 -14.865 -46.222 1.00 32.03 545 ARG A O 1
ATOM 4385 N N . PRO A 1 546 ? 20.701 -14.428 -44.992 1.00 32.59 546 PRO A N 1
ATOM 4386 C CA . PRO A 1 546 ? 20.870 -15.609 -44.157 1.00 32.59 546 PRO A CA 1
ATOM 4387 C C . PRO A 1 546 ? 20.690 -16.875 -45.004 1.00 32.59 546 PRO A C 1
ATOM 4389 O O . PRO A 1 546 ? 19.656 -17.064 -45.648 1.00 32.59 546 PRO A O 1
ATOM 4392 N N . PHE A 1 547 ? 21.708 -17.735 -45.008 1.00 28.25 547 PHE A N 1
ATOM 4393 C CA . PHE A 1 547 ? 21.602 -19.093 -45.530 1.00 28.25 547 PHE A CA 1
ATOM 4394 C C . PHE A 1 547 ? 20.651 -19.891 -44.633 1.00 28.25 547 PHE A C 1
ATOM 4396 O O . PHE A 1 547 ? 20.862 -20.005 -43.425 1.00 28.25 547 PHE A O 1
ATOM 4403 N N . ALA A 1 548 ? 19.594 -20.438 -45.228 1.00 32.88 548 ALA A N 1
ATOM 4404 C CA . ALA A 1 548 ? 18.751 -21.425 -44.579 1.00 32.88 548 ALA A CA 1
ATOM 4405 C C . ALA A 1 548 ? 19.476 -22.780 -44.586 1.00 32.88 548 ALA A C 1
ATOM 4407 O O . ALA A 1 548 ? 19.793 -23.302 -45.651 1.00 32.88 548 ALA A O 1
ATOM 4408 N N . GLY A 1 549 ? 19.696 -23.345 -43.397 1.00 31.16 549 GLY A N 1
ATOM 4409 C CA . GLY A 1 549 ? 20.033 -24.757 -43.208 1.00 31.16 549 GLY A CA 1
ATOM 4410 C C . GLY A 1 549 ? 21.480 -25.036 -42.809 1.00 31.16 549 GLY A C 1
ATOM 4411 O O . GLY A 1 549 ? 22.371 -25.058 -43.648 1.00 31.16 549 GLY A O 1
ATOM 4412 N N . THR A 1 550 ? 21.707 -25.321 -41.526 1.00 27.45 550 THR A N 1
ATOM 4413 C CA . THR A 1 550 ? 22.122 -26.644 -41.007 1.00 27.45 550 THR A CA 1
ATOM 4414 C C . THR A 1 550 ? 22.459 -26.556 -39.516 1.00 27.45 550 THR A C 1
ATOM 4416 O O . THR A 1 550 ? 22.880 -25.524 -38.998 1.00 27.45 550 THR A O 1
ATOM 4419 N N . GLU A 1 551 ? 22.175 -27.647 -38.814 1.00 33.28 551 GLU A N 1
ATOM 4420 C CA . GLU A 1 551 ? 22.290 -27.821 -37.370 1.00 33.28 551 GLU A CA 1
ATOM 4421 C C . GLU A 1 551 ? 23.746 -27.763 -36.872 1.00 33.28 551 GLU A C 1
ATOM 4423 O O . GLU A 1 551 ? 24.649 -28.328 -37.479 1.00 33.28 551 GLU A O 1
ATOM 4428 N N . GLY A 1 552 ? 23.943 -27.145 -35.702 1.00 34.88 552 GLY A N 1
ATOM 4429 C CA . GLY A 1 552 ? 25.009 -27.478 -34.753 1.00 34.88 552 GLY A CA 1
ATOM 4430 C C . GLY A 1 552 ? 26.465 -27.245 -35.178 1.00 34.88 552 GLY A C 1
ATOM 4431 O O . GLY A 1 552 ? 27.123 -28.163 -35.653 1.00 34.88 552 GLY A O 1
ATOM 4432 N N . ARG A 1 553 ? 27.020 -26.074 -34.829 1.00 27.50 553 ARG A N 1
ATOM 4433 C CA . ARG A 1 553 ? 28.318 -25.867 -34.132 1.00 27.50 553 ARG A CA 1
ATOM 4434 C C . ARG A 1 553 ? 28.650 -24.369 -34.069 1.00 27.50 553 ARG A C 1
ATOM 4436 O O . ARG A 1 553 ? 28.252 -23.591 -34.925 1.00 27.50 553 ARG A O 1
ATOM 4443 N N . PHE A 1 554 ? 29.356 -23.982 -33.008 1.00 30.17 554 PHE A N 1
ATOM 4444 C CA . PHE A 1 554 ? 29.816 -22.622 -32.719 1.00 30.17 554 PHE A CA 1
ATOM 4445 C C . PHE A 1 554 ? 30.532 -21.972 -33.917 1.00 30.17 554 PHE A C 1
ATOM 4447 O O . PHE A 1 554 ? 31.533 -22.510 -34.384 1.00 30.17 554 PHE A O 1
ATOM 4454 N N . PHE A 1 555 ? 30.094 -20.781 -34.339 1.00 25.84 555 PHE A N 1
ATOM 4455 C CA . PHE A 1 555 ? 30.864 -19.926 -35.247 1.00 25.84 555 PHE A CA 1
ATOM 4456 C C . PHE A 1 555 ? 31.591 -18.827 -34.464 1.00 25.84 555 PHE A C 1
ATOM 4458 O O . PHE A 1 555 ? 30.976 -17.982 -33.813 1.00 25.84 555 PHE A O 1
ATOM 4465 N N . LYS A 1 556 ? 32.924 -18.851 -34.548 1.00 32.81 556 LYS A N 1
ATOM 4466 C CA . LYS A 1 556 ? 33.830 -17.736 -34.255 1.00 32.81 556 LYS A CA 1
ATOM 4467 C C . LYS A 1 556 ? 34.255 -17.159 -35.609 1.00 32.81 556 LYS A C 1
ATOM 4469 O O . LYS A 1 556 ? 34.810 -17.896 -36.413 1.00 32.81 556 LYS A O 1
ATOM 4474 N N . GLY A 1 557 ? 34.036 -15.862 -35.816 1.00 29.19 557 GLY A N 1
ATOM 4475 C CA . GLY A 1 557 ? 34.585 -15.103 -36.946 1.00 29.19 557 GLY A CA 1
ATOM 4476 C C . GLY A 1 557 ? 33.606 -14.892 -38.102 1.00 29.19 557 GLY A C 1
ATOM 4477 O O . GLY A 1 557 ? 33.149 -15.844 -38.723 1.00 29.19 557 GLY A O 1
ATOM 4478 N N . GLY A 1 558 ? 33.302 -13.626 -38.391 1.00 28.69 558 GLY A N 1
ATOM 4479 C CA . GLY A 1 558 ? 32.805 -13.200 -39.699 1.00 28.69 558 GLY A CA 1
ATOM 4480 C C . GLY A 1 558 ? 33.969 -12.627 -40.507 1.00 28.69 558 GLY A C 1
ATOM 4481 O O . GLY A 1 558 ? 34.829 -11.952 -39.943 1.00 28.69 558 GLY A O 1
ATOM 4482 N N . THR A 1 559 ? 34.012 -12.912 -41.805 1.00 30.03 559 THR A N 1
ATOM 4483 C CA . THR A 1 559 ? 35.005 -12.384 -42.748 1.00 30.03 559 THR A CA 1
ATOM 4484 C C . THR A 1 559 ? 34.622 -10.975 -43.206 1.00 30.03 559 THR A C 1
ATOM 4486 O O . THR A 1 559 ? 33.458 -10.704 -43.497 1.00 30.03 559 THR A O 1
ATOM 4489 N N . VAL A 1 560 ? 35.607 -10.076 -43.284 1.00 33.88 560 VAL A N 1
ATOM 4490 C CA . VAL A 1 560 ? 35.475 -8.738 -43.880 1.00 33.88 560 VAL A CA 1
ATOM 4491 C C . VAL A 1 560 ? 36.442 -8.667 -45.057 1.00 33.88 560 VAL A C 1
ATOM 4493 O O . VAL A 1 560 ? 37.650 -8.731 -44.851 1.00 33.88 560 VAL A O 1
ATOM 4496 N N . GLU A 1 561 ? 35.928 -8.525 -46.276 1.00 33.22 561 GLU A N 1
ATOM 4497 C CA . GLU A 1 561 ? 36.751 -8.185 -47.441 1.00 33.22 561 GLU A CA 1
ATOM 4498 C C . GLU A 1 561 ? 37.064 -6.683 -47.415 1.00 33.22 561 GLU A C 1
ATOM 4500 O O . GLU A 1 561 ? 36.163 -5.844 -47.363 1.00 33.22 561 GLU A O 1
ATOM 4505 N N . VAL A 1 562 ? 38.351 -6.330 -47.430 1.00 40.56 562 VAL A N 1
ATOM 4506 C CA . VAL A 1 562 ? 38.810 -4.938 -47.523 1.00 40.56 562 VAL A CA 1
ATOM 4507 C C . VAL A 1 562 ? 39.295 -4.690 -48.950 1.00 40.56 562 VAL A C 1
ATOM 4509 O O . VAL A 1 562 ? 40.373 -5.133 -49.327 1.00 40.56 562 VAL A O 1
ATOM 4512 N N . GLU A 1 563 ? 38.521 -3.938 -49.734 1.00 41.34 563 GLU A N 1
ATOM 4513 C CA . GLU A 1 563 ? 38.744 -3.705 -51.177 1.00 41.34 563 GLU A CA 1
ATOM 4514 C C . GLU A 1 563 ? 40.037 -2.951 -51.562 1.00 41.34 563 GLU A C 1
ATOM 4516 O O . GLU A 1 563 ? 40.295 -2.752 -52.747 1.00 41.34 563 GLU A O 1
ATOM 4521 N N . SER A 1 564 ? 40.898 -2.524 -50.627 1.00 46.22 564 SER A N 1
ATOM 4522 C CA . SER A 1 564 ? 42.239 -2.070 -51.027 1.00 46.22 564 SER A CA 1
ATOM 4523 C C . SER A 1 564 ? 43.322 -2.257 -49.964 1.00 46.22 564 SER A C 1
ATOM 4525 O O . SER A 1 564 ? 43.266 -1.704 -48.859 1.00 46.22 564 SER A O 1
ATOM 4527 N N . GLN A 1 565 ? 44.386 -2.974 -50.349 1.00 47.72 565 GLN A N 1
ATOM 4528 C CA . GLN A 1 565 ? 45.614 -3.167 -49.560 1.00 47.72 565 GLN A CA 1
ATOM 4529 C C . GLN A 1 565 ? 46.227 -1.830 -49.103 1.00 47.72 565 GLN A C 1
ATOM 4531 O O . GLN A 1 565 ? 46.765 -1.712 -48.001 1.00 47.72 565 GLN A O 1
ATOM 4536 N N . THR A 1 566 ? 46.065 -0.769 -49.899 1.00 52.81 566 THR A N 1
ATOM 4537 C CA . THR A 1 566 ? 46.569 0.577 -49.595 1.00 52.81 566 THR A CA 1
ATOM 4538 C C . THR A 1 566 ? 45.912 1.194 -48.353 1.00 52.81 566 THR A C 1
ATOM 4540 O O . THR A 1 566 ? 46.538 1.991 -47.647 1.00 52.81 566 THR A O 1
ATOM 4543 N N . ARG A 1 567 ? 44.655 0.839 -48.047 1.00 51.47 567 ARG A N 1
ATOM 4544 C CA . ARG A 1 567 ? 43.916 1.373 -46.892 1.00 51.47 567 ARG A CA 1
ATOM 4545 C C . ARG A 1 567 ? 44.202 0.582 -45.613 1.00 51.47 567 ARG A C 1
ATOM 4547 O O . ARG A 1 567 ? 44.352 1.206 -44.562 1.00 51.47 567 ARG A O 1
ATOM 4554 N N . ALA A 1 568 ? 44.381 -0.738 -45.712 1.00 51.59 568 ALA A N 1
ATOM 4555 C CA . ALA A 1 568 ? 44.836 -1.585 -44.604 1.00 51.59 568 ALA A CA 1
ATOM 4556 C C . ALA A 1 568 ? 46.235 -1.168 -44.110 1.00 51.59 568 ALA A C 1
ATOM 4558 O O . ALA A 1 568 ? 46.434 -0.971 -42.911 1.00 51.59 568 ALA A O 1
ATOM 4559 N N . GLN A 1 569 ? 47.162 -0.872 -45.031 1.00 57.66 569 GLN A N 1
ATOM 4560 C CA . GLN A 1 569 ? 48.497 -0.366 -44.689 1.00 57.66 569 GLN A CA 1
ATOM 4561 C C . GLN A 1 569 ? 48.447 0.974 -43.933 1.00 57.66 569 GLN A C 1
ATOM 4563 O O . GLN A 1 569 ? 49.198 1.198 -42.986 1.00 57.66 569 GLN A O 1
ATOM 4568 N N . LYS A 1 570 ? 47.517 1.867 -44.301 1.00 60.12 570 LYS A N 1
ATOM 4569 C CA . LYS A 1 570 ? 47.312 3.155 -43.614 1.00 60.12 570 LYS A CA 1
ATOM 4570 C C . LYS A 1 570 ? 46.779 2.999 -42.185 1.00 60.12 570 LYS A C 1
ATOM 4572 O O . LYS A 1 570 ? 47.057 3.864 -41.358 1.00 60.12 570 LYS A O 1
ATOM 4577 N N . LEU A 1 571 ? 46.006 1.950 -41.904 1.00 54.31 571 LEU A N 1
ATOM 4578 C CA . LEU A 1 571 ? 45.473 1.654 -40.569 1.00 54.31 571 LEU A CA 1
ATOM 4579 C C . LEU A 1 571 ? 46.501 0.919 -39.695 1.00 54.31 571 LEU A C 1
ATOM 4581 O O . LEU A 1 571 ? 46.615 1.251 -38.515 1.00 54.31 571 LEU A O 1
ATOM 4585 N N . MET A 1 572 ? 47.310 0.028 -40.285 1.00 56.28 572 MET A N 1
ATOM 4586 C CA . MET A 1 572 ? 48.476 -0.580 -39.625 1.00 56.28 572 MET A CA 1
ATOM 4587 C C . MET A 1 572 ? 49.498 0.483 -39.204 1.00 56.28 572 MET A C 1
ATOM 4589 O O . MET A 1 572 ? 49.905 0.525 -38.047 1.00 56.28 572 MET A O 1
ATOM 4593 N N . ASN A 1 573 ? 49.817 1.437 -40.086 1.00 60.47 573 ASN A N 1
ATOM 4594 C CA . ASN A 1 573 ? 50.734 2.542 -39.768 1.00 60.47 573 ASN A CA 1
ATOM 4595 C C . ASN A 1 573 ? 50.209 3.485 -38.666 1.00 60.47 573 ASN A C 1
ATOM 4597 O O . ASN A 1 573 ? 50.973 4.273 -38.117 1.00 60.47 573 ASN A O 1
ATOM 4601 N N . LYS A 1 574 ? 48.908 3.429 -38.352 1.00 62.09 574 LYS A N 1
ATOM 4602 C CA . LYS A 1 574 ? 48.275 4.191 -37.264 1.00 62.09 574 LYS A CA 1
ATOM 4603 C C . LYS A 1 574 ? 48.103 3.379 -35.973 1.00 62.09 574 LYS A C 1
ATOM 4605 O O . LYS A 1 574 ? 47.533 3.907 -35.024 1.00 62.09 574 LYS A O 1
ATOM 4610 N N . GLY A 1 575 ? 48.557 2.121 -35.935 1.00 50.75 575 GLY A N 1
ATOM 4611 C CA . GLY A 1 575 ? 48.439 1.237 -34.768 1.00 50.75 575 GLY A CA 1
ATOM 4612 C C . GLY A 1 575 ? 47.003 0.818 -34.435 1.00 50.75 575 GLY A C 1
ATOM 4613 O O . GLY A 1 575 ? 46.735 0.405 -33.312 1.00 50.75 575 GLY A O 1
ATOM 4614 N N . LEU A 1 576 ? 46.071 0.957 -35.385 1.00 47.44 576 LEU A N 1
ATOM 4615 C CA . LEU A 1 576 ? 44.648 0.665 -35.173 1.00 47.44 576 LEU A CA 1
ATOM 4616 C C . LEU A 1 576 ? 44.292 -0.804 -35.444 1.00 47.44 576 LEU A C 1
ATOM 4618 O O . LEU A 1 576 ? 43.243 -1.260 -34.998 1.00 47.44 576 LEU A O 1
ATOM 4622 N N . ILE A 1 577 ? 45.147 -1.526 -36.173 1.00 49.59 577 ILE A N 1
ATOM 4623 C CA . ILE A 1 577 ? 45.027 -2.960 -36.471 1.00 49.59 577 ILE A CA 1
ATOM 4624 C C . ILE A 1 577 ? 46.422 -3.611 -36.464 1.00 49.59 577 ILE A C 1
ATOM 4626 O O . ILE A 1 577 ? 47.411 -2.933 -36.752 1.00 49.59 577 ILE A O 1
ATOM 4630 N N . GLY A 1 578 ? 46.499 -4.899 -36.110 1.00 54.81 578 GLY A N 1
ATOM 4631 C CA . GLY A 1 578 ? 47.739 -5.691 -36.119 1.00 54.81 578 GLY A CA 1
ATOM 4632 C C . GLY A 1 578 ? 48.193 -6.106 -37.531 1.00 54.81 578 GLY A C 1
ATOM 4633 O O . GLY A 1 578 ? 47.470 -5.844 -38.496 1.00 54.81 578 GLY A O 1
ATOM 4634 N N . PRO A 1 579 ? 49.384 -6.723 -37.669 1.00 46.59 579 PRO A N 1
ATOM 4635 C CA . PRO A 1 579 ? 49.885 -7.206 -38.956 1.00 46.59 579 PRO A CA 1
ATOM 4636 C C . PRO A 1 579 ? 48.957 -8.268 -39.563 1.00 46.59 579 PRO A C 1
ATOM 4638 O O . PRO A 1 579 ? 48.358 -9.065 -38.844 1.00 46.59 579 PRO A O 1
ATOM 4641 N N . LEU A 1 580 ? 48.842 -8.255 -40.892 1.00 46.66 580 LEU A N 1
ATOM 4642 C CA . LEU A 1 580 ? 48.118 -9.263 -41.668 1.00 46.66 580 LEU A CA 1
ATOM 4643 C C . LEU A 1 580 ? 48.949 -10.552 -41.730 1.00 46.66 580 LEU A C 1
ATOM 4645 O O . LEU A 1 580 ? 50.029 -10.546 -42.317 1.00 46.66 580 LEU A O 1
ATOM 4649 N N . GLU A 1 581 ? 48.429 -11.643 -41.174 1.00 40.09 581 GLU A N 1
ATOM 4650 C CA . GLU A 1 581 ? 48.842 -13.004 -41.531 1.00 40.09 581 GLU A CA 1
ATOM 4651 C C . GLU A 1 581 ? 47.676 -13.662 -42.286 1.00 40.09 581 GLU A C 1
ATOM 4653 O O . GLU A 1 581 ? 46.529 -13.607 -41.841 1.00 40.09 581 GLU A O 1
ATOM 4658 N N . ASP A 1 582 ? 47.970 -14.219 -43.463 1.00 36.88 582 ASP A N 1
ATOM 4659 C CA . ASP A 1 582 ? 47.061 -15.029 -44.289 1.00 36.88 582 ASP A CA 1
ATOM 4660 C C . ASP A 1 582 ? 45.700 -14.395 -44.652 1.00 36.88 582 ASP A C 1
ATOM 4662 O O . ASP A 1 582 ? 44.663 -15.046 -44.557 1.00 36.88 582 ASP A O 1
ATOM 4666 N N . ASP A 1 583 ? 45.684 -13.125 -45.081 1.00 38.19 583 ASP A N 1
ATOM 4667 C CA . ASP A 1 583 ? 44.479 -12.402 -45.547 1.00 38.19 583 ASP A CA 1
ATOM 4668 C C . ASP A 1 583 ? 43.300 -12.362 -44.541 1.00 38.19 583 ASP A C 1
ATOM 4670 O O . ASP A 1 583 ? 42.166 -12.029 -44.900 1.00 38.19 583 ASP A O 1
ATOM 4674 N N . ILE A 1 584 ? 43.549 -12.631 -43.251 1.00 33.66 584 ILE A N 1
ATOM 4675 C CA . ILE A 1 584 ? 42.532 -12.617 -42.190 1.00 33.66 584 ILE A CA 1
ATOM 4676 C C . ILE A 1 584 ? 42.809 -11.485 -41.193 1.00 33.66 584 ILE A C 1
ATOM 4678 O O . ILE A 1 584 ? 43.876 -11.371 -40.592 1.00 33.66 584 ILE A O 1
ATOM 4682 N N . LEU A 1 585 ? 41.798 -10.639 -40.982 1.00 33.09 585 LEU A N 1
ATOM 4683 C CA . LEU A 1 585 ? 41.849 -9.503 -40.063 1.00 33.09 585 LEU A CA 1
ATOM 4684 C C . LEU A 1 585 ? 41.520 -9.957 -38.626 1.00 33.09 585 LEU A C 1
ATOM 4686 O O . LEU A 1 585 ? 40.367 -10.256 -38.312 1.00 33.09 585 LEU A O 1
ATOM 4690 N N . LEU A 1 586 ? 42.509 -9.984 -37.728 1.00 29.98 586 LEU A N 1
ATOM 4691 C CA . LEU A 1 586 ? 42.292 -10.232 -36.297 1.00 29.98 586 LEU A CA 1
ATOM 4692 C C . LEU A 1 586 ? 42.083 -8.909 -35.544 1.00 29.98 586 LEU A C 1
ATOM 4694 O O . LEU A 1 586 ? 42.968 -8.056 -35.498 1.00 29.98 586 LEU A O 1
ATOM 4698 N N . VAL A 1 587 ? 40.916 -8.747 -34.911 1.00 28.23 587 VAL A N 1
ATOM 4699 C CA . VAL A 1 587 ? 40.621 -7.623 -34.006 1.00 28.23 587 VAL A CA 1
ATOM 4700 C C . VAL A 1 587 ? 40.616 -8.137 -32.566 1.00 28.23 587 VAL A C 1
ATOM 4702 O O . VAL A 1 587 ? 39.695 -8.839 -32.153 1.00 28.23 587 VAL A O 1
ATOM 4705 N N . GLY A 1 588 ? 41.651 -7.791 -31.800 1.00 28.53 588 GLY A N 1
ATOM 4706 C CA . GLY A 1 588 ? 41.771 -8.084 -30.369 1.00 28.53 588 GLY A CA 1
ATOM 4707 C C . GLY A 1 588 ? 42.371 -6.893 -29.608 1.00 28.53 588 GLY A C 1
ATOM 4708 O O . GLY A 1 588 ? 43.103 -6.105 -30.207 1.00 28.53 588 GLY A O 1
ATOM 4709 N N . PRO A 1 589 ? 42.046 -6.710 -28.313 1.00 29.62 589 PRO A N 1
ATOM 4710 C CA . PRO A 1 589 ? 42.547 -5.588 -27.528 1.00 29.62 589 PRO A CA 1
ATOM 4711 C C . PRO A 1 589 ? 44.043 -5.741 -27.227 1.00 29.62 589 PRO A C 1
ATOM 4713 O O . PRO A 1 589 ? 44.517 -6.824 -26.886 1.00 29.62 589 PRO A O 1
ATOM 4716 N N . SER A 1 590 ? 44.761 -4.624 -27.341 1.00 28.64 590 SER A N 1
ATOM 4717 C CA . SER A 1 590 ? 46.188 -4.478 -27.060 1.00 28.64 590 SER A CA 1
ATOM 4718 C C . SER A 1 590 ? 46.572 -4.949 -25.655 1.00 28.64 590 SER A C 1
ATOM 4720 O O . SER A 1 590 ? 45.884 -4.662 -24.673 1.00 28.64 590 SER A O 1
ATOM 4722 N N . GLU A 1 591 ? 47.716 -5.620 -25.588 1.00 30.80 591 GLU A N 1
ATOM 4723 C CA . GLU A 1 591 ? 48.355 -6.189 -24.407 1.00 30.80 591 GLU A CA 1
ATOM 4724 C C . GLU A 1 591 ? 48.373 -5.255 -23.186 1.00 30.80 591 GLU A C 1
ATOM 4726 O O . GLU A 1 591 ? 48.855 -4.124 -23.231 1.00 30.80 591 GLU A O 1
ATOM 4731 N N . THR A 1 592 ? 47.928 -5.777 -22.042 1.00 28.88 592 THR A N 1
ATOM 4732 C CA . THR A 1 592 ? 48.324 -5.275 -20.722 1.00 28.88 592 THR A CA 1
ATOM 4733 C C . THR A 1 592 ? 49.114 -6.386 -20.037 1.00 28.88 592 THR A C 1
ATOM 4735 O O . THR A 1 592 ? 48.613 -7.499 -19.889 1.00 28.88 592 THR A O 1
ATOM 4738 N N . LYS A 1 593 ? 50.363 -6.106 -19.641 1.00 29.94 593 LYS A N 1
ATOM 4739 C CA . LYS A 1 593 ? 51.213 -7.022 -18.862 1.00 29.94 593 LYS A CA 1
ATOM 4740 C C . LYS A 1 593 ? 50.490 -7.457 -17.582 1.00 29.94 593 LYS A C 1
ATOM 4742 O O . LYS A 1 593 ? 50.269 -6.633 -16.698 1.00 29.94 593 LYS A O 1
ATOM 4747 N N . VAL A 1 594 ? 50.193 -8.749 -17.458 1.00 26.20 594 VAL A N 1
ATOM 4748 C CA . VAL A 1 594 ? 49.726 -9.371 -16.212 1.00 26.20 594 VAL A CA 1
ATOM 4749 C C . VAL A 1 594 ? 50.896 -10.129 -15.589 1.00 26.20 594 VAL A C 1
ATOM 4751 O O . VAL A 1 594 ? 51.424 -11.067 -16.182 1.00 26.20 594 VAL A O 1
ATOM 4754 N N . MET A 1 595 ? 51.314 -9.715 -14.389 1.00 26.03 595 MET A N 1
ATOM 4755 C CA . MET A 1 595 ? 52.146 -10.548 -13.520 1.00 26.03 595 MET A CA 1
ATOM 4756 C C . MET A 1 595 ? 51.310 -11.727 -13.013 1.00 26.03 595 MET A C 1
ATOM 4758 O O . MET A 1 595 ? 50.221 -11.532 -12.475 1.00 26.03 595 MET A O 1
ATOM 4762 N N . ALA A 1 596 ? 51.823 -12.941 -13.194 1.00 27.70 596 ALA A N 1
ATOM 4763 C CA . ALA A 1 596 ? 51.182 -14.178 -12.762 1.00 27.70 596 ALA A CA 1
ATOM 4764 C C . ALA A 1 596 ? 51.029 -14.249 -11.228 1.00 27.70 596 ALA A C 1
ATOM 4766 O O . ALA A 1 596 ? 52.012 -14.015 -10.520 1.00 27.70 596 ALA A O 1
ATOM 4767 N N . PRO A 1 597 ? 49.856 -14.642 -10.691 1.00 29.72 597 PRO A N 1
ATOM 4768 C CA . PRO A 1 597 ? 49.745 -15.118 -9.325 1.00 29.72 597 PRO A CA 1
ATOM 4769 C C . PRO A 1 597 ? 49.721 -16.653 -9.260 1.00 29.72 597 PRO A C 1
ATOM 4771 O O . PRO A 1 597 ? 49.210 -17.341 -10.141 1.00 29.72 597 PRO A O 1
ATOM 4774 N N . ALA A 1 598 ? 50.306 -17.151 -8.173 1.00 29.20 598 ALA A N 1
ATOM 4775 C CA . ALA A 1 598 ? 50.551 -18.549 -7.856 1.00 29.20 598 ALA A CA 1
ATOM 4776 C C . ALA A 1 598 ? 49.299 -19.442 -7.866 1.00 29.20 598 ALA A C 1
ATOM 4778 O O . ALA A 1 598 ? 48.221 -19.058 -7.406 1.00 29.20 598 ALA A O 1
ATOM 4779 N N . GLU A 1 599 ? 49.497 -20.680 -8.320 1.00 27.98 599 GLU A N 1
ATOM 4780 C CA . GLU A 1 599 ? 48.520 -21.764 -8.290 1.00 27.98 599 GLU A CA 1
ATOM 4781 C C . GLU A 1 599 ? 47.991 -22.012 -6.867 1.00 27.98 599 GLU A C 1
ATOM 4783 O O . GLU A 1 599 ? 48.715 -22.444 -5.968 1.00 27.98 599 GLU A O 1
ATOM 4788 N N . ARG A 1 600 ? 46.686 -21.808 -6.666 1.00 28.94 600 ARG A N 1
ATOM 4789 C CA . ARG A 1 600 ? 45.934 -22.431 -5.572 1.00 28.94 600 ARG A CA 1
ATOM 4790 C C . ARG A 1 600 ? 44.839 -23.301 -6.170 1.00 28.94 600 ARG A C 1
ATOM 4792 O O . ARG A 1 600 ? 43.902 -22.800 -6.783 1.00 28.94 600 ARG A O 1
ATOM 4799 N N . LYS A 1 601 ? 44.965 -24.614 -5.966 1.00 25.95 601 LYS A N 1
ATOM 4800 C CA . LYS A 1 601 ? 43.919 -25.600 -6.257 1.00 25.95 601 LYS A CA 1
ATOM 4801 C C . LYS A 1 601 ? 42.679 -25.284 -5.418 1.00 25.95 601 LYS A C 1
ATOM 4803 O O . LYS A 1 601 ? 42.700 -25.459 -4.202 1.00 25.95 601 LYS A O 1
ATOM 4808 N N . VAL A 1 602 ? 41.608 -24.844 -6.074 1.00 26.58 602 VAL A N 1
ATOM 4809 C CA . VAL A 1 602 ? 40.264 -24.758 -5.492 1.00 26.58 602 VAL A CA 1
ATOM 4810 C C . VAL A 1 602 ? 39.508 -26.021 -5.890 1.00 26.58 602 VAL A C 1
ATOM 4812 O O . VAL A 1 602 ? 39.324 -26.302 -7.072 1.00 26.58 602 VAL A O 1
ATOM 4815 N N . VAL A 1 603 ? 39.102 -26.802 -4.891 1.00 26.25 603 VAL A N 1
ATOM 4816 C CA . VAL A 1 603 ? 38.193 -27.940 -5.059 1.00 26.25 603 VAL A CA 1
ATOM 4817 C C . VAL A 1 603 ? 36.778 -27.376 -5.170 1.00 26.25 603 VAL A C 1
ATOM 4819 O O . VAL A 1 603 ? 36.260 -26.819 -4.205 1.00 26.25 603 VAL A O 1
ATOM 4822 N N . VAL A 1 604 ? 36.171 -27.490 -6.351 1.00 26.66 604 VAL A N 1
ATOM 4823 C CA . VAL A 1 604 ? 34.771 -27.118 -6.595 1.00 26.66 604 VAL A CA 1
ATOM 4824 C C . VAL A 1 604 ? 33.894 -28.328 -6.284 1.00 26.66 604 VAL A C 1
ATOM 4826 O O . VAL A 1 604 ? 33.974 -29.347 -6.968 1.00 26.66 604 VAL A O 1
ATOM 4829 N N . THR A 1 605 ? 33.049 -28.228 -5.262 1.00 27.05 605 THR A N 1
ATOM 4830 C CA . THR A 1 605 ? 31.914 -29.137 -5.070 1.00 27.05 605 THR A CA 1
ATOM 4831 C C . THR A 1 605 ? 30.711 -28.621 -5.870 1.00 27.05 605 THR A C 1
ATOM 4833 O O . THR A 1 605 ? 30.405 -27.429 -5.797 1.00 27.05 605 THR A O 1
ATOM 4836 N N . PRO A 1 606 ? 30.013 -29.469 -6.649 1.00 26.61 606 PRO A N 1
ATOM 4837 C CA . PRO A 1 606 ? 28.848 -29.036 -7.411 1.00 26.61 606 PRO A CA 1
ATOM 4838 C C . PRO A 1 606 ? 27.675 -28.717 -6.476 1.00 26.61 606 PRO A C 1
ATOM 4840 O O . PRO A 1 606 ? 27.357 -29.483 -5.565 1.00 26.61 606 PRO A O 1
ATOM 4843 N N . ALA A 1 607 ? 27.026 -27.577 -6.717 1.00 29.38 607 ALA A N 1
ATOM 4844 C CA . ALA A 1 607 ? 25.761 -27.227 -6.084 1.00 29.38 607 ALA A CA 1
ATOM 4845 C C . ALA A 1 607 ? 24.650 -28.202 -6.532 1.00 29.38 607 ALA A C 1
ATOM 4847 O O . ALA A 1 607 ? 24.676 -28.668 -7.675 1.00 29.38 607 ALA A O 1
ATOM 4848 N N . PRO A 1 608 ? 23.667 -28.512 -5.666 1.00 28.52 608 PRO A N 1
ATOM 4849 C CA . PRO A 1 608 ? 22.575 -29.414 -6.011 1.00 28.52 608 PRO A CA 1
ATOM 4850 C C . PRO A 1 608 ? 21.744 -28.836 -7.162 1.00 28.52 608 PRO A C 1
ATOM 4852 O O . PRO A 1 608 ? 21.298 -27.689 -7.112 1.00 28.52 608 PRO A O 1
ATOM 4855 N N . SER A 1 609 ? 21.533 -29.648 -8.197 1.00 26.98 609 SER A N 1
ATOM 4856 C CA . SER A 1 609 ? 20.653 -29.348 -9.323 1.00 26.98 609 SER A CA 1
ATOM 4857 C C . SER A 1 609 ? 19.225 -29.127 -8.824 1.00 26.98 609 SER A C 1
ATOM 4859 O O . SER A 1 609 ? 18.576 -30.062 -8.352 1.00 26.98 609 SER A O 1
ATOM 4861 N N . LEU A 1 610 ? 18.728 -27.895 -8.927 1.00 30.94 610 LEU A N 1
ATOM 4862 C CA . LEU A 1 610 ? 17.297 -27.627 -8.813 1.00 30.94 610 LEU A CA 1
ATOM 4863 C C . LEU A 1 610 ? 16.592 -28.162 -10.073 1.00 30.94 610 LEU A C 1
ATOM 4865 O O . LEU A 1 610 ? 17.166 -28.073 -11.161 1.00 30.94 610 LEU A O 1
ATOM 4869 N N . PRO A 1 611 ? 15.374 -28.720 -9.954 1.00 29.88 611 PRO A N 1
ATOM 4870 C CA . PRO A 1 611 ? 14.643 -29.233 -11.104 1.00 29.88 611 PRO A CA 1
ATOM 4871 C C . PRO A 1 611 ? 14.363 -28.094 -12.089 1.00 29.88 611 PRO A C 1
ATOM 4873 O O . PRO A 1 611 ? 13.777 -27.074 -11.718 1.00 29.88 611 PRO A O 1
ATOM 4876 N N . MET A 1 612 ? 14.789 -28.264 -13.343 1.00 30.53 612 MET A N 1
ATOM 4877 C CA . MET A 1 612 ? 14.325 -27.412 -14.433 1.00 30.53 612 MET A CA 1
ATOM 4878 C C . MET A 1 612 ? 12.817 -27.619 -14.591 1.00 30.53 612 MET A C 1
ATOM 4880 O O . MET A 1 612 ? 12.365 -28.734 -14.839 1.00 30.53 612 MET A O 1
ATOM 4884 N N . LEU A 1 613 ? 12.046 -26.547 -14.420 1.00 35.31 613 LEU A N 1
ATOM 4885 C CA . LEU A 1 613 ? 10.627 -26.521 -14.753 1.00 35.31 613 LEU A CA 1
ATOM 4886 C C . LEU A 1 613 ? 10.486 -26.429 -16.275 1.00 35.31 613 LEU A C 1
ATOM 4888 O O . LEU A 1 613 ? 10.798 -25.398 -16.871 1.00 35.31 613 LEU A O 1
ATOM 4892 N N . GLU A 1 614 ? 10.012 -27.501 -16.905 1.00 37.25 614 GLU A N 1
ATOM 4893 C CA . GLU A 1 614 ? 9.504 -27.433 -18.272 1.00 37.25 614 GLU A CA 1
ATOM 4894 C C . GLU A 1 614 ? 8.142 -26.733 -18.263 1.00 37.25 614 GLU A C 1
ATOM 4896 O O . GLU A 1 614 ? 7.139 -27.288 -17.818 1.00 37.25 614 GLU A O 1
ATOM 4901 N N . VAL A 1 615 ? 8.101 -25.500 -18.765 1.00 41.06 615 VAL A N 1
ATOM 4902 C CA . VAL A 1 615 ? 6.846 -24.805 -19.072 1.00 41.06 615 VAL A CA 1
ATOM 4903 C C . VAL A 1 615 ? 6.320 -25.359 -20.400 1.00 41.06 615 VAL A C 1
ATOM 4905 O O . VAL A 1 615 ? 6.587 -24.808 -21.466 1.00 41.06 615 VAL A O 1
ATOM 4908 N N . ASN A 1 616 ? 5.618 -26.489 -20.340 1.00 43.88 616 ASN A N 1
ATOM 4909 C CA . ASN A 1 616 ? 4.769 -26.987 -21.423 1.00 43.88 616 ASN A CA 1
ATOM 4910 C C . ASN A 1 616 ? 3.327 -26.571 -21.106 1.00 43.88 616 ASN A C 1
ATOM 4912 O O . ASN A 1 616 ? 2.567 -27.372 -20.568 1.00 43.88 616 ASN A O 1
ATOM 4916 N N . ASP A 1 617 ? 2.971 -25.310 -21.369 1.00 55.62 617 ASP A N 1
ATOM 4917 C CA . ASP A 1 617 ? 1.626 -24.787 -21.092 1.00 55.62 617 ASP A CA 1
ATOM 4918 C C . ASP A 1 617 ? 0.782 -24.703 -22.387 1.00 55.62 617 ASP A C 1
ATOM 4920 O O . ASP A 1 617 ? 1.045 -23.848 -23.242 1.00 55.62 617 ASP A O 1
ATOM 4924 N N . PRO A 1 618 ? -0.237 -25.570 -22.562 1.00 52.41 618 PRO A N 1
ATOM 4925 C CA . PRO A 1 618 ? -1.159 -25.532 -23.699 1.00 52.41 618 PRO A CA 1
ATOM 4926 C C . PRO A 1 618 ? -1.912 -24.202 -23.848 1.00 52.41 618 PRO A C 1
ATOM 4928 O O . PRO A 1 618 ? -2.248 -23.826 -24.971 1.00 52.41 618 PRO A O 1
ATOM 4931 N N . ALA A 1 619 ? -2.140 -23.460 -22.758 1.00 50.31 619 ALA A N 1
ATOM 4932 C CA . ALA A 1 619 ? -2.828 -22.169 -22.799 1.00 50.31 619 ALA A CA 1
ATOM 4933 C C . ALA A 1 619 ? -2.000 -21.105 -23.537 1.00 50.31 619 ALA A C 1
ATOM 4935 O O . ALA A 1 619 ? -2.550 -20.258 -24.244 1.00 50.31 619 ALA A O 1
ATOM 4936 N N . VAL A 1 620 ? -0.668 -21.192 -23.445 1.00 52.69 620 VAL A N 1
ATOM 4937 C CA . VAL A 1 620 ? 0.259 -20.324 -24.186 1.00 52.69 620 VAL A CA 1
ATOM 4938 C C . VAL A 1 620 ? 0.217 -20.647 -25.680 1.00 52.69 620 VAL A C 1
ATOM 4940 O O . VAL A 1 620 ? 0.192 -19.732 -26.500 1.00 52.69 620 VAL A O 1
ATOM 4943 N N . ALA A 1 621 ? 0.145 -21.930 -26.047 1.00 57.25 621 ALA A N 1
ATOM 4944 C CA . ALA A 1 621 ? 0.012 -22.354 -27.442 1.00 57.25 621 ALA A CA 1
ATOM 4945 C C . ALA A 1 621 ? -1.307 -21.872 -28.077 1.00 57.25 621 ALA A C 1
ATOM 4947 O O . ALA A 1 621 ? -1.323 -21.411 -29.219 1.00 57.25 621 ALA A O 1
ATOM 4948 N N . GLU A 1 622 ? -2.405 -21.913 -27.323 1.00 56.84 622 GLU A N 1
ATOM 4949 C CA . GLU A 1 622 ? -3.719 -21.448 -27.773 1.00 56.84 622 GLU A CA 1
ATOM 4950 C C . GLU A 1 622 ? -3.782 -19.916 -27.912 1.00 56.84 622 GLU A C 1
ATOM 4952 O O . GLU A 1 622 ? -4.330 -19.405 -28.889 1.00 56.84 622 GLU A O 1
ATOM 4957 N N . ALA A 1 623 ? -3.163 -19.168 -26.992 1.00 53.22 623 ALA A N 1
ATOM 4958 C CA . ALA A 1 623 ? -3.067 -17.708 -27.083 1.00 53.22 623 ALA A CA 1
ATOM 4959 C C . ALA A 1 623 ? -2.293 -17.244 -28.335 1.00 53.22 623 ALA A C 1
ATOM 4961 O O . ALA A 1 623 ? -2.630 -16.220 -28.932 1.00 53.22 623 ALA A O 1
ATOM 4962 N N . ILE A 1 624 ? -1.289 -18.011 -28.778 1.00 51.84 624 ILE A N 1
ATOM 4963 C CA . ILE A 1 624 ? -0.565 -17.757 -30.036 1.00 51.84 624 ILE A CA 1
ATOM 4964 C C . ILE A 1 624 ? -1.467 -17.983 -31.247 1.00 51.84 624 ILE A C 1
ATOM 4966 O O . ILE A 1 624 ? -1.447 -17.170 -32.171 1.00 51.84 624 ILE A O 1
ATOM 4970 N N . ALA A 1 625 ? -2.249 -19.066 -31.258 1.00 58.22 625 ALA A N 1
ATOM 4971 C CA . ALA A 1 625 ? -3.172 -19.358 -32.354 1.00 58.22 625 ALA A CA 1
ATOM 4972 C C . ALA A 1 625 ? -4.210 -18.232 -32.514 1.00 58.22 625 ALA A C 1
ATOM 4974 O O . ALA A 1 625 ? -4.447 -17.762 -33.624 1.00 58.22 625 ALA A O 1
ATOM 4975 N N . LEU A 1 626 ? -4.731 -17.709 -31.399 1.00 54.16 626 LEU A N 1
ATOM 4976 C CA . LEU A 1 626 ? -5.619 -16.542 -31.384 1.00 54.16 626 LEU A CA 1
ATOM 4977 C C . LEU A 1 626 ? -4.931 -15.276 -31.920 1.00 54.16 626 LEU A C 1
ATOM 4979 O O . LEU A 1 626 ? -5.436 -14.669 -32.862 1.00 54.16 626 LEU A O 1
ATOM 4983 N N . ALA A 1 627 ? -3.741 -14.932 -31.416 1.00 48.47 627 ALA A N 1
ATOM 4984 C CA . ALA A 1 627 ? -3.012 -13.724 -31.825 1.00 48.47 627 ALA A CA 1
ATOM 4985 C C . ALA A 1 627 ? -2.504 -13.743 -33.282 1.00 48.47 627 ALA A C 1
ATOM 4987 O O . ALA A 1 627 ? -2.134 -12.699 -33.822 1.00 48.47 627 ALA A O 1
ATOM 4988 N N . THR A 1 628 ? -2.442 -14.917 -33.914 1.00 47.56 628 THR A N 1
ATOM 4989 C CA . THR A 1 628 ? -1.991 -15.079 -35.306 1.00 47.56 628 THR A CA 1
ATOM 4990 C C . THR A 1 628 ? -3.142 -15.229 -36.305 1.00 47.56 628 THR A C 1
ATOM 4992 O O . THR A 1 628 ? -2.945 -14.947 -37.485 1.00 47.56 628 THR A O 1
ATOM 4995 N N . SER A 1 629 ? -4.347 -15.589 -35.848 1.00 46.12 629 SER A N 1
ATOM 4996 C CA . SER A 1 629 ? -5.521 -15.842 -36.703 1.00 46.12 629 SER A CA 1
ATOM 4997 C C . SER A 1 629 ? -6.301 -14.598 -37.168 1.00 46.12 629 SER A C 1
ATOM 4999 O O . SER A 1 629 ? -7.142 -14.713 -38.052 1.00 46.12 629 SER A O 1
ATOM 5001 N N . SER A 1 630 ? -6.023 -13.398 -36.642 1.00 41.31 630 SER A N 1
ATOM 5002 C CA . SER A 1 630 ? -6.825 -12.184 -36.901 1.00 41.31 630 SER A CA 1
ATOM 5003 C C . SER A 1 630 ? -6.420 -11.358 -38.137 1.00 41.31 630 SER A C 1
ATOM 5005 O O . SER A 1 630 ? -6.774 -10.185 -38.236 1.00 41.31 630 SER A O 1
ATOM 5007 N N . THR A 1 631 ? -5.669 -11.924 -39.089 1.00 40.78 631 THR A N 1
ATOM 5008 C CA . THR A 1 631 ? -5.029 -11.137 -40.166 1.00 40.78 631 THR A CA 1
ATOM 5009 C C . THR A 1 631 ? -5.744 -11.094 -41.522 1.00 40.78 631 THR A C 1
ATOM 5011 O O . THR A 1 631 ? -5.214 -10.436 -42.413 1.00 40.78 631 THR A O 1
ATOM 5014 N N . GLU A 1 632 ? -6.936 -11.680 -41.706 1.00 39.88 632 GLU A N 1
ATOM 5015 C CA . GLU A 1 632 ? -7.527 -11.768 -43.063 1.00 39.88 632 GLU A CA 1
ATOM 5016 C C . GLU A 1 632 ? -8.847 -11.034 -43.353 1.00 39.88 632 GLU A C 1
ATOM 5018 O O . GLU A 1 632 ? -9.161 -10.879 -44.528 1.00 39.88 632 GLU A O 1
ATOM 5023 N N . GLU A 1 633 ? -9.581 -10.454 -42.397 1.00 42.00 633 GLU A N 1
ATOM 5024 C CA . GLU A 1 633 ? -10.824 -9.735 -42.749 1.00 42.00 633 GLU A CA 1
ATOM 5025 C C . GLU A 1 633 ? -11.044 -8.460 -41.927 1.00 42.00 633 GLU A C 1
ATOM 5027 O O . GLU A 1 633 ? -11.626 -8.488 -40.849 1.00 42.00 633 GLU A O 1
ATOM 5032 N N . SER A 1 634 ? -10.605 -7.309 -42.452 1.00 33.66 634 SER A N 1
ATOM 5033 C CA . SER A 1 634 ? -11.197 -6.001 -42.120 1.00 33.66 634 SER A CA 1
ATOM 5034 C C . SER A 1 634 ? -10.724 -4.920 -43.100 1.00 33.66 634 SER A C 1
ATOM 5036 O O . SER A 1 634 ? -9.979 -4.005 -42.746 1.00 33.66 634 SER A O 1
ATOM 5038 N N . SER A 1 635 ? -11.184 -4.995 -44.346 1.00 34.44 635 SER A N 1
ATOM 5039 C CA . SER A 1 635 ? -11.173 -3.858 -45.270 1.00 34.44 635 SER A CA 1
ATOM 5040 C C . SER A 1 635 ? -12.582 -3.659 -45.817 1.00 34.44 635 SER A C 1
ATOM 5042 O O . SER A 1 635 ? -12.933 -4.273 -46.819 1.00 34.44 635 SER A O 1
ATOM 5044 N N . THR A 1 636 ? -13.409 -2.878 -45.115 1.00 39.44 636 THR A N 1
ATOM 5045 C CA . THR A 1 636 ? -14.549 -2.088 -45.641 1.00 39.44 636 THR A CA 1
ATOM 5046 C C . THR A 1 636 ? -15.410 -1.582 -44.483 1.00 39.44 636 THR A C 1
ATOM 5048 O O . THR A 1 636 ? -16.346 -2.244 -44.055 1.00 39.44 636 THR A O 1
ATOM 5051 N N . LEU A 1 637 ? -15.096 -0.391 -43.964 1.00 32.59 637 LEU A N 1
ATOM 5052 C CA . LEU A 1 637 ? -16.050 0.448 -43.224 1.00 32.59 637 LEU A CA 1
ATOM 5053 C C . LEU A 1 637 ? -15.494 1.876 -43.116 1.00 32.59 637 LEU A C 1
ATOM 5055 O O . LEU A 1 637 ? -15.129 2.360 -42.051 1.00 32.59 637 LEU A O 1
ATOM 5059 N N . GLU A 1 638 ? -15.416 2.547 -44.264 1.00 37.34 638 GLU A N 1
ATOM 5060 C CA . GLU A 1 638 ? -15.332 4.006 -44.351 1.00 37.34 638 GLU A CA 1
ATOM 5061 C C . GLU A 1 638 ? -16.612 4.510 -45.022 1.00 37.34 638 GLU A C 1
ATOM 5063 O O . GLU A 1 638 ? -16.727 4.475 -46.241 1.00 37.34 638 GLU A O 1
ATOM 5068 N N . SER A 1 639 ? -17.592 4.936 -44.223 1.00 36.41 639 SER A N 1
ATOM 5069 C CA . SER A 1 639 ? -18.569 5.974 -44.589 1.00 36.41 639 SER A CA 1
ATOM 5070 C C . SER A 1 639 ? -19.530 6.217 -43.424 1.00 36.41 639 SER A C 1
ATOM 5072 O O . SER A 1 639 ? -20.036 5.251 -42.857 1.00 36.41 639 SER A O 1
ATOM 5074 N N . PHE A 1 640 ? -19.830 7.493 -43.165 1.00 36.59 640 PHE A N 1
ATOM 5075 C CA . PHE A 1 640 ? -20.828 8.047 -42.234 1.00 36.59 640 PHE A CA 1
ATOM 5076 C C . PHE A 1 640 ? -20.414 8.262 -40.778 1.00 36.59 640 PHE A C 1
ATOM 5078 O O . PHE A 1 640 ? -20.803 7.498 -39.906 1.00 36.59 640 PHE A O 1
ATOM 5085 N N . LEU A 1 641 ? -19.762 9.403 -40.526 1.00 31.25 641 LEU A N 1
ATOM 5086 C CA . LEU A 1 641 ? -20.146 10.341 -39.461 1.00 31.25 641 LEU A CA 1
ATOM 5087 C C . LEU A 1 641 ? -19.770 11.764 -39.924 1.00 31.25 641 LEU A C 1
ATOM 5089 O O . LEU A 1 641 ? -18.607 12.150 -39.867 1.00 31.25 641 LEU A O 1
ATOM 5093 N N . GLU A 1 642 ? -20.749 12.517 -40.430 1.00 33.06 642 GLU A N 1
ATOM 5094 C CA . GLU A 1 642 ? -20.658 13.979 -40.523 1.00 33.06 642 GLU A CA 1
ATOM 5095 C C . GLU A 1 642 ? -20.846 14.543 -39.107 1.00 33.06 642 GLU A C 1
ATOM 5097 O O . GLU A 1 642 ? -21.893 14.342 -38.487 1.00 33.06 642 GLU A O 1
ATOM 5102 N N . GLU A 1 643 ? -19.821 15.203 -38.570 1.00 37.62 643 GLU A N 1
ATOM 5103 C CA . GLU A 1 643 ? -19.942 16.006 -37.350 1.00 37.62 643 GLU A CA 1
ATOM 5104 C C . GLU A 1 643 ? -20.439 17.415 -37.721 1.00 37.62 643 GLU A C 1
ATOM 5106 O O . GLU A 1 643 ? -19.948 17.986 -38.698 1.00 37.62 643 GLU A O 1
ATOM 5111 N N . PRO A 1 644 ? -21.391 18.005 -36.974 1.00 34.06 644 PRO A N 1
ATOM 5112 C CA . PRO A 1 644 ? -21.804 19.381 -37.209 1.00 34.06 644 PRO A CA 1
ATOM 5113 C C . PRO A 1 644 ? -20.729 20.358 -36.711 1.00 34.06 644 PRO A C 1
ATOM 5115 O O . PRO A 1 644 ? -20.168 20.187 -35.626 1.00 34.06 644 PRO A O 1
ATOM 5118 N N . GLU A 1 645 ? -20.467 21.395 -37.509 1.00 35.38 645 GLU A N 1
ATOM 5119 C CA . GLU A 1 645 ? -19.578 22.504 -37.155 1.00 35.38 645 GLU A CA 1
ATOM 5120 C C . GLU A 1 645 ? -20.036 23.193 -35.854 1.00 35.38 645 GLU A C 1
ATOM 5122 O O . GLU A 1 645 ? -21.233 23.444 -35.682 1.00 35.38 645 GLU A O 1
ATOM 5127 N N . PRO A 1 646 ? -19.120 23.534 -34.930 1.00 37.41 646 PRO A N 1
ATOM 5128 C CA . PRO A 1 646 ? -19.486 24.300 -33.752 1.00 37.41 646 PRO A CA 1
ATOM 5129 C C . PRO A 1 646 ? -19.677 25.781 -34.102 1.00 37.41 646 PRO A C 1
ATOM 5131 O O . PRO A 1 646 ? -18.796 26.426 -34.676 1.00 37.41 646 PRO A O 1
ATOM 5134 N N . GLU A 1 647 ? -20.828 26.320 -33.697 1.00 32.31 647 GLU A N 1
ATOM 5135 C CA . GLU A 1 647 ? -21.139 27.748 -33.726 1.00 32.31 647 GLU A CA 1
ATOM 5136 C C . GLU A 1 647 ? -20.074 28.575 -32.991 1.00 32.31 647 GLU A C 1
ATOM 5138 O O . GLU A 1 647 ? -19.705 28.316 -31.842 1.00 32.31 647 GLU A O 1
ATOM 5143 N N . VAL A 1 648 ? -19.615 29.618 -33.680 1.00 37.12 648 VAL A N 1
ATOM 5144 C CA . VAL A 1 648 ? -18.725 30.659 -33.172 1.00 37.12 648 VAL A CA 1
ATOM 5145 C C . VAL A 1 648 ? -19.484 31.503 -32.146 1.00 37.12 648 VAL A C 1
ATOM 5147 O O . VAL A 1 648 ? -20.301 32.350 -32.507 1.00 37.12 648 VAL A O 1
ATOM 5150 N N . VAL A 1 649 ? -19.201 31.296 -30.860 1.00 33.91 649 VAL A N 1
ATOM 5151 C CA . VAL A 1 649 ? -19.658 32.189 -29.788 1.00 33.91 649 VAL A CA 1
ATOM 5152 C C . VAL A 1 649 ? -18.647 33.323 -29.628 1.00 33.91 649 VAL A C 1
ATOM 5154 O O . VAL A 1 649 ? -17.466 33.095 -29.379 1.00 33.91 649 VAL A O 1
ATOM 5157 N N . GLN A 1 650 ? -19.136 34.549 -29.808 1.00 32.97 650 GLN A N 1
ATOM 5158 C CA . GLN A 1 650 ? -18.395 35.800 -29.668 1.00 32.97 650 GLN A CA 1
ATOM 5159 C C . GLN A 1 650 ? -17.889 36.001 -28.231 1.00 32.97 650 GLN A C 1
ATOM 5161 O O . GLN A 1 650 ? -18.661 35.936 -27.274 1.00 32.97 650 GLN A O 1
ATOM 5166 N N . GLU A 1 651 ? -16.596 36.298 -28.096 1.00 37.19 651 GLU A N 1
ATOM 5167 C CA . GLU A 1 651 ? -15.979 36.758 -26.852 1.00 37.19 651 GLU A CA 1
ATOM 5168 C C . GLU A 1 651 ? -16.381 38.211 -26.537 1.00 37.19 651 GLU A C 1
ATOM 5170 O O . GLU A 1 651 ? -16.384 39.084 -27.406 1.00 37.19 651 GLU A O 1
ATOM 5175 N N . ALA A 1 652 ? -16.678 38.466 -25.262 1.00 32.38 652 ALA A N 1
ATOM 5176 C CA . ALA A 1 652 ? -16.829 39.787 -24.655 1.00 32.38 652 ALA A CA 1
ATOM 5177 C C . ALA A 1 652 ? -16.007 39.827 -23.342 1.00 32.38 652 ALA A C 1
ATOM 5179 O O . ALA A 1 652 ? -15.687 38.770 -22.795 1.00 32.38 652 ALA A O 1
ATOM 5180 N N . PRO A 1 653 ? -15.606 41.018 -22.860 1.00 37.94 653 PRO A N 1
ATOM 5181 C CA . PRO A 1 653 ? -14.214 41.286 -22.501 1.00 37.94 653 PRO A CA 1
ATOM 5182 C C . PRO A 1 653 ? -13.837 41.032 -21.036 1.00 37.94 653 PRO A C 1
ATOM 5184 O O . PRO A 1 653 ? -14.669 40.952 -20.135 1.00 37.94 653 PRO A O 1
ATOM 5187 N N . GLU A 1 654 ? -12.519 40.964 -20.852 1.00 42.53 654 GLU A N 1
ATOM 5188 C CA . GLU A 1 654 ? -11.747 40.861 -19.616 1.00 42.53 654 GLU A CA 1
ATOM 5189 C C . GLU A 1 654 ? -12.271 41.711 -18.444 1.00 42.53 654 GLU A C 1
ATOM 5191 O O . GLU A 1 654 ? -12.395 42.933 -18.529 1.00 42.53 654 GLU A O 1
ATOM 5196 N N . ALA A 1 655 ? -12.432 41.059 -17.290 1.00 31.70 655 ALA A N 1
ATOM 5197 C CA . ALA A 1 655 ? -12.381 41.698 -15.981 1.00 31.70 655 ALA A CA 1
ATOM 5198 C C . ALA A 1 655 ? -11.347 40.958 -15.117 1.00 31.70 655 ALA A C 1
ATOM 5200 O O . ALA A 1 655 ? -11.637 39.947 -14.478 1.00 31.70 655 ALA A O 1
ATOM 5201 N N . LEU A 1 656 ? -10.110 41.460 -15.132 1.00 33.81 656 LEU A N 1
ATOM 5202 C CA . LEU A 1 656 ? -9.063 41.092 -14.183 1.00 33.81 656 LEU A CA 1
ATOM 5203 C C . LEU A 1 656 ? -9.449 41.604 -12.785 1.00 33.81 656 LEU A C 1
ATOM 5205 O O . LEU A 1 656 ? -9.408 42.804 -12.527 1.00 33.81 656 LEU A O 1
ATOM 5209 N N . GLN A 1 657 ? -9.778 40.692 -11.869 1.00 31.95 657 GLN A N 1
ATOM 5210 C CA . GLN A 1 657 ? -9.667 40.930 -10.429 1.00 31.95 657 GLN A CA 1
ATOM 5211 C C . GLN A 1 657 ? -8.431 40.194 -9.909 1.00 31.95 657 GLN A C 1
ATOM 5213 O O . GLN A 1 657 ? -8.415 38.977 -9.743 1.00 31.95 657 GLN A O 1
ATOM 5218 N N . THR A 1 658 ? -7.375 40.963 -9.677 1.00 34.25 658 THR A N 1
ATOM 5219 C CA . THR A 1 658 ? -6.197 40.590 -8.898 1.00 34.25 658 THR A CA 1
ATOM 5220 C C . THR A 1 658 ? -6.603 40.359 -7.439 1.00 34.25 658 THR A C 1
ATOM 5222 O O . THR A 1 658 ? -6.963 41.301 -6.737 1.00 34.25 658 THR A O 1
ATOM 5225 N N . LEU A 1 659 ? -6.525 39.113 -6.963 1.00 31.78 659 LEU A N 1
ATOM 5226 C CA . LEU A 1 659 ? -6.515 38.800 -5.532 1.00 31.78 659 LEU A CA 1
ATOM 5227 C C . LEU A 1 659 ? -5.061 38.774 -5.052 1.00 31.78 659 LEU A C 1
ATOM 5229 O O . LEU A 1 659 ? -4.251 37.983 -5.532 1.00 31.78 659 LEU A O 1
ATOM 5233 N N . GLN A 1 660 ? -4.753 39.699 -4.146 1.00 31.86 660 GLN A N 1
ATOM 5234 C CA . GLN A 1 660 ? -3.460 39.875 -3.493 1.00 31.86 660 GLN A CA 1
ATOM 5235 C C . GLN A 1 660 ? -3.132 38.686 -2.574 1.00 31.86 660 GLN A C 1
ATOM 5237 O O . GLN A 1 660 ? -4.006 38.143 -1.897 1.00 31.86 660 GLN A O 1
ATOM 5242 N N . GLU A 1 661 ? -1.856 38.297 -2.563 1.00 35.69 661 GLU A N 1
ATOM 5243 C CA . GLU A 1 661 ? -1.265 37.356 -1.608 1.00 35.69 661 GLU A CA 1
ATOM 5244 C C . GLU A 1 661 ? -1.350 37.917 -0.173 1.00 35.69 661 GLU A C 1
ATOM 5246 O O . GLU A 1 661 ? -1.246 39.134 0.002 1.00 35.69 661 GLU A O 1
ATOM 5251 N N . PRO A 1 662 ? -1.513 37.078 0.869 1.00 33.06 662 PRO A N 1
ATOM 5252 C CA . PRO A 1 662 ? -1.378 37.545 2.241 1.00 33.06 662 PRO A CA 1
ATOM 5253 C C . PRO A 1 662 ? 0.067 37.995 2.485 1.00 33.06 662 PRO A C 1
ATOM 5255 O O . PRO A 1 662 ? 1.012 37.243 2.234 1.00 33.06 662 PRO A O 1
ATOM 5258 N N . GLU A 1 663 ? 0.208 39.230 2.964 1.00 31.92 663 GLU A N 1
ATOM 5259 C CA . GLU A 1 663 ? 1.469 39.872 3.328 1.00 31.92 663 GLU A CA 1
ATOM 5260 C C . GLU A 1 663 ? 2.340 38.933 4.178 1.00 31.92 663 GLU A C 1
ATOM 5262 O O . GLU A 1 663 ? 1.949 38.470 5.251 1.00 31.92 663 GLU A O 1
ATOM 5267 N N . GLN A 1 664 ? 3.543 38.638 3.680 1.00 35.47 664 GLN A N 1
ATOM 5268 C CA . GLN A 1 664 ? 4.612 38.099 4.507 1.00 35.47 664 GLN A CA 1
ATOM 5269 C C . GLN A 1 664 ? 4.999 39.189 5.509 1.00 35.47 664 GLN A C 1
ATOM 5271 O O . GLN A 1 664 ? 5.466 40.251 5.102 1.00 35.47 664 GLN A O 1
ATOM 5276 N N . GLU A 1 665 ? 4.830 38.931 6.807 1.00 36.62 665 GLU A N 1
ATOM 5277 C CA . GLU A 1 665 ? 5.462 39.754 7.838 1.00 36.62 665 GLU A CA 1
ATOM 5278 C C . GLU A 1 665 ? 6.981 39.729 7.612 1.00 36.62 665 GLU A C 1
ATOM 5280 O O . GLU A 1 665 ? 7.660 38.728 7.865 1.00 36.62 665 GLU A O 1
ATOM 5285 N N . GLU A 1 666 ? 7.524 40.840 7.109 1.00 33.50 666 GLU A N 1
ATOM 5286 C CA . GLU A 1 666 ? 8.950 41.136 7.164 1.00 33.50 666 GLU A CA 1
ATOM 5287 C C . GLU A 1 666 ? 9.386 41.110 8.633 1.00 33.50 666 GLU A C 1
ATOM 5289 O O . GLU A 1 666 ? 9.232 42.077 9.381 1.00 33.50 666 GLU A O 1
ATOM 5294 N N . VAL A 1 667 ? 9.966 39.989 9.065 1.00 41.78 667 VAL A N 1
ATOM 5295 C CA . VAL A 1 667 ? 10.740 39.952 10.305 1.00 41.78 667 VAL A CA 1
ATOM 5296 C C . VAL A 1 667 ? 11.920 40.893 10.097 1.00 41.78 667 VAL A C 1
ATOM 5298 O O . VAL A 1 667 ? 12.876 40.553 9.394 1.00 41.78 667 VAL A O 1
ATOM 5301 N N . GLN A 1 668 ? 11.830 42.086 10.689 1.00 39.62 668 GLN A N 1
ATOM 5302 C CA . GLN A 1 668 ? 12.898 43.078 10.694 1.00 39.62 668 GLN A CA 1
ATOM 5303 C C . GLN A 1 668 ? 14.234 42.394 10.999 1.00 39.62 668 GLN A C 1
ATOM 5305 O O . GLN A 1 668 ? 14.384 41.690 12.002 1.00 39.62 668 GLN A O 1
ATOM 5310 N N . VAL A 1 669 ? 15.206 42.577 10.102 1.00 46.06 669 VAL A N 1
ATOM 5311 C CA . VAL A 1 669 ? 16.556 42.036 10.252 1.00 46.06 669 VAL A CA 1
ATOM 5312 C C . VAL A 1 669 ? 17.156 42.640 11.514 1.00 46.06 669 VAL A C 1
ATOM 5314 O O . VAL A 1 669 ? 17.551 43.804 11.537 1.00 46.06 669 VAL A O 1
ATOM 5317 N N . ALA A 1 670 ? 17.192 41.852 12.584 1.00 57.78 670 ALA A N 1
ATOM 5318 C CA . ALA A 1 670 ? 17.732 42.295 13.854 1.00 57.78 670 ALA A CA 1
ATOM 5319 C C . ALA A 1 670 ? 19.232 42.595 13.664 1.00 57.78 670 ALA A C 1
ATOM 5321 O O . ALA A 1 670 ? 20.023 41.689 13.386 1.00 57.78 670 ALA A O 1
ATOM 5322 N N . LYS A 1 671 ? 19.601 43.880 13.737 1.00 70.44 671 LYS A N 1
ATOM 5323 C CA . LYS A 1 671 ? 20.980 44.360 13.581 1.00 70.44 671 LYS A CA 1
ATOM 5324 C C . LYS A 1 671 ? 21.850 43.718 14.664 1.00 70.44 671 LYS A C 1
ATOM 5326 O O . LYS A 1 671 ? 21.504 43.773 15.840 1.00 70.44 671 LYS A O 1
ATOM 5331 N N . TRP A 1 672 ? 22.942 43.074 14.264 1.00 77.50 672 TRP A N 1
ATOM 5332 C CA . TRP A 1 672 ? 23.929 42.543 15.201 1.00 77.50 672 TRP A CA 1
ATOM 5333 C C . TRP A 1 672 ? 24.896 43.660 15.563 1.00 77.50 672 TRP A C 1
ATOM 5335 O O . TRP A 1 672 ? 25.452 44.295 14.673 1.00 77.50 672 TRP A O 1
ATOM 5345 N N . GLU A 1 673 ? 25.095 43.897 16.852 1.00 82.25 673 GLU A N 1
ATOM 5346 C CA . GLU A 1 673 ? 26.011 44.923 17.338 1.00 82.25 673 GLU A CA 1
ATOM 5347 C C . GLU A 1 673 ? 27.266 44.265 17.902 1.00 82.25 673 GLU A C 1
ATOM 5349 O O . GLU A 1 673 ? 27.200 43.283 18.654 1.00 82.25 673 GLU A O 1
ATOM 5354 N N . ARG A 1 674 ? 28.430 44.796 17.520 1.00 88.94 674 ARG A N 1
ATOM 5355 C CA . ARG A 1 674 ? 29.715 44.349 18.049 1.00 88.94 674 ARG A CA 1
ATOM 5356 C C . ARG A 1 674 ? 29.878 44.871 19.469 1.00 88.94 674 ARG A C 1
ATOM 5358 O O . ARG A 1 674 ? 29.984 46.073 19.686 1.00 88.94 674 ARG A O 1
ATOM 5365 N N . VAL A 1 675 ? 29.932 43.956 20.427 1.00 89.44 675 VAL A N 1
ATOM 5366 C CA . VAL A 1 675 ? 30.055 44.287 21.855 1.00 89.44 675 VAL A CA 1
ATOM 5367 C C . VAL A 1 675 ? 31.509 44.246 22.325 1.00 89.44 675 VAL A C 1
ATOM 5369 O O . VAL A 1 675 ? 31.879 44.972 23.243 1.00 89.44 675 VAL A O 1
ATOM 5372 N N . SER A 1 676 ? 32.356 43.433 21.685 1.00 89.94 676 SER A N 1
ATOM 5373 C CA . SER A 1 676 ? 33.811 43.421 21.896 1.00 89.94 676 SER A CA 1
ATOM 5374 C C . SER A 1 676 ? 34.545 42.771 20.709 1.00 89.94 676 SER A C 1
ATOM 5376 O O . SER A 1 676 ? 33.926 42.388 19.711 1.00 89.94 676 SER A O 1
ATOM 5378 N N . ASN A 1 677 ? 35.882 42.680 20.747 1.00 87.25 677 ASN A N 1
ATOM 5379 C CA . ASN A 1 677 ? 36.649 42.037 19.673 1.00 87.25 677 ASN A CA 1
ATOM 5380 C C . ASN A 1 677 ? 36.234 40.571 19.506 1.00 87.25 677 ASN A C 1
ATOM 5382 O O . ASN A 1 677 ? 36.475 39.749 20.380 1.00 87.25 677 ASN A O 1
ATOM 5386 N N . GLY A 1 678 ? 35.615 40.268 18.362 1.00 83.75 678 GLY A N 1
ATOM 5387 C CA . GLY A 1 678 ? 35.129 38.930 18.042 1.00 83.75 678 GLY A CA 1
ATOM 5388 C C . GLY A 1 678 ? 33.753 38.589 18.617 1.00 83.75 678 GLY A C 1
ATOM 5389 O O . GLY A 1 678 ? 33.260 37.523 18.287 1.00 83.75 678 GLY A O 1
ATOM 5390 N N . VAL A 1 679 ? 33.091 39.451 19.400 1.00 88.94 679 VAL A N 1
ATOM 5391 C CA . VAL A 1 679 ? 31.791 39.134 20.029 1.00 88.94 679 VAL A CA 1
ATOM 5392 C C . VAL A 1 679 ? 30.679 40.045 19.517 1.00 88.94 679 VAL A C 1
ATOM 5394 O O . VAL A 1 679 ? 30.819 41.270 19.520 1.00 88.94 679 VAL A O 1
ATOM 5397 N N . TYR A 1 680 ? 29.548 39.446 19.136 1.00 87.31 680 TYR A N 1
ATOM 5398 C CA . TYR A 1 680 ? 28.393 40.142 18.566 1.00 87.31 680 TYR A CA 1
ATOM 5399 C C . TYR A 1 680 ? 27.101 39.683 19.239 1.00 87.31 680 TYR A C 1
ATOM 5401 O O . TYR A 1 680 ? 26.936 38.498 19.541 1.00 87.31 680 TYR A O 1
ATOM 5409 N N . ARG A 1 681 ? 26.170 40.614 19.462 1.00 87.69 681 ARG A N 1
ATOM 5410 C CA . ARG A 1 681 ? 24.879 40.345 20.110 1.00 87.69 681 ARG A CA 1
ATOM 5411 C C . ARG A 1 681 ? 23.725 40.909 19.285 1.00 87.69 681 ARG A C 1
ATOM 5413 O O . ARG A 1 681 ? 23.867 41.962 18.671 1.00 87.69 681 ARG A O 1
ATOM 5420 N N . ASN A 1 682 ? 22.588 40.213 19.279 1.00 85.31 682 ASN A N 1
ATOM 5421 C CA . ASN A 1 682 ? 21.358 40.697 18.651 1.00 85.31 682 ASN A CA 1
ATOM 5422 C C . ASN A 1 682 ? 20.318 41.196 19.688 1.00 85.31 682 ASN A C 1
ATOM 5424 O O . ASN A 1 682 ? 20.424 40.872 20.874 1.00 85.31 682 ASN A O 1
ATOM 5428 N N . PRO A 1 683 ? 19.282 41.945 19.258 1.00 76.06 683 PRO A N 1
ATOM 5429 C CA . PRO A 1 683 ? 18.228 42.483 20.127 1.00 76.06 683 PRO A CA 1
ATOM 5430 C C . PRO A 1 683 ? 17.442 41.460 20.960 1.00 76.06 683 PRO A C 1
ATOM 5432 O O . PRO A 1 683 ? 16.888 41.823 21.992 1.00 76.06 683 PRO A O 1
ATOM 5435 N N . VAL A 1 684 ? 17.397 40.186 20.547 1.00 73.19 684 VAL A N 1
ATOM 5436 C CA . VAL A 1 684 ? 16.727 39.109 21.305 1.00 73.19 684 VAL A CA 1
ATOM 5437 C C . VAL A 1 684 ? 17.667 38.393 22.286 1.00 73.19 684 VAL A C 1
ATOM 5439 O O . VAL A 1 684 ? 17.302 37.374 22.863 1.00 73.19 684 VAL A O 1
ATOM 5442 N N . GLY A 1 685 ? 18.873 38.933 22.502 1.00 77.62 685 GLY A N 1
ATOM 5443 C CA . GLY A 1 685 ? 19.807 38.499 23.543 1.00 77.62 685 GLY A CA 1
ATOM 5444 C C . GLY A 1 685 ? 20.758 37.370 23.141 1.00 77.62 685 GLY A C 1
ATOM 5445 O O . GLY A 1 685 ? 21.585 36.965 23.956 1.00 77.62 685 GLY A O 1
ATOM 5446 N N . ASN A 1 686 ? 20.698 36.891 21.896 1.00 83.31 686 ASN A N 1
ATOM 5447 C CA . ASN A 1 686 ? 21.611 35.858 21.409 1.00 83.31 686 ASN A CA 1
ATOM 5448 C C . ASN A 1 686 ? 23.002 36.458 21.178 1.00 83.31 686 ASN A C 1
ATOM 5450 O O . ASN A 1 686 ? 23.128 37.540 20.600 1.00 83.31 686 ASN A O 1
ATOM 5454 N N . GLN A 1 687 ? 24.045 35.736 21.590 1.00 86.69 687 GLN A N 1
ATOM 5455 C CA . GLN A 1 687 ? 25.431 36.193 21.501 1.00 86.69 687 GLN A CA 1
ATOM 5456 C C . GLN A 1 687 ? 26.304 35.172 20.777 1.00 86.69 687 GLN A C 1
ATOM 5458 O O . GLN A 1 687 ? 26.278 33.991 21.121 1.00 86.69 687 GLN A O 1
ATOM 5463 N N . ILE A 1 688 ? 27.096 35.641 19.813 1.00 86.25 688 ILE A N 1
ATOM 5464 C CA . ILE A 1 688 ? 28.088 34.833 19.101 1.00 86.25 688 ILE A CA 1
ATOM 5465 C C . ILE A 1 688 ? 29.501 35.367 19.326 1.00 86.25 688 ILE A C 1
ATOM 5467 O O . ILE A 1 688 ? 29.700 36.577 19.444 1.00 86.25 688 ILE A O 1
ATOM 5471 N N . THR A 1 689 ? 30.474 34.463 19.323 1.00 89.06 689 THR A N 1
ATOM 5472 C CA . THR A 1 689 ? 31.894 34.768 19.496 1.00 89.06 689 THR A CA 1
ATOM 5473 C C . THR A 1 689 ? 32.710 34.117 18.385 1.00 89.06 689 THR A C 1
ATOM 5475 O O . THR A 1 689 ? 32.542 32.933 18.107 1.00 89.06 689 THR A O 1
ATOM 5478 N N . LYS A 1 690 ? 33.602 34.882 17.757 1.00 87.75 690 LYS A N 1
ATOM 5479 C CA . LYS A 1 690 ? 34.614 34.402 16.820 1.00 87.75 690 LYS A CA 1
ATOM 5480 C C . LYS A 1 690 ? 35.795 33.866 17.620 1.00 87.75 690 LYS A C 1
ATOM 5482 O O . LYS A 1 690 ? 36.433 34.612 18.360 1.00 87.75 690 LYS A O 1
ATOM 5487 N N . LEU A 1 691 ? 36.044 32.576 17.481 1.00 85.12 691 LEU A N 1
ATOM 5488 C CA . LEU A 1 691 ? 37.142 31.856 18.102 1.00 85.12 691 LEU A CA 1
ATOM 5489 C C . LEU A 1 691 ? 38.461 32.169 17.380 1.00 85.12 691 LEU A C 1
ATOM 5491 O O . LEU A 1 691 ? 38.472 32.640 16.239 1.00 85.12 691 LEU A O 1
ATOM 5495 N N . GLU A 1 692 ? 39.584 31.903 18.045 1.00 77.44 692 GLU A N 1
ATOM 5496 C CA . GLU A 1 692 ? 40.927 32.189 17.516 1.00 77.44 692 GLU A CA 1
ATOM 5497 C C . GLU A 1 692 ? 41.257 31.397 16.240 1.00 77.44 692 GLU A C 1
ATOM 5499 O O . GLU A 1 692 ? 42.046 31.850 15.415 1.00 77.44 692 GLU A O 1
ATOM 5504 N N . ASP A 1 693 ? 40.603 30.253 16.032 1.00 75.56 693 ASP A N 1
ATOM 5505 C CA . ASP A 1 693 ? 40.727 29.426 14.827 1.00 75.56 693 ASP A CA 1
ATOM 5506 C C . ASP A 1 693 ? 39.851 29.912 13.650 1.00 75.56 693 ASP A C 1
ATOM 5508 O O . ASP A 1 693 ? 39.837 29.302 12.580 1.00 75.56 693 ASP A O 1
ATOM 5512 N N . GLY A 1 694 ? 39.123 31.021 13.831 1.00 76.69 694 GLY A N 1
ATOM 5513 C CA . GLY A 1 694 ? 38.248 31.623 12.828 1.00 76.69 694 GLY A CA 1
ATOM 5514 C C . GLY A 1 694 ? 36.824 31.062 12.796 1.00 76.69 694 GLY A C 1
ATOM 5515 O O . GLY A 1 694 ? 36.005 31.563 12.016 1.00 76.69 694 GLY A O 1
ATOM 5516 N N . ASN A 1 695 ? 36.502 30.076 13.638 1.00 79.69 695 ASN A N 1
ATOM 5517 C CA . ASN A 1 695 ? 35.145 29.560 13.793 1.00 79.69 695 ASN A CA 1
ATOM 5518 C C . ASN A 1 695 ? 34.283 30.478 14.669 1.00 79.69 695 ASN A C 1
ATOM 5520 O O . ASN A 1 695 ? 34.777 31.389 15.326 1.00 79.69 695 ASN A O 1
ATOM 5524 N N . TRP A 1 696 ? 32.971 30.255 14.658 1.00 80.25 696 TRP A N 1
ATOM 5525 C CA . TRP A 1 696 ? 32.006 31.049 15.418 1.00 80.25 696 TRP A CA 1
ATOM 5526 C C . TRP A 1 696 ? 31.198 30.150 16.348 1.00 80.25 696 TRP A C 1
ATOM 5528 O O . TRP A 1 696 ? 30.701 29.108 15.921 1.00 80.25 696 TRP A O 1
ATOM 5538 N N . GLU A 1 697 ? 31.025 30.576 17.593 1.00 84.31 697 GLU A N 1
ATOM 5539 C CA . GLU A 1 697 ? 30.295 29.848 18.628 1.00 84.31 697 GLU A CA 1
ATOM 5540 C C . GLU A 1 697 ? 29.143 30.700 19.174 1.00 84.31 697 GLU A C 1
ATOM 5542 O O . GLU A 1 697 ? 29.318 31.888 19.437 1.00 84.31 697 GLU A O 1
ATOM 5547 N N . LEU A 1 698 ? 27.955 30.107 19.337 1.00 80.12 698 LEU A N 1
ATOM 5548 C CA . LEU A 1 698 ? 26.784 30.757 19.935 1.00 80.12 698 LEU A CA 1
ATOM 5549 C C . LEU A 1 698 ? 26.733 30.421 21.429 1.00 80.12 698 LEU A C 1
ATOM 5551 O O . LEU A 1 698 ? 26.645 29.251 21.788 1.00 80.12 698 LEU A O 1
ATOM 5555 N N . GLN A 1 699 ? 26.735 31.432 22.296 1.00 76.19 699 GLN A N 1
ATOM 5556 C CA . GLN A 1 699 ? 26.836 31.220 23.743 1.00 76.19 699 GLN A CA 1
ATOM 5557 C C . GLN A 1 699 ? 25.483 31.005 24.451 1.00 76.19 699 GLN A C 1
ATOM 5559 O O . GLN A 1 699 ? 25.475 30.486 25.564 1.00 76.19 699 GLN A O 1
ATOM 5564 N N . ALA A 1 700 ? 24.341 31.342 23.828 1.00 62.78 700 ALA A N 1
ATOM 5565 C CA . ALA A 1 700 ? 22.999 31.014 24.340 1.00 62.78 700 ALA A CA 1
ATOM 5566 C C . ALA A 1 700 ? 21.893 31.159 23.265 1.00 62.78 700 ALA A C 1
ATOM 5568 O O . ALA A 1 700 ? 21.894 32.142 22.523 1.00 62.78 700 ALA A O 1
ATOM 5569 N N . GLY A 1 701 ? 20.953 30.197 23.201 1.00 57.72 701 GLY A N 1
ATOM 5570 C CA . GLY A 1 701 ? 19.732 30.220 22.367 1.00 57.72 701 GLY A CA 1
ATOM 5571 C C . GLY A 1 701 ? 19.100 28.826 22.139 1.00 57.72 701 GLY A C 1
ATOM 5572 O O . GLY A 1 701 ? 19.783 27.813 22.270 1.00 57.72 701 GLY A O 1
ATOM 5573 N N . GLU A 1 702 ? 17.802 28.742 21.798 1.00 53.69 702 GLU A N 1
ATOM 5574 C CA . GLU A 1 702 ? 17.118 27.462 21.501 1.00 53.69 702 GLU A CA 1
ATOM 5575 C C . GLU A 1 702 ? 17.594 26.814 20.179 1.00 53.69 702 GLU A C 1
ATOM 5577 O O . GLU A 1 702 ? 17.714 27.470 19.139 1.00 53.69 702 GLU A O 1
ATOM 5582 N N . GLU A 1 703 ? 17.796 25.490 20.210 1.00 48.00 703 GLU A N 1
ATOM 5583 C CA . GLU A 1 703 ? 18.591 24.692 19.256 1.00 48.00 703 GLU A CA 1
ATOM 5584 C C . GLU A 1 703 ? 18.160 24.781 17.776 1.00 48.00 703 GLU A C 1
ATOM 5586 O O . GLU A 1 703 ? 18.993 24.750 16.869 1.00 48.00 703 GLU A O 1
ATOM 5591 N N . LYS A 1 704 ? 16.862 24.975 17.500 1.00 49.09 704 LYS A N 1
ATOM 5592 C CA . LYS A 1 704 ? 16.340 25.085 16.121 1.00 49.09 704 LYS A CA 1
ATOM 5593 C C . LYS A 1 704 ? 16.708 26.397 15.422 1.00 49.09 704 LYS A C 1
ATOM 5595 O O . LYS A 1 704 ? 16.653 26.466 14.197 1.00 49.09 704 LYS A O 1
ATOM 5600 N N . THR A 1 705 ? 17.131 27.406 16.176 1.00 54.62 705 THR A N 1
ATOM 5601 C CA . THR A 1 705 ? 17.506 28.732 15.663 1.00 54.62 705 THR A CA 1
ATOM 5602 C C . THR A 1 705 ? 19.002 28.826 15.349 1.00 54.62 705 THR A C 1
ATOM 5604 O O . THR A 1 705 ? 19.446 29.812 14.770 1.00 54.62 705 THR A O 1
ATOM 5607 N N . ILE A 1 706 ? 19.802 27.813 15.697 1.00 56.00 706 ILE A N 1
ATOM 5608 C CA . ILE A 1 706 ? 21.267 27.922 15.773 1.00 56.00 706 ILE A CA 1
ATOM 5609 C C . ILE A 1 706 ? 21.929 28.024 14.391 1.00 56.00 706 ILE A C 1
ATOM 5611 O O . ILE A 1 706 ? 22.715 28.940 14.152 1.00 56.00 706 ILE A O 1
ATOM 5615 N N . HIS A 1 707 ? 21.589 27.151 13.440 1.00 54.62 707 HIS A N 1
ATOM 5616 C CA . HIS A 1 707 ? 22.299 27.112 12.153 1.00 54.62 707 HIS A CA 1
ATOM 5617 C C . HIS A 1 707 ? 21.957 28.266 11.206 1.00 54.62 707 HIS A C 1
ATOM 5619 O O . HIS A 1 707 ? 22.852 28.806 10.552 1.00 54.62 707 HIS A O 1
ATOM 5625 N N . SER A 1 708 ? 20.689 28.682 11.137 1.00 59.72 708 SER A N 1
ATOM 5626 C CA . SER A 1 708 ? 20.307 29.840 10.319 1.00 59.72 708 SER A CA 1
ATOM 5627 C C . SER A 1 708 ? 20.867 31.142 10.891 1.00 59.72 708 SER A C 1
ATOM 5629 O O . SER A 1 708 ? 21.226 32.036 10.129 1.00 59.72 708 SER A O 1
ATOM 5631 N N . THR A 1 709 ? 20.971 31.239 12.219 1.00 64.19 709 THR A N 1
ATOM 5632 C CA . THR A 1 709 ? 21.468 32.431 12.918 1.00 64.19 709 THR A CA 1
ATOM 5633 C C . THR A 1 709 ? 22.985 32.553 12.815 1.00 64.19 709 THR A C 1
ATOM 5635 O O . THR A 1 709 ? 23.469 33.620 12.453 1.00 64.19 709 THR A O 1
ATOM 5638 N N . LEU A 1 710 ? 23.736 31.461 13.015 1.00 64.00 710 LEU A N 1
ATOM 5639 C CA . LEU A 1 710 ? 25.196 31.450 12.836 1.00 64.00 710 LEU A CA 1
ATOM 5640 C C . LEU A 1 710 ? 25.603 31.795 11.401 1.00 64.00 710 LEU A C 1
ATOM 5642 O O . LEU A 1 710 ? 26.540 32.560 11.189 1.00 64.00 710 LEU A O 1
ATOM 5646 N N . ARG A 1 711 ? 24.871 31.280 10.405 1.00 69.00 711 ARG A N 1
ATOM 5647 C CA . ARG A 1 711 ? 25.135 31.589 8.997 1.00 69.00 711 ARG A CA 1
ATOM 5648 C C . ARG A 1 711 ? 24.873 33.063 8.667 1.00 69.00 711 ARG A C 1
ATOM 5650 O O . ARG A 1 711 ? 25.740 33.704 8.084 1.00 69.00 711 ARG A O 1
ATOM 5657 N N . LYS A 1 712 ? 23.719 33.609 9.065 1.00 64.88 712 LYS A N 1
ATOM 5658 C CA . LYS A 1 712 ? 23.367 35.018 8.801 1.00 64.88 712 LYS A CA 1
ATOM 5659 C C . LYS A 1 712 ? 24.282 36.000 9.535 1.00 64.88 712 LYS A C 1
ATOM 5661 O O . LYS A 1 712 ? 24.593 37.060 9.005 1.00 64.88 712 LYS A O 1
ATOM 5666 N N . ALA A 1 713 ? 24.731 35.647 10.735 1.00 62.22 713 ALA A N 1
ATOM 5667 C CA . ALA A 1 713 ? 25.634 36.493 11.498 1.00 62.22 713 ALA A CA 1
ATOM 5668 C C . ALA A 1 713 ? 27.081 36.443 10.970 1.00 62.22 713 ALA A C 1
ATOM 5670 O O . ALA A 1 713 ? 27.745 37.476 10.934 1.00 62.22 713 ALA A O 1
ATOM 5671 N N . LYS A 1 714 ? 27.537 35.290 10.455 1.00 69.12 714 LYS A N 1
ATOM 5672 C CA . LYS A 1 714 ? 28.792 35.182 9.694 1.00 69.12 714 LYS A CA 1
ATOM 5673 C C . LYS A 1 714 ? 28.773 36.075 8.446 1.00 69.12 714 LYS A C 1
ATOM 5675 O O . LYS A 1 714 ? 29.696 36.854 8.247 1.00 69.12 714 LYS A O 1
ATOM 5680 N N . GLU A 1 715 ? 27.692 36.018 7.665 1.00 71.62 715 GLU A N 1
ATOM 5681 C CA . GLU A 1 715 ? 27.506 36.842 6.459 1.00 71.62 715 GLU A CA 1
ATOM 5682 C C . GLU A 1 715 ? 27.453 38.358 6.767 1.00 71.62 715 GLU A C 1
ATOM 5684 O O . GLU A 1 715 ? 27.859 39.165 5.933 1.00 71.62 715 GLU A O 1
ATOM 5689 N N . ALA A 1 716 ? 26.966 38.763 7.948 1.00 65.06 716 ALA A N 1
ATOM 5690 C CA . ALA A 1 716 ? 26.955 40.164 8.383 1.00 65.06 716 ALA A CA 1
ATOM 5691 C C . ALA A 1 716 ? 28.337 40.644 8.864 1.00 65.06 716 ALA A C 1
ATOM 5693 O O . ALA A 1 716 ? 28.762 41.734 8.495 1.00 65.06 716 ALA A O 1
ATOM 5694 N N . ALA A 1 717 ? 29.060 39.820 9.630 1.00 61.09 717 ALA A N 1
ATOM 5695 C CA . ALA A 1 717 ? 30.394 40.157 10.127 1.00 61.09 717 ALA A CA 1
ATOM 5696 C C . ALA A 1 717 ? 31.455 40.202 9.009 1.00 61.09 717 ALA A C 1
ATOM 5698 O O . ALA A 1 717 ? 32.347 41.042 9.054 1.00 61.09 717 ALA A O 1
ATOM 5699 N N . GLU A 1 718 ? 31.342 39.344 7.987 1.00 69.62 718 GLU A N 1
ATOM 5700 C CA . GLU A 1 718 ? 32.217 39.348 6.798 1.00 69.62 718 GLU A CA 1
ATOM 5701 C C . GLU A 1 718 ? 31.983 40.554 5.870 1.00 69.62 718 GLU A C 1
ATOM 5703 O O . GLU A 1 718 ? 32.792 40.795 4.982 1.00 69.62 718 GLU A O 1
ATOM 5708 N N . LYS A 1 719 ? 30.894 41.313 6.062 1.00 68.38 719 LYS A N 1
ATOM 5709 C CA . LYS A 1 719 ? 30.623 42.563 5.332 1.00 68.38 719 LYS A CA 1
ATOM 5710 C C . LYS A 1 719 ? 31.167 43.820 6.026 1.00 68.38 719 LYS A C 1
ATOM 5712 O O . LYS A 1 719 ? 31.234 44.855 5.372 1.00 68.38 719 LYS A O 1
ATOM 5717 N N . GLU A 1 720 ? 31.496 43.758 7.322 1.00 56.25 720 GLU A N 1
ATOM 5718 C CA . GLU A 1 720 ? 32.058 44.889 8.091 1.00 56.25 720 GLU A CA 1
ATOM 5719 C C . GLU A 1 720 ? 33.598 44.900 8.155 1.00 56.25 720 GLU A C 1
ATOM 5721 O O . GLU A 1 720 ? 34.181 45.951 8.423 1.00 56.25 720 GLU A O 1
ATOM 5726 N N . THR A 1 721 ? 34.256 43.757 7.931 1.00 49.34 721 THR A N 1
ATOM 5727 C CA . THR A 1 721 ? 35.713 43.647 7.690 1.00 49.34 721 THR A CA 1
ATOM 5728 C C . THR A 1 721 ? 36.039 43.824 6.223 1.00 49.34 721 THR A C 1
ATOM 5730 O O . THR A 1 721 ? 37.054 44.493 5.932 1.00 49.34 721 THR A O 1
#

Sequence (721 aa):
MSSPIIALYCVYNEAENIERSIRSVASFCSEVRVYDGAFAKYPHASASSNDGTEEIVLNLNAELGNVRWIPCEKAYESQMQKRTLMLQQLPPESVGLIIDGDEWIANPSDFDSSSMDGYDIGWVTLCSNLYVKPYSTPRLFRGSIEGLHYAGRHHWIYDAYGRLVCSHRNLTHTYRHTNVSLRMFNRRLESKESFKRTFRRNRNPLENRYDSELDVYKVDKQLLPASNPAAVLKHPTFVLKPPKKPKCTLMALFSRPWAVSRWMNHFSKVDLPWEDTEILALVDNRSGDMLSRVKSSLLKMFGHKANGIRVYCTRNQSLPESSNVGSRRDRIVENWNTLLPDIQGDLVFGAEDDTLPDTDAYRKMLKAYVENKAGFIQATIIGRWSLKIIPHWQILSDERGNPVRVSSAVEGSSRLIDISGAGWFCFITSRENLQRFPLKWTGGLKNPGPPMGPDLWFGYNLHKAGIKCLGDWSVGCLHFTKDKDLHPSSIRKAHRLAYQKSEKGVWNMYKEEIAAPSMCKRFKEGVESGKETETDMGVKYRVLRPFAGTEGRFFKGGTVEVESQTRAQKLMNKGLIGPLEDDILLVGPSETKVMAPAERKVVVTPAPSLPMLEVNDPAVAEAIALATSSTEESSTLESFLEEPEPEVVQEAPEALQTLQEPEQEEVQVAKWERVSNGVYRNPVGNQITKLEDGNWELQAGEEKTIHSTLRKAKEAAEKET

Secondary structure (DSSP, 8-state):
-PPPEEEEEE-SS-TTTHHHHHHTTTTT-SEEEEE---BTTS--S-SS--SSHHHHHHHHHHHHS-EEEE--SS-BS-HHHHHHHHHHTS-TT-EEEEEETTEEES-GGG--GGGGGG-SEEEEEEEETTSSS-EEEEEEEETTSTT-EE-SSTT-EE-TTS-EEE-SS-B-SSS-EEEEEEEEEE---THHHHHHHHHHHT--GGGGS-SSTTTHHHH-GGGS-SS-TT-SS-S-SEEEE---S-SEEEEEEE--TTTHHHHHHHHTTS---GGGEEEEEEE--S-HHHHHHHHHHHHHHHTTTSSEEEEEE--PPPPPSSS-HHHHHHHHHHHHHHHGGG--SSEEEEEETTEEE-TTHHHHHHHHHHHTT-SEEEEE---SSSS-B---EEEEE-TTS-EEEEEEPP--SSSEEE-SB--SSEEEEEHHHHHHS------BTTB---S-THHHHHHHHHHHTT--EEEEEEEEEEEE-SS-EE-GGG-SEEEEEEEEE-TTSPEEEEEEEEEPP-TTHHHHHHHHH---EE-TTS-EE--PPPPP-----PPP------S-HHHHHHHHTTTSSPPPBTTB---------PPPPPP-----PPPP-PPP-----HHHHHHHHHHHH-SS---------PPPPPP-PPP-------PPPPPP--------EEEETTEEE-TTS-EEEE-TTS-EEEEE--GGGHHHHHHHHHHHHTTT-